Protein AF-A0AA36G3R0-F1 (afdb_monomer_lite)

InterPro domains:
  IPR015894 Guanylate-binding protein, N-terminal [PF02263] (17-259)
  IPR027417 P-loop containing nucleoside triphosphate hydrolase [G3DSA:3.40.50.300] (4-294)
  IPR027417 P-loop containing nucleoside triphosphate hydrolase [SSF52540] (6-199)

Organism: NCBI:txid96644

Sequence (506 aa):
MPELQPLITINNDGSRVTLDEKFLDDLVQQAVGKAIGVLAVCGKFRTGKSFLLNVIMKALQDGQAAYKPEERIGGIPFKSQDRAHTKGINAWSKLFPWKTGDGKEMMVLIMDVQGTFDTESEKAVSAILCTISLMVSSCFILNTMKQMDALDWETLNEFQAYTDSEGERIGQKFALLIRDSVRHVGLNRDYFERKKEEAKDARQLSTQINGLLKAFEQTVCWQVPNPGRTVELSSDWINAKNCEPDFLKSLCEFVDAQLSGLAPKSIKRGKTSAELTGDTLGEYFKEVVKHAREFSKGGIRSSLEAMKDVFFNAAHKTGMEKLKEGLADFPDAVEPGTFELAINVYQKAALEAYTTSKVLGTADEKSKALQAFGKELSEERREWEEANRQKEEVFALDGKCDTSRGLDLAGSGSLLRLSKPGATLDVAKVGGNYGVTESGVGVGVEAKALWTERKGETVDVGVGFNADTGFRAGKSGVGGSFLGFGADVGDEGVSIKTPFFSLRFK

Foldseek 3Di:
DKAWDFQWFADQQRPDIDGPLVLLLLALVLFVVFFEAEEEEDEDPPLCRQLLVLQLVVCLVVVFRDADQQDFSDDYDPDDPPPQDTAHKIKTSYWGWAAELVGGIHTYIYIYGGDAPHDPSRLLVNLLRQVLSQQLHQEYEYREEADDDPSNLVSQLLCLVVCVVQVDARYAEYEYEYEQHDPDAAWDPCVLVVQCVVCVVPVVSVSSSVSVVSNYPYYTYGYAHYQDPQVVPDPPCRGNNSGDPRRSVRSRVSSSVCRNNTDGDWGADDPAIDGDTSVLSSLLSVQSSVLSSCSSPCSSVRSSVVSLVVQLVVLLVQLVVQLVVLCVPDDQADDLVVLVVSLVVSNVVSLVSSVPRRGHDDPVVSVVSSVVSNVVSVVVSVVVSVSNPVPDDDFDWDWDFDPPFWTKTKTKTFPDWDDDVFKIKTAQIWMWIFTDGPFWTKTKIKGFHIKMWGHDPFKIKMFGAIQIFMWIDGPFWTKTDGGFFIWIDGPQAIKTTHRGMIMGGD

Secondary structure (DSSP, 8-state):
---EEEEEEE-TTSS-EEE-HHHHHHHHGGGTTSBEEEEEEE--TTSSHHHHHHHHHHHHHHSS----TT-B--SS----TT-----EEEEESSPEEEE-TT--EEEEEEEEEES-SS-GGGHHHHHHHHHHHHHH-SEEEEEEESS--HHHHHHGGGGHHHHHHH----EEEEEEEEES-SS--EE-TTHHHHHHHHTTT-HHHHHHHHHHHHHEEEEEEEE-----HHHHH-S-TTBGGGS-HHHHHHHHHHHHHHHHT----EEEETTEEEE-BHHHHHHHHHHHHHTGGGGGGTHHHHHHHHHHHHHHHHHHHHHHHHHHHHHHTS-SS--HHHHHHHHHHHHHHHHHHHHHS---S-HHHHHHHHHHHHHHHHHHHHHHHHHHHTS-----EEEEEE-BTEEEEEEEE-SEEEEETTEEEEEEEEEEEEEEETTEEEEEEEEEEEEEEE--SSEEEEEEEE--EEEEEETTEEEEEETTEEEEEETTEEEEE-SSEEEEE-

Structure (mmCIF, N/CA/C/O backbone):
data_AF-A0AA36G3R0-F1
#
_entry.id   AF-A0AA36G3R0-F1
#
loop_
_atom_site.group_PDB
_atom_site.id
_atom_site.type_symbol
_atom_site.label_atom_id
_atom_site.label_alt_id
_atom_site.label_comp_id
_atom_site.label_asym_id
_atom_site.label_entity_id
_atom_site.label_seq_id
_atom_site.pdbx_PDB_ins_code
_atom_site.Cartn_x
_atom_site.Cartn_y
_atom_site.Cartn_z
_atom_site.occupancy
_atom_site.B_iso_or_equiv
_atom_site.auth_seq_id
_atom_site.auth_comp_id
_atom_site.auth_asym_id
_atom_site.auth_atom_id
_atom_site.pdbx_PDB_model_num
ATOM 1 N N . MET A 1 1 ? -17.218 5.422 -17.149 1.00 70.31 1 MET A N 1
ATOM 2 C CA . MET A 1 1 ? -16.453 4.208 -17.525 1.00 70.31 1 MET A CA 1
ATOM 3 C C . MET A 1 1 ? -15.123 4.246 -16.780 1.00 70.31 1 MET A C 1
ATOM 5 O O . MET A 1 1 ? -14.684 5.357 -16.512 1.00 70.31 1 MET A O 1
ATOM 9 N N . PRO A 1 2 ? -14.511 3.107 -16.404 1.00 85.69 2 PRO A N 1
ATOM 10 C CA . PRO A 1 2 ? -13.196 3.105 -15.758 1.00 85.69 2 PRO A CA 1
ATOM 11 C C . PRO A 1 2 ? -12.123 3.708 -16.669 1.00 85.69 2 PRO A C 1
ATOM 13 O O . PRO A 1 2 ? -12.101 3.405 -17.861 1.00 85.69 2 PRO A O 1
ATOM 16 N N . GLU A 1 3 ? -11.255 4.551 -16.119 1.00 88.69 3 GLU A N 1
ATOM 17 C CA . GLU A 1 3 ? -10.187 5.227 -16.858 1.00 88.69 3 GLU A CA 1
ATOM 18 C C . GLU A 1 3 ? -9.034 5.640 -15.925 1.00 88.69 3 GLU A C 1
ATOM 20 O O . GLU A 1 3 ? -9.178 5.633 -14.701 1.00 88.69 3 GLU A O 1
ATOM 25 N N . LEU A 1 4 ? -7.878 5.998 -16.498 1.00 89.44 4 LEU A N 1
ATOM 26 C CA . LEU A 1 4 ? -6.789 6.628 -15.745 1.00 89.44 4 LEU A CA 1
ATOM 27 C C . LEU A 1 4 ? -7.121 8.104 -15.531 1.00 89.44 4 LEU A C 1
ATOM 29 O O . LEU A 1 4 ? -7.229 8.850 -16.507 1.00 89.44 4 LEU A O 1
ATOM 33 N N . GLN A 1 5 ? -7.191 8.525 -14.273 1.00 91.25 5 GLN A N 1
ATOM 34 C CA . GLN A 1 5 ? -7.463 9.909 -13.888 1.00 91.25 5 GLN A CA 1
ATOM 35 C C . GLN A 1 5 ? -6.310 10.472 -13.044 1.00 91.25 5 GLN A C 1
ATOM 37 O O . GLN A 1 5 ? -5.673 9.710 -12.310 1.00 91.25 5 GLN A O 1
ATOM 42 N N . PRO A 1 6 ? -6.003 11.779 -13.143 1.00 93.38 6 PRO A N 1
ATOM 43 C CA . PRO A 1 6 ? -5.022 12.416 -12.271 1.00 93.38 6 PRO A CA 1
ATOM 44 C C . PRO A 1 6 ? -5.458 12.316 -10.810 1.00 93.38 6 PRO A C 1
ATOM 46 O O . PRO A 1 6 ? -6.511 12.823 -10.447 1.00 93.38 6 PRO A O 1
ATOM 49 N N . LEU A 1 7 ? -4.637 11.673 -9.982 1.00 95.75 7 LEU A N 1
ATOM 50 C CA . LEU A 1 7 ? -4.824 11.625 -8.533 1.00 95.75 7 LEU A CA 1
ATOM 51 C C . LEU A 1 7 ? -3.969 12.694 -7.855 1.00 95.75 7 LEU A C 1
ATOM 53 O O . LEU A 1 7 ? -4.433 13.411 -6.977 1.00 95.75 7 LEU A O 1
ATOM 57 N N . ILE A 1 8 ? -2.713 12.820 -8.284 1.00 95.56 8 ILE A N 1
ATOM 58 C CA . ILE A 1 8 ? -1.781 13.833 -7.793 1.00 95.56 8 ILE A CA 1
ATOM 59 C C . ILE A 1 8 ? -1.265 14.630 -8.978 1.00 95.56 8 ILE A C 1
ATOM 61 O O . ILE A 1 8 ? -0.813 14.065 -9.973 1.00 95.56 8 ILE A O 1
ATOM 65 N N . THR A 1 9 ? -1.286 15.948 -8.843 1.00 92.38 9 THR A N 1
ATOM 66 C CA . THR A 1 9 ? -0.698 16.886 -9.799 1.00 92.38 9 THR A CA 1
ATOM 67 C C . THR A 1 9 ? 0.414 17.673 -9.125 1.00 92.38 9 THR A C 1
ATOM 69 O O . THR A 1 9 ? 0.354 17.968 -7.930 1.00 92.38 9 THR A O 1
ATOM 72 N N . ILE A 1 10 ? 1.453 18.000 -9.888 1.00 89.12 10 ILE A N 1
ATOM 73 C CA . ILE A 1 10 ? 2.548 18.844 -9.419 1.00 89.12 10 ILE A CA 1
ATOM 74 C C . ILE A 1 10 ? 2.865 19.896 -10.474 1.00 89.12 10 ILE A C 1
ATOM 76 O O . ILE A 1 10 ? 2.849 19.621 -11.676 1.00 89.12 10 ILE A O 1
ATOM 80 N N . ASN A 1 11 ? 3.124 21.120 -10.031 1.00 87.00 11 ASN A N 1
ATOM 81 C CA . ASN A 1 11 ? 3.578 22.181 -10.920 1.00 87.00 11 ASN A CA 1
ATOM 82 C C . ASN A 1 11 ? 5.056 21.998 -11.319 1.00 87.00 11 ASN A C 1
ATOM 84 O O . ASN A 1 11 ? 5.799 21.208 -10.740 1.00 87.00 11 ASN A O 1
ATOM 88 N N . ASN A 1 12 ? 5.489 22.731 -12.346 1.00 81.50 12 ASN A N 1
ATOM 89 C CA . ASN A 1 12 ? 6.794 22.514 -12.980 1.00 81.50 12 ASN A CA 1
ATOM 90 C C . ASN A 1 12 ? 8.007 22.764 -12.076 1.00 81.50 12 ASN A C 1
ATOM 92 O O . ASN A 1 12 ? 9.052 22.168 -12.315 1.00 81.50 12 ASN A O 1
ATOM 96 N N . ASP A 1 13 ? 7.881 23.631 -11.074 1.00 80.06 13 ASP A N 1
ATOM 97 C CA . ASP A 1 13 ? 8.938 23.956 -10.110 1.00 80.06 13 ASP A CA 1
ATOM 98 C C . ASP A 1 13 ? 8.858 23.102 -8.826 1.00 80.06 13 ASP A C 1
ATOM 100 O O . ASP A 1 13 ? 9.686 23.254 -7.931 1.00 80.06 13 ASP A O 1
ATOM 104 N N . GLY A 1 14 ? 7.857 22.220 -8.708 1.00 81.44 14 GLY A N 1
ATOM 105 C CA . GLY A 1 14 ? 7.627 21.394 -7.522 1.00 81.44 14 GLY A CA 1
ATOM 106 C C . GLY A 1 14 ? 7.148 22.163 -6.288 1.00 81.44 14 GLY A C 1
ATOM 107 O O . GLY A 1 14 ? 7.113 21.602 -5.191 1.00 81.44 14 GLY A O 1
ATOM 108 N N . SER A 1 15 ? 6.784 23.443 -6.423 1.00 83.31 15 SER A N 1
ATOM 109 C CA . SER A 1 15 ? 6.354 24.266 -5.288 1.00 83.31 15 SER A CA 1
ATOM 110 C C . SER A 1 15 ? 4.937 23.952 -4.805 1.00 83.31 15 SER A C 1
ATOM 112 O O . SER A 1 15 ? 4.590 24.275 -3.667 1.00 83.31 15 SER A O 1
ATOM 114 N N . ARG A 1 16 ? 4.124 23.286 -5.627 1.00 87.69 16 ARG A N 1
ATOM 115 C CA . ARG A 1 16 ? 2.756 22.894 -5.299 1.00 87.69 16 ARG A CA 1
ATOM 116 C C . ARG A 1 16 ? 2.475 21.473 -5.771 1.00 87.69 16 ARG A C 1
ATOM 118 O O . ARG A 1 16 ? 2.384 21.215 -6.969 1.00 87.69 16 ARG A O 1
ATOM 125 N N . VAL A 1 17 ? 2.261 20.590 -4.800 1.00 92.62 17 VAL A N 1
ATOM 126 C CA . VAL A 1 17 ? 1.695 19.250 -4.989 1.00 92.62 17 VAL A CA 1
ATOM 127 C C . VAL A 1 17 ? 0.223 19.323 -4.596 1.00 92.62 17 VAL A C 1
ATOM 129 O O . VAL A 1 17 ? -0.116 19.934 -3.586 1.00 92.62 17 VAL A O 1
ATOM 132 N N . THR A 1 18 ? -0.676 18.784 -5.410 1.00 94.38 18 THR A N 1
ATOM 133 C CA . THR A 1 18 ? -2.120 18.806 -5.143 1.00 94.38 18 THR A CA 1
ATOM 134 C C . THR A 1 18 ? -2.693 17.412 -5.340 1.00 94.38 18 THR A C 1
ATOM 136 O O . THR A 1 18 ? -2.449 16.786 -6.370 1.00 94.38 18 THR A O 1
ATOM 139 N N . LEU A 1 19 ? -3.435 16.949 -4.337 1.00 97.00 19 LEU A N 1
ATOM 140 C CA . LEU A 1 19 ? -4.173 15.691 -4.320 1.00 97.00 19 LEU A CA 1
ATOM 141 C C . LEU A 1 19 ? -5.635 15.967 -4.681 1.00 97.00 19 LEU A C 1
ATOM 143 O O . LEU A 1 19 ? -6.233 16.895 -4.139 1.00 97.00 19 LEU A O 1
ATOM 147 N N . ASP A 1 20 ? -6.206 15.174 -5.582 1.00 97.38 20 ASP A N 1
ATOM 148 C CA . ASP A 1 20 ? -7.652 15.150 -5.794 1.00 97.38 20 ASP A CA 1
ATOM 149 C C . ASP A 1 20 ? -8.296 14.301 -4.691 1.00 97.38 20 ASP A C 1
ATOM 151 O O . ASP A 1 20 ? -8.435 13.083 -4.812 1.00 97.38 20 ASP A O 1
ATOM 155 N N . GLU A 1 21 ? -8.624 14.951 -3.572 1.00 96.62 21 GLU A N 1
ATOM 156 C CA . GLU A 1 21 ? -9.211 14.285 -2.404 1.00 96.62 21 GLU A CA 1
ATOM 157 C C . GLU A 1 21 ? -10.564 13.651 -2.721 1.00 96.62 21 GLU A C 1
ATOM 159 O O . GLU A 1 21 ? -10.844 12.557 -2.248 1.00 96.62 21 GLU A O 1
ATOM 164 N N . LYS A 1 22 ? -11.371 14.275 -3.587 1.00 97.00 22 LYS A N 1
ATOM 165 C CA . LYS A 1 22 ? -12.669 13.717 -3.969 1.00 97.00 22 LYS A CA 1
ATOM 166 C C . LYS A 1 22 ? -12.489 12.407 -4.734 1.00 97.00 22 LYS A C 1
ATOM 168 O O . LYS A 1 22 ? -13.148 11.419 -4.424 1.00 97.00 22 LYS A O 1
ATOM 173 N N . PHE A 1 23 ? -11.591 12.391 -5.717 1.00 97.00 23 PHE A N 1
ATOM 174 C CA . PHE A 1 23 ? -11.301 11.172 -6.465 1.00 97.00 23 PHE A CA 1
ATOM 175 C C . PHE A 1 23 ? -10.664 10.090 -5.578 1.00 97.00 23 PHE A C 1
ATOM 177 O O . PHE A 1 23 ? -10.977 8.907 -5.721 1.00 97.00 23 PHE A O 1
ATOM 184 N N . LEU A 1 24 ? -9.803 10.482 -4.634 1.00 96.81 24 LEU A N 1
ATOM 185 C CA . LEU A 1 24 ? -9.246 9.563 -3.644 1.00 96.81 24 LEU A CA 1
ATOM 186 C C . LEU A 1 24 ? -10.338 8.941 -2.765 1.00 96.81 24 LEU A C 1
ATOM 188 O O . LEU A 1 24 ? -10.341 7.725 -2.585 1.00 96.81 24 LEU A O 1
ATOM 192 N N . ASP A 1 25 ? -11.261 9.748 -2.247 1.00 95.00 25 ASP A N 1
ATOM 193 C CA . ASP A 1 25 ? -12.362 9.274 -1.412 1.00 95.00 25 ASP A CA 1
ATOM 194 C C . ASP A 1 25 ? -13.261 8.305 -2.208 1.00 95.00 25 ASP A C 1
ATOM 196 O O . ASP A 1 25 ? -13.574 7.217 -1.723 1.00 95.00 25 ASP A O 1
ATOM 200 N N . ASP A 1 26 ? -13.578 8.616 -3.473 1.00 95.31 26 ASP A N 1
ATOM 201 C CA . ASP A 1 26 ? -14.333 7.730 -4.377 1.00 95.31 26 ASP A CA 1
ATOM 202 C C . ASP A 1 26 ? -13.614 6.383 -4.636 1.00 95.31 26 ASP A C 1
ATOM 204 O O . ASP A 1 26 ? -14.257 5.337 -4.782 1.00 95.31 26 ASP A O 1
ATOM 208 N N . LEU A 1 27 ? -12.276 6.374 -4.699 1.00 95.12 27 LEU A N 1
ATOM 209 C CA . LEU A 1 27 ? -11.474 5.147 -4.800 1.00 95.12 27 LEU A CA 1
ATOM 210 C C . LEU A 1 27 ? -11.521 4.336 -3.505 1.00 95.12 27 LEU A C 1
ATOM 212 O O . LEU A 1 27 ? -11.743 3.124 -3.533 1.00 95.12 27 LEU A O 1
ATOM 216 N N . VAL A 1 28 ? -11.314 5.005 -2.373 1.00 91.50 28 VAL A N 1
ATOM 217 C CA . VAL A 1 28 ? -11.258 4.402 -1.039 1.00 91.50 28 VAL A CA 1
ATOM 218 C C . VAL A 1 28 ? -12.586 3.742 -0.664 1.00 91.50 28 VAL A C 1
ATOM 220 O O . VAL A 1 28 ? -12.585 2.622 -0.145 1.00 91.50 28 VAL A O 1
ATOM 223 N N . GLN A 1 29 ? -13.716 4.352 -1.032 1.00 93.19 29 GLN A N 1
ATOM 224 C CA . GLN A 1 29 ? -15.052 3.794 -0.799 1.00 93.19 29 GLN A CA 1
ATOM 225 C C . GLN A 1 29 ? -15.287 2.434 -1.484 1.00 93.19 29 GLN A C 1
ATOM 227 O O . GLN A 1 29 ? -16.127 1.648 -1.048 1.00 93.19 29 GLN A O 1
ATOM 232 N N . GLN A 1 30 ? -14.518 2.082 -2.520 1.00 93.38 30 GLN A N 1
ATOM 233 C CA . GLN A 1 30 ? -14.608 0.764 -3.170 1.00 93.38 30 GLN A CA 1
ATOM 234 C C . GLN A 1 30 ? -13.997 -0.369 -2.321 1.00 93.38 30 GLN A C 1
ATOM 236 O O . GLN A 1 30 ? -14.159 -1.549 -2.648 1.00 93.38 30 GLN A O 1
ATOM 241 N N . ALA A 1 31 ? -13.275 -0.030 -1.249 1.00 90.19 31 ALA A N 1
ATOM 242 C CA . ALA A 1 31 ? -12.478 -0.948 -0.440 1.00 90.19 31 ALA A CA 1
ATOM 243 C C . ALA A 1 31 ? -12.600 -0.693 1.075 1.00 90.19 31 ALA A C 1
ATOM 245 O O . ALA A 1 31 ? -11.679 -1.016 1.830 1.00 90.19 31 ALA A O 1
ATOM 246 N N . VAL A 1 32 ? -13.736 -0.157 1.531 1.00 86.19 32 VAL A N 1
ATOM 247 C CA . VAL A 1 32 ? -14.025 0.031 2.965 1.00 86.19 32 VAL A CA 1
ATOM 248 C C . VAL A 1 32 ? -13.846 -1.292 3.712 1.00 86.19 32 VAL A C 1
ATOM 250 O O . VAL A 1 32 ? -14.372 -2.330 3.300 1.00 86.19 32 VAL A O 1
ATOM 253 N N . GLY A 1 33 ? -13.040 -1.273 4.776 1.00 83.50 33 GLY A N 1
ATOM 254 C CA . GLY A 1 33 ? -12.701 -2.457 5.574 1.00 83.50 33 GLY A CA 1
ATOM 255 C C . GLY A 1 33 ? -11.881 -3.543 4.856 1.00 83.50 33 GLY A C 1
ATOM 256 O O . GLY A 1 33 ? -11.532 -4.546 5.477 1.00 83.50 33 GLY A O 1
ATOM 257 N N . LYS A 1 34 ? -11.536 -3.373 3.572 1.00 91.81 34 LYS A N 1
ATOM 258 C CA . LYS A 1 34 ? -10.723 -4.326 2.802 1.00 91.81 34 LYS A CA 1
ATOM 259 C C . LYS A 1 34 ? -9.277 -3.864 2.739 1.00 91.81 34 LYS A C 1
ATOM 261 O O . LYS A 1 34 ? -8.999 -2.685 2.537 1.00 91.81 34 LYS A O 1
ATOM 266 N N . ALA A 1 35 ? -8.351 -4.810 2.868 1.00 94.38 35 ALA A N 1
ATOM 267 C CA . ALA A 1 35 ? -6.933 -4.554 2.655 1.00 94.38 35 ALA A CA 1
ATOM 268 C C . ALA A 1 35 ? -6.685 -4.096 1.209 1.00 94.38 35 ALA A C 1
ATOM 270 O O . ALA A 1 35 ? -7.295 -4.633 0.282 1.00 94.38 35 ALA A O 1
ATOM 271 N N . ILE A 1 36 ? -5.777 -3.139 1.007 1.00 96.19 36 ILE A N 1
ATOM 272 C CA . ILE A 1 36 ? -5.440 -2.634 -0.331 1.00 96.19 36 ILE A CA 1
ATOM 273 C C . ILE A 1 36 ? -3.960 -2.819 -0.609 1.00 96.19 36 ILE A C 1
ATOM 275 O O . ILE A 1 36 ? -3.128 -2.454 0.211 1.00 96.19 36 ILE A O 1
ATOM 279 N N . GLY A 1 37 ? -3.620 -3.338 -1.783 1.00 96.88 37 GLY A N 1
ATOM 280 C CA . GLY A 1 37 ? -2.270 -3.288 -2.337 1.00 96.88 37 GLY A CA 1
ATOM 281 C C . GLY A 1 37 ? -2.190 -2.252 -3.437 1.00 96.88 37 GLY A C 1
ATOM 282 O O . GLY A 1 37 ? -3.133 -2.055 -4.201 1.00 96.88 37 GLY A O 1
ATOM 283 N N . VAL A 1 38 ? -1.047 -1.593 -3.523 1.00 98.00 38 VAL A N 1
ATOM 284 C CA . VAL A 1 38 ? -0.844 -0.498 -4.466 1.00 98.00 38 VAL A CA 1
ATOM 285 C C . VAL A 1 38 ? 0.335 -0.844 -5.367 1.00 98.00 38 VAL A C 1
ATOM 287 O O . VAL A 1 38 ? 1.454 -1.043 -4.888 1.00 98.00 38 VAL A O 1
ATOM 290 N N . LEU A 1 39 ? 0.082 -0.933 -6.671 1.00 97.88 39 LEU A N 1
ATOM 291 C CA . LEU A 1 39 ? 1.089 -1.182 -7.696 1.00 97.88 39 LEU A CA 1
ATOM 292 C C . LEU A 1 39 ? 1.341 0.120 -8.457 1.00 97.88 39 LEU A C 1
ATOM 294 O O . LEU A 1 39 ? 0.484 0.589 -9.207 1.00 97.88 39 LEU A O 1
ATOM 298 N N . ALA A 1 40 ? 2.524 0.700 -8.266 1.00 97.44 40 ALA A N 1
ATOM 299 C CA . ALA A 1 40 ? 2.929 1.932 -8.930 1.00 97.44 40 ALA A CA 1
ATOM 300 C C . ALA A 1 40 ? 3.940 1.636 -10.037 1.00 97.44 40 ALA A C 1
ATOM 302 O O . ALA A 1 40 ? 4.979 1.033 -9.782 1.00 97.44 40 ALA A O 1
ATOM 303 N N . VAL A 1 41 ? 3.655 2.084 -11.260 1.00 95.94 41 VAL A N 1
ATOM 304 C CA . VAL A 1 41 ? 4.581 2.002 -12.394 1.00 95.94 41 VAL A CA 1
ATOM 305 C C . VAL A 1 41 ? 5.177 3.378 -12.644 1.00 95.94 41 VAL A C 1
ATOM 307 O O . VAL A 1 41 ? 4.470 4.327 -12.974 1.00 95.94 41 VAL A O 1
ATOM 310 N N . CYS A 1 42 ? 6.494 3.472 -12.515 1.00 92.75 42 CYS A N 1
ATOM 311 C CA . CYS A 1 42 ? 7.262 4.691 -12.705 1.00 92.75 42 CYS A CA 1
ATOM 312 C C . CYS A 1 42 ? 8.324 4.508 -13.791 1.00 92.75 42 CYS A C 1
ATOM 314 O O . CYS A 1 42 ? 8.804 3.401 -14.025 1.00 92.75 42 CYS A O 1
ATOM 316 N N . GLY A 1 43 ? 8.693 5.586 -14.476 1.00 88.69 43 GLY A N 1
ATOM 317 C CA . GLY A 1 43 ? 9.762 5.574 -15.472 1.00 88.69 43 GLY A CA 1
ATOM 318 C C . GLY A 1 43 ? 9.629 6.696 -16.493 1.00 88.69 43 GLY A C 1
ATOM 319 O O . GLY A 1 43 ? 8.590 7.355 -16.580 1.00 88.69 43 GLY A O 1
ATOM 320 N N . LYS A 1 44 ? 10.663 6.861 -17.318 1.00 84.94 44 LYS A N 1
ATOM 321 C CA . LYS A 1 44 ? 10.775 7.944 -18.308 1.00 84.94 44 LYS A CA 1
ATOM 322 C C . LYS A 1 44 ? 9.637 7.968 -19.315 1.00 84.94 44 LYS A C 1
ATOM 324 O O . LYS A 1 44 ? 8.953 6.956 -19.557 1.00 84.94 44 LYS A O 1
ATOM 329 N N . PHE A 1 45 ? 9.420 9.122 -19.931 1.00 77.19 45 PHE A N 1
ATOM 330 C CA . PHE A 1 45 ? 8.492 9.237 -21.044 1.00 77.19 45 PHE A CA 1
ATOM 331 C C . PHE A 1 45 ? 8.884 8.288 -22.196 1.00 77.19 45 PHE A C 1
ATOM 333 O O . PHE A 1 45 ? 10.054 8.005 -22.426 1.00 77.19 45 PHE A O 1
ATOM 340 N N . ARG A 1 46 ? 7.883 7.738 -22.905 1.00 77.69 46 ARG A N 1
ATOM 341 C CA . ARG A 1 46 ? 8.059 6.852 -24.085 1.00 77.69 46 ARG A CA 1
ATOM 342 C C . ARG A 1 46 ? 8.793 5.523 -23.860 1.00 77.69 46 ARG A C 1
ATOM 344 O O . ARG A 1 46 ? 9.179 4.873 -24.819 1.00 77.69 46 ARG A O 1
ATOM 351 N N . THR A 1 47 ? 8.869 5.035 -22.628 1.00 82.12 47 THR A N 1
ATOM 352 C CA . THR A 1 47 ? 9.499 3.736 -22.305 1.00 82.12 47 THR A CA 1
ATOM 353 C C . THR A 1 47 ? 8.532 2.541 -22.310 1.00 82.12 47 THR A C 1
ATOM 355 O O . THR A 1 47 ? 8.836 1.473 -21.782 1.00 82.12 47 THR A O 1
ATOM 358 N N . GLY A 1 48 ? 7.325 2.708 -22.865 1.00 85.44 48 GLY A N 1
ATOM 359 C CA . GLY A 1 48 ? 6.320 1.640 -22.927 1.00 85.44 48 GLY A CA 1
ATOM 360 C C . GLY A 1 48 ? 5.588 1.358 -21.606 1.00 85.44 48 GLY A C 1
ATOM 361 O O . GLY A 1 48 ? 5.154 0.229 -21.390 1.00 85.44 48 GLY A O 1
ATOM 362 N N . LYS A 1 49 ? 5.425 2.356 -20.722 1.00 88.75 49 LYS A N 1
ATOM 363 C CA . LYS A 1 49 ? 4.677 2.208 -19.454 1.00 88.75 49 LYS A CA 1
ATOM 364 C C . LYS A 1 49 ? 3.208 1.837 -19.659 1.00 88.75 49 LYS A C 1
ATOM 366 O O . LYS A 1 49 ? 2.729 0.891 -19.049 1.00 88.75 49 LYS A O 1
ATOM 371 N N . SER A 1 50 ? 2.504 2.522 -20.564 1.00 86.19 50 SER A N 1
ATOM 372 C CA . SER A 1 50 ? 1.098 2.211 -20.869 1.00 86.19 50 SER A CA 1
ATOM 373 C C . SER A 1 50 ? 0.921 0.793 -21.419 1.00 86.19 50 SER A C 1
ATOM 375 O O . SER A 1 50 ? -0.084 0.153 -21.133 1.00 86.19 50 SER A O 1
ATOM 377 N N . PHE A 1 51 ? 1.911 0.279 -22.163 1.00 89.12 51 PHE A N 1
ATOM 378 C CA . PHE A 1 51 ? 1.938 -1.124 -22.589 1.00 89.12 51 PHE A CA 1
ATOM 379 C C . PHE A 1 51 ? 1.960 -2.045 -21.366 1.00 89.12 51 PHE A C 1
ATOM 381 O O . PHE A 1 51 ? 1.096 -2.904 -21.229 1.00 89.12 51 PHE A O 1
ATOM 388 N N . LEU A 1 52 ? 2.918 -1.835 -20.456 1.00 93.25 52 LEU A N 1
ATOM 389 C CA . LEU A 1 52 ? 3.052 -2.624 -19.230 1.00 93.25 52 LEU A CA 1
ATOM 390 C C . LEU A 1 52 ? 1.778 -2.569 -18.371 1.00 93.25 52 LEU A C 1
ATOM 392 O O . LEU A 1 52 ? 1.311 -3.607 -17.913 1.00 93.25 52 LEU A O 1
ATOM 396 N N . LEU A 1 53 ? 1.186 -1.386 -18.195 1.00 93.81 53 LEU A N 1
ATOM 397 C CA . LEU A 1 53 ? -0.057 -1.216 -17.438 1.00 93.81 53 LEU A CA 1
ATOM 398 C C . LEU A 1 53 ? -1.221 -2.020 -18.040 1.00 93.81 53 LEU A C 1
ATOM 400 O O . LEU A 1 53 ? -1.985 -2.623 -17.293 1.00 93.81 53 LEU A O 1
ATOM 404 N N . ASN A 1 54 ? -1.330 -2.092 -19.371 1.00 92.06 54 ASN A N 1
ATOM 405 C CA . ASN A 1 54 ? -2.333 -2.931 -20.038 1.00 92.06 54 ASN A CA 1
ATOM 406 C C . ASN A 1 54 ? -2.110 -4.429 -19.783 1.00 92.06 54 ASN A C 1
ATOM 408 O O . ASN A 1 54 ? -3.071 -5.146 -19.516 1.00 92.06 54 ASN A O 1
ATOM 412 N N . VAL A 1 55 ? -0.856 -4.899 -19.774 1.00 95.00 55 VAL A N 1
ATOM 413 C CA . VAL A 1 55 ? -0.533 -6.284 -19.379 1.00 95.00 55 VAL A CA 1
ATOM 414 C C . VAL A 1 55 ? -0.909 -6.555 -17.921 1.00 95.00 55 VAL A C 1
ATOM 416 O O . VAL A 1 55 ? -1.522 -7.581 -17.640 1.00 95.00 55 VAL A O 1
ATOM 419 N N . ILE A 1 56 ? -0.620 -5.624 -17.007 1.00 96.12 56 ILE A N 1
ATOM 420 C CA . ILE A 1 56 ? -0.990 -5.740 -15.587 1.00 96.12 56 ILE A CA 1
ATOM 421 C C . ILE A 1 56 ? -2.510 -5.807 -15.410 1.00 96.12 56 ILE A C 1
ATOM 423 O O . ILE A 1 56 ? -3.004 -6.670 -14.691 1.00 96.12 56 ILE A O 1
ATOM 427 N N . MET A 1 57 ? -3.268 -4.928 -16.070 1.00 93.25 57 MET A N 1
ATOM 428 C CA . MET A 1 57 ? -4.732 -4.931 -15.968 1.00 93.25 57 MET A CA 1
ATOM 429 C C . MET A 1 57 ? -5.350 -6.212 -16.524 1.00 93.25 57 MET A C 1
ATOM 431 O O . MET A 1 57 ? -6.251 -6.752 -15.891 1.00 93.25 57 MET A O 1
ATOM 435 N N . LYS A 1 58 ? -4.853 -6.717 -17.663 1.00 92.69 58 LYS A N 1
ATOM 436 C CA . LYS A 1 58 ? -5.260 -8.019 -18.214 1.00 92.69 58 LYS A CA 1
ATOM 437 C C . LYS A 1 58 ? -5.053 -9.123 -17.179 1.00 92.69 58 LYS A C 1
ATOM 439 O O . LYS A 1 58 ? -5.971 -9.883 -16.905 1.00 92.69 58 LYS A O 1
ATOM 444 N N . ALA A 1 59 ? -3.880 -9.156 -16.550 1.00 95.06 59 ALA A N 1
ATOM 445 C CA . ALA A 1 59 ? -3.562 -10.153 -15.538 1.00 95.06 59 ALA A CA 1
ATOM 446 C C . ALA A 1 59 ? -4.432 -10.037 -14.277 1.00 95.06 59 ALA A C 1
ATOM 448 O O . ALA A 1 59 ? -4.866 -11.048 -13.738 1.00 95.06 59 ALA A O 1
ATOM 449 N N . LEU A 1 60 ? -4.760 -8.819 -13.841 1.00 94.56 60 LEU A N 1
ATOM 450 C CA . LEU A 1 60 ? -5.687 -8.596 -12.727 1.00 94.56 60 LEU A CA 1
ATOM 451 C C . LEU A 1 60 ? -7.131 -9.006 -13.055 1.00 94.56 60 LEU A C 1
ATOM 453 O O . LEU A 1 60 ? -7.871 -9.387 -12.154 1.00 94.56 60 LEU A O 1
ATOM 457 N N . GLN A 1 61 ? -7.544 -8.917 -14.321 1.00 92.06 61 GLN A N 1
ATOM 458 C CA . GLN A 1 61 ? -8.882 -9.315 -14.773 1.00 92.06 61 GLN A CA 1
ATOM 459 C C . GLN A 1 61 ? -9.002 -10.829 -14.963 1.00 92.06 61 GLN A C 1
ATOM 461 O O . GLN A 1 61 ? -9.997 -11.419 -14.547 1.00 92.06 61 GLN A O 1
ATOM 466 N N . ASP A 1 62 ? -7.982 -11.446 -15.556 1.00 92.88 62 ASP A N 1
ATOM 467 C CA . ASP A 1 62 ? -8.016 -12.848 -15.977 1.00 92.88 62 ASP A CA 1
ATOM 468 C C . ASP A 1 62 ? -7.315 -13.792 -14.987 1.00 92.88 62 ASP A C 1
ATOM 470 O O . ASP A 1 62 ? -7.345 -15.010 -15.157 1.00 92.88 62 ASP A O 1
ATOM 474 N N . GLY A 1 63 ? -6.652 -13.245 -13.965 1.00 90.44 63 GLY A N 1
ATOM 475 C CA . GLY A 1 63 ? -5.845 -13.983 -12.990 1.00 90.44 63 GLY A CA 1
ATOM 476 C C . GLY A 1 63 ? -4.428 -14.329 -13.461 1.00 90.44 63 GLY A C 1
ATOM 477 O O . GLY A 1 63 ? -3.642 -14.834 -12.663 1.00 90.44 63 GLY A O 1
ATOM 478 N N . GLN A 1 64 ? -4.091 -14.065 -14.727 1.00 91.56 64 GLN A N 1
ATOM 479 C CA . GLN A 1 64 ? -2.770 -14.323 -15.309 1.00 91.56 64 GLN A CA 1
ATOM 480 C C . GLN A 1 64 ? -2.491 -13.421 -16.517 1.00 91.56 64 GLN A C 1
ATOM 482 O O . GLN A 1 64 ? -3.395 -13.079 -17.289 1.00 91.56 64 GLN A O 1
ATOM 487 N N . ALA A 1 65 ? -1.227 -13.074 -16.729 1.00 90.12 65 ALA A N 1
ATOM 488 C CA . ALA A 1 65 ? -0.760 -12.381 -17.914 1.00 90.12 65 ALA A CA 1
ATOM 489 C C . ALA A 1 65 ? -0.631 -13.385 -19.069 1.00 90.12 65 ALA A C 1
ATOM 491 O O . ALA A 1 65 ? 0.383 -14.054 -19.242 1.00 90.12 65 ALA A O 1
ATOM 492 N N . ALA A 1 66 ? -1.673 -13.500 -19.888 1.00 90.38 66 ALA A N 1
ATOM 493 C CA . ALA A 1 66 ? -1.636 -14.331 -21.085 1.00 90.38 66 ALA A CA 1
ATOM 494 C C . ALA A 1 66 ? -2.365 -13.653 -22.245 1.00 90.38 66 ALA A C 1
ATOM 496 O O . ALA A 1 66 ? -3.442 -13.076 -22.066 1.00 90.38 66 ALA A O 1
ATOM 497 N N . TYR A 1 67 ? -1.772 -13.762 -23.434 1.00 88.94 67 TYR A N 1
ATOM 498 C CA . TYR A 1 67 ? -2.307 -13.229 -24.680 1.00 88.94 67 TYR A CA 1
ATOM 499 C C . TYR A 1 67 ? -2.308 -14.303 -25.758 1.00 88.94 67 TYR A C 1
ATOM 501 O O . TYR A 1 67 ? -1.288 -14.948 -26.009 1.00 88.94 67 TYR A O 1
ATOM 509 N N . LYS A 1 68 ? -3.440 -14.449 -26.445 1.00 87.12 68 LYS A N 1
ATOM 510 C CA . LYS A 1 68 ? -3.483 -15.143 -27.738 1.00 87.12 68 LYS A CA 1
ATOM 511 C C . LYS A 1 68 ? -2.969 -14.204 -28.837 1.00 87.12 68 LYS A C 1
ATOM 513 O O . LYS A 1 68 ? -3.126 -12.992 -28.691 1.00 87.12 68 LYS A O 1
ATOM 518 N N . PRO A 1 69 ? -2.392 -14.706 -29.943 1.00 82.50 69 PRO A N 1
ATOM 519 C CA . PRO A 1 69 ? -1.816 -13.849 -30.988 1.00 82.50 69 PRO A CA 1
ATOM 520 C C . PRO A 1 69 ? -2.785 -12.783 -31.541 1.00 82.50 69 PRO A C 1
ATOM 522 O O . PRO A 1 69 ? -2.388 -11.664 -31.868 1.00 82.50 69 PRO A O 1
ATOM 525 N N . GLU A 1 70 ? -4.071 -13.101 -31.616 1.00 83.31 70 GLU A N 1
ATOM 526 C CA . GLU A 1 70 ? -5.135 -12.255 -32.159 1.00 83.31 70 GLU A CA 1
ATOM 527 C C . GLU A 1 70 ? -5.699 -11.270 -31.126 1.00 83.31 70 GLU A C 1
ATOM 529 O O . GLU A 1 70 ? -6.472 -10.380 -31.484 1.00 83.31 70 GLU A O 1
ATOM 534 N N . GLU A 1 71 ? -5.336 -11.417 -29.850 1.00 88.06 71 GLU A N 1
ATOM 535 C CA . GLU A 1 71 ? -5.815 -10.538 -28.790 1.00 88.06 71 GLU A CA 1
ATOM 536 C C . GLU A 1 71 ? -5.169 -9.154 -28.883 1.00 88.06 71 GLU A C 1
ATOM 538 O O . GLU A 1 71 ? -3.970 -8.986 -29.130 1.00 88.06 71 GLU A O 1
ATOM 543 N N . ARG A 1 72 ? -5.998 -8.135 -28.647 1.00 86.62 72 ARG A N 1
ATOM 544 C CA . ARG A 1 72 ? -5.555 -6.749 -28.530 1.00 86.62 72 ARG A CA 1
ATOM 545 C C . ARG A 1 72 ? -5.033 -6.485 -27.122 1.00 86.62 72 ARG A C 1
ATOM 547 O O . ARG A 1 72 ? -5.722 -6.731 -26.138 1.00 86.62 72 ARG A O 1
ATOM 554 N N . ILE A 1 73 ? -3.850 -5.899 -27.045 1.00 83.56 73 ILE A N 1
ATOM 555 C CA . ILE A 1 73 ? -3.247 -5.317 -25.852 1.00 83.56 73 ILE A CA 1
ATOM 556 C C . ILE A 1 73 ? -3.876 -3.934 -25.658 1.00 83.56 73 ILE A C 1
ATOM 558 O O . ILE A 1 73 ? -3.550 -2.981 -26.368 1.00 83.56 73 ILE A O 1
ATOM 562 N N . GLY A 1 74 ? -4.817 -3.821 -24.722 1.00 74.38 74 GLY A N 1
ATOM 563 C CA . GLY A 1 74 ? -5.592 -2.598 -24.510 1.00 74.38 74 GLY A CA 1
ATOM 564 C C . GLY A 1 74 ? -6.157 -2.464 -23.097 1.00 74.38 74 GLY A C 1
ATOM 565 O O . GLY A 1 74 ? -5.893 -3.291 -22.232 1.00 74.38 74 GLY A O 1
ATOM 566 N N . GLY A 1 75 ? -6.918 -1.389 -22.877 1.00 72.31 75 GLY A N 1
ATOM 567 C CA . GLY A 1 75 ? -7.500 -1.007 -21.584 1.00 72.31 75 GLY A CA 1
ATOM 568 C C . GLY A 1 75 ? -7.330 0.491 -21.331 1.00 72.31 75 GLY A C 1
ATOM 569 O O . GLY A 1 75 ? -8.288 1.256 -21.381 1.00 72.31 75 GLY A O 1
ATOM 570 N N . ILE A 1 76 ? -6.085 0.926 -21.164 1.00 72.25 76 ILE A N 1
ATOM 571 C CA . ILE A 1 76 ? -5.668 2.326 -21.121 1.00 72.25 76 ILE A CA 1
ATOM 572 C C . ILE A 1 76 ? -5.424 2.812 -22.553 1.00 72.25 76 ILE A C 1
ATOM 574 O O . ILE A 1 76 ? -4.626 2.194 -23.271 1.00 72.25 76 ILE A O 1
ATOM 578 N N . PRO A 1 77 ? -6.040 3.934 -22.971 1.00 69.00 77 PRO A N 1
ATOM 579 C CA . PRO A 1 77 ? -5.717 4.567 -24.239 1.00 69.00 77 PRO A CA 1
ATOM 580 C C . PRO A 1 77 ? -4.228 4.910 -24.314 1.00 69.00 77 PRO A C 1
ATOM 582 O O . PRO A 1 77 ? -3.691 5.627 -23.463 1.00 69.00 77 PRO A O 1
ATOM 585 N N . PHE A 1 78 ? -3.558 4.441 -25.364 1.00 68.12 78 PHE A N 1
ATOM 586 C CA . PHE A 1 78 ? -2.206 4.886 -25.678 1.00 68.12 78 PHE A CA 1
ATOM 587 C C . PHE A 1 78 ? -2.278 6.354 -26.114 1.00 68.12 78 PHE A C 1
ATOM 589 O O . PHE A 1 78 ? -2.759 6.664 -27.203 1.00 68.12 78 PHE A O 1
ATOM 596 N N . LYS A 1 79 ? -1.875 7.281 -25.235 1.00 59.94 79 LYS A N 1
ATOM 597 C CA . LYS A 1 79 ? -1.927 8.721 -25.533 1.00 59.94 79 LYS A CA 1
ATOM 598 C C . LYS A 1 79 ? -1.036 9.047 -26.747 1.00 59.94 79 LYS A C 1
ATOM 600 O O . LYS A 1 79 ? 0.090 8.551 -26.853 1.00 59.94 79 LYS A O 1
ATOM 605 N N . SER A 1 80 ? -1.549 9.889 -27.651 1.00 47.38 80 SER A N 1
ATOM 606 C CA . SER A 1 80 ? -0.855 10.349 -28.863 1.00 47.38 80 SER A CA 1
ATOM 607 C C . SER A 1 80 ? 0.419 11.149 -28.546 1.00 47.38 80 SER A C 1
ATOM 609 O O . SER A 1 80 ? 0.732 11.439 -27.388 1.00 47.38 80 SER A O 1
ATOM 611 N N . GLN A 1 81 ? 1.204 11.467 -29.579 1.00 47.41 81 GLN A N 1
ATOM 612 C CA . GLN A 1 81 ? 2.505 12.139 -29.468 1.00 47.41 81 GLN A CA 1
ATOM 613 C C . GLN A 1 81 ? 2.463 13.519 -28.772 1.00 47.41 81 GLN A C 1
ATOM 615 O O . GLN A 1 81 ? 3.439 13.871 -28.114 1.00 47.41 81 GLN A O 1
ATOM 620 N N . ASP A 1 82 ? 1.300 14.185 -28.738 1.00 40.69 82 ASP A N 1
ATOM 621 C CA . ASP A 1 82 ? 1.198 15.631 -28.470 1.00 40.69 82 ASP A CA 1
ATOM 622 C C . ASP A 1 82 ? 0.601 16.050 -27.106 1.00 40.69 82 ASP A C 1
ATOM 624 O O . ASP A 1 82 ? 0.475 17.241 -26.834 1.00 40.69 82 ASP A O 1
ATOM 628 N N . ARG A 1 83 ? 0.193 15.123 -26.220 1.00 44.12 83 ARG A N 1
ATOM 629 C CA . ARG A 1 83 ? -0.464 15.456 -24.923 1.00 44.12 83 ARG A CA 1
ATOM 630 C C . ARG A 1 83 ? 0.323 15.025 -23.681 1.00 44.12 83 ARG A C 1
ATOM 632 O O . ARG A 1 83 ? -0.249 14.492 -22.729 1.00 44.12 83 ARG A O 1
ATOM 639 N N . ALA A 1 84 ? 1.632 15.239 -23.675 1.00 49.09 84 ALA A N 1
ATOM 640 C CA . ALA A 1 84 ? 2.485 14.940 -22.526 1.00 49.09 84 ALA A CA 1
ATOM 641 C C . ALA A 1 84 ? 2.865 16.223 -21.779 1.00 49.09 84 ALA A C 1
ATOM 643 O O . ALA A 1 84 ? 3.979 16.710 -21.917 1.00 49.09 84 ALA A O 1
ATOM 644 N N . HIS A 1 85 ? 1.930 16.795 -21.014 1.00 52.06 85 HIS A N 1
ATOM 645 C CA . HIS A 1 85 ? 2.214 18.025 -20.256 1.00 52.06 85 HIS A CA 1
ATOM 646 C C . HIS A 1 85 ? 1.776 18.015 -18.788 1.00 52.06 85 HIS A C 1
ATOM 648 O O . HIS A 1 85 ? 2.127 18.934 -18.056 1.00 52.06 85 HIS A O 1
ATOM 654 N N . THR A 1 86 ? 1.067 16.991 -18.310 1.00 59.09 86 THR A N 1
ATOM 655 C CA . THR A 1 86 ? 0.721 16.882 -16.884 1.00 59.09 86 THR A CA 1
ATOM 656 C C . THR A 1 86 ? 1.686 15.947 -16.169 1.00 59.09 86 THR A C 1
ATOM 658 O O . THR A 1 86 ? 1.637 14.734 -16.373 1.00 59.09 86 THR A O 1
ATOM 661 N N . LYS A 1 87 ? 2.555 16.524 -15.333 1.00 82.38 87 LYS A N 1
ATOM 662 C CA . LYS A 1 87 ? 3.387 15.792 -14.372 1.00 82.38 87 LYS A CA 1
ATOM 663 C C . LYS A 1 87 ? 2.551 15.434 -13.154 1.00 82.38 87 LYS A C 1
ATOM 665 O O . LYS A 1 87 ? 1.756 16.252 -12.683 1.00 82.38 87 LYS A O 1
ATOM 670 N N . GLY A 1 88 ? 2.729 14.226 -12.641 1.00 90.94 88 GLY A N 1
ATOM 671 C CA . GLY A 1 88 ? 1.913 13.764 -11.533 1.00 90.94 88 GLY A CA 1
ATOM 672 C C . GLY A 1 88 ? 1.779 12.257 -11.468 1.00 90.94 88 GLY A C 1
ATOM 673 O O . GLY A 1 88 ? 2.518 11.508 -12.106 1.00 90.94 88 GLY A O 1
ATOM 674 N N . ILE A 1 89 ? 0.800 11.823 -10.687 1.00 94.62 89 ILE A N 1
ATOM 675 C CA . ILE A 1 89 ? 0.460 10.419 -10.528 1.00 94.62 89 ILE A CA 1
ATOM 676 C C . ILE A 1 89 ? -1.000 10.240 -10.911 1.00 94.62 89 ILE A C 1
ATOM 678 O O . ILE A 1 89 ? -1.887 10.848 -10.314 1.00 94.62 89 ILE A O 1
ATOM 682 N N . ASN A 1 90 ? -1.243 9.403 -11.913 1.00 94.25 90 ASN A N 1
ATOM 683 C CA . ASN A 1 90 ? -2.587 8.994 -12.285 1.00 94.25 90 ASN A CA 1
ATOM 684 C C . ASN A 1 90 ? -2.932 7.686 -11.574 1.00 94.25 90 ASN A C 1
ATOM 686 O O . ASN A 1 90 ? -2.067 6.829 -11.402 1.00 94.25 90 ASN A O 1
ATOM 690 N N . ALA A 1 91 ? -4.197 7.510 -11.222 1.00 95.75 91 ALA A N 1
ATOM 691 C CA . ALA A 1 91 ? -4.727 6.271 -10.675 1.00 95.75 91 ALA A CA 1
ATOM 692 C C . ALA A 1 91 ? -5.840 5.729 -11.575 1.00 95.75 91 ALA A C 1
ATOM 694 O O . ALA A 1 91 ? -6.567 6.491 -12.217 1.00 95.75 91 ALA A O 1
ATOM 695 N N . TRP A 1 92 ? -5.964 4.404 -11.649 1.00 95.12 92 TRP A N 1
ATOM 696 C CA . TRP A 1 92 ? -7.095 3.780 -12.334 1.00 95.12 92 TRP A CA 1
ATOM 697 C C . TRP A 1 92 ? -8.349 3.914 -11.471 1.00 95.12 92 TRP A C 1
ATOM 699 O O . TRP A 1 92 ? -8.328 3.518 -10.310 1.00 95.12 92 TRP A O 1
ATOM 709 N N . SER A 1 93 ? -9.445 4.437 -12.027 1.00 94.31 93 SER A N 1
ATOM 710 C CA . SER A 1 93 ? -10.647 4.804 -11.257 1.00 94.31 93 SER A CA 1
ATOM 711 C C . SER A 1 93 ? -11.449 3.631 -10.671 1.00 94.31 93 SER A C 1
ATOM 713 O O . SER A 1 93 ? -12.445 3.845 -9.978 1.00 94.31 93 SER A O 1
ATOM 715 N N . LYS A 1 94 ? -11.028 2.385 -10.916 1.00 94.50 94 LYS A N 1
ATOM 716 C CA . LYS A 1 94 ? -11.663 1.174 -10.385 1.00 94.50 94 LYS A CA 1
ATOM 717 C C . LYS A 1 94 ? -10.642 0.265 -9.703 1.00 94.50 94 LYS A C 1
ATOM 719 O O . LYS A 1 94 ? -9.648 -0.104 -10.316 1.00 94.50 94 LYS A O 1
ATOM 724 N N . LEU A 1 95 ? -10.917 -0.175 -8.481 1.00 96.12 95 LEU A N 1
ATOM 725 C CA . LEU A 1 95 ? -10.072 -1.162 -7.809 1.00 96.12 95 LEU A CA 1
ATOM 726 C C . LEU A 1 95 ? -10.327 -2.583 -8.336 1.00 96.12 95 LEU A C 1
ATOM 728 O O . LEU A 1 95 ? -11.454 -2.941 -8.689 1.00 96.12 95 LEU A O 1
ATOM 732 N N . PHE A 1 96 ? -9.283 -3.412 -8.355 1.00 96.38 96 PHE A N 1
ATOM 733 C CA . PHE A 1 96 ? -9.381 -4.815 -8.765 1.00 96.38 96 PHE A CA 1
ATOM 734 C C . PHE A 1 96 ? -9.434 -5.725 -7.535 1.00 96.38 96 PHE A C 1
ATOM 736 O O . PHE A 1 96 ? -8.540 -5.626 -6.697 1.00 96.38 96 PHE A O 1
ATOM 743 N N . PRO A 1 97 ? -10.432 -6.612 -7.391 1.00 95.81 97 PRO A N 1
ATOM 744 C CA . PRO A 1 97 ? -10.369 -7.648 -6.369 1.00 95.81 97 PRO A CA 1
ATOM 745 C C . PRO A 1 97 ? -9.206 -8.593 -6.681 1.00 95.81 97 PRO A C 1
ATOM 747 O O . PRO A 1 97 ? -8.997 -8.973 -7.832 1.00 95.81 97 PRO A O 1
ATOM 750 N N . TRP A 1 98 ? -8.448 -8.970 -5.661 1.00 95.62 98 TRP A N 1
ATOM 751 C CA . TRP A 1 98 ? -7.304 -9.858 -5.804 1.00 95.62 98 TRP A CA 1
ATOM 752 C C . TRP A 1 98 ? -7.160 -10.765 -4.590 1.00 95.62 98 TRP A C 1
ATOM 754 O O . TRP A 1 98 ? -7.628 -10.453 -3.492 1.00 95.62 98 TRP A O 1
ATOM 764 N N . LYS A 1 99 ? -6.479 -11.889 -4.797 1.00 92.81 99 LYS A N 1
ATOM 765 C CA . LYS A 1 99 ? -6.146 -12.841 -3.748 1.00 92.81 99 LYS A CA 1
ATOM 766 C C . LYS A 1 99 ? -4.635 -13.007 -3.708 1.00 92.81 99 LYS A C 1
ATOM 768 O O . LYS A 1 99 ? -4.019 -13.337 -4.719 1.00 92.81 99 LYS A O 1
ATOM 773 N N . THR A 1 100 ? -4.038 -12.747 -2.555 1.00 88.19 100 THR A N 1
ATOM 774 C CA . THR A 1 100 ? -2.602 -12.943 -2.335 1.00 88.19 100 THR A CA 1
ATOM 775 C C . THR A 1 100 ? -2.224 -14.425 -2.435 1.00 88.19 100 THR A C 1
ATOM 777 O O . THR A 1 100 ? -3.085 -15.307 -2.364 1.00 88.19 100 THR A O 1
ATOM 780 N N . GLY A 1 101 ? -0.925 -14.723 -2.558 1.00 80.12 101 GLY A N 1
ATOM 781 C CA . GLY A 1 101 ? -0.432 -16.105 -2.629 1.00 80.12 101 GLY A CA 1
ATOM 782 C C . GLY A 1 101 ? -0.789 -16.978 -1.413 1.00 80.12 101 GLY A C 1
ATOM 783 O O . GLY A 1 101 ? -0.953 -18.185 -1.560 1.00 80.12 101 GLY A O 1
ATOM 784 N N . ASP A 1 102 ? -0.967 -16.379 -0.232 1.00 83.69 102 ASP A N 1
ATOM 785 C CA . ASP A 1 102 ? -1.438 -17.031 1.002 1.00 83.69 102 ASP A CA 1
ATOM 786 C C . ASP A 1 102 ? -2.973 -17.089 1.121 1.00 83.69 102 ASP A C 1
ATOM 788 O O . ASP A 1 102 ? -3.513 -17.611 2.094 1.00 83.69 102 ASP A O 1
ATOM 792 N N . GLY A 1 103 ? -3.697 -16.600 0.115 1.00 86.75 103 GLY A N 1
ATOM 793 C CA . GLY A 1 103 ? -5.141 -16.745 0.008 1.00 86.75 103 GLY A CA 1
ATOM 794 C C . GLY A 1 103 ? -5.966 -15.622 0.642 1.00 86.75 103 GLY A C 1
ATOM 795 O O . GLY A 1 103 ? -7.189 -15.751 0.715 1.00 86.75 103 GLY A O 1
ATOM 796 N N . LYS A 1 104 ? -5.344 -14.527 1.079 1.00 89.88 104 LYS A N 1
ATOM 797 C CA . LYS A 1 104 ? -6.037 -13.374 1.657 1.00 89.88 104 LYS A CA 1
ATOM 798 C C . LYS A 1 104 ? -6.658 -12.507 0.563 1.00 89.88 104 LYS A C 1
ATOM 800 O O . LYS A 1 104 ? -6.017 -12.178 -0.433 1.00 89.88 104 LYS A O 1
ATOM 805 N N . GLU A 1 105 ? -7.913 -12.122 0.764 1.00 93.88 105 GLU A N 1
ATOM 806 C CA . GLU A 1 105 ? -8.611 -11.208 -0.139 1.00 93.88 105 GLU A CA 1
ATOM 807 C C . GLU A 1 105 ? -8.177 -9.759 0.095 1.00 93.88 105 GLU A C 1
ATOM 809 O O . GLU A 1 105 ? -8.019 -9.301 1.230 1.00 93.88 105 GLU A O 1
ATOM 814 N N . MET A 1 106 ? -7.994 -9.029 -0.999 1.00 95.50 106 MET A N 1
ATOM 815 C CA . MET A 1 106 ? -7.601 -7.626 -1.001 1.00 95.50 106 MET A CA 1
ATOM 816 C C . MET A 1 106 ? -8.112 -6.926 -2.262 1.00 95.50 106 MET A C 1
ATOM 818 O O . MET A 1 106 ? -8.591 -7.558 -3.203 1.00 95.50 106 MET A O 1
ATOM 822 N N . MET A 1 107 ? -7.982 -5.606 -2.293 1.00 97.19 107 MET A N 1
ATOM 823 C CA . MET A 1 107 ? -8.210 -4.790 -3.480 1.00 97.19 107 MET A CA 1
ATOM 824 C C . MET A 1 107 ? -6.870 -4.267 -4.009 1.00 97.19 107 MET A C 1
ATOM 826 O O . MET A 1 107 ? -5.943 -4.036 -3.236 1.00 97.19 107 MET A O 1
ATOM 830 N N . VAL A 1 108 ? -6.746 -4.073 -5.318 1.00 97.62 108 VAL A N 1
ATOM 831 C CA . VAL A 1 108 ? -5.522 -3.585 -5.963 1.00 97.62 108 VAL A CA 1
ATOM 832 C C . VAL A 1 108 ? -5.786 -2.254 -6.650 1.00 97.62 108 VAL A C 1
ATOM 834 O O . VAL A 1 108 ? -6.678 -2.145 -7.496 1.00 97.62 108 VAL A O 1
ATOM 837 N N . LEU A 1 109 ? -4.978 -1.258 -6.291 1.00 97.69 109 LEU A N 1
ATOM 838 C CA . LEU A 1 109 ? -4.897 0.043 -6.944 1.00 97.69 109 LEU A CA 1
ATOM 839 C C . LEU A 1 109 ? -3.702 0.065 -7.901 1.00 97.69 109 LEU A C 1
ATOM 841 O O . LEU A 1 109 ? -2.589 -0.307 -7.523 1.00 97.69 109 LEU A O 1
ATOM 845 N N . ILE A 1 110 ? -3.925 0.549 -9.122 1.00 97.12 110 ILE A N 1
ATOM 846 C CA . ILE A 1 110 ? -2.875 0.756 -10.124 1.00 97.12 110 ILE A CA 1
ATOM 847 C C . ILE A 1 110 ? -2.589 2.250 -10.246 1.00 97.12 110 ILE A C 1
ATOM 849 O O . ILE A 1 110 ? -3.513 3.043 -10.437 1.00 97.12 110 ILE A O 1
ATOM 853 N N . MET A 1 111 ? -1.308 2.611 -10.195 1.00 96.38 111 MET A N 1
ATOM 854 C CA . MET A 1 111 ? -0.828 3.981 -10.362 1.00 96.38 111 MET A CA 1
ATOM 855 C C . MET A 1 111 ? 0.153 4.088 -11.536 1.00 96.38 111 MET A C 1
ATOM 857 O O . MET A 1 111 ? 1.068 3.276 -11.673 1.00 96.38 111 MET A O 1
ATOM 861 N N . ASP A 1 112 ? -0.024 5.118 -12.362 1.00 93.75 112 ASP A N 1
ATOM 862 C CA . ASP A 1 112 ? 0.874 5.507 -13.454 1.00 93.75 112 ASP A CA 1
ATOM 863 C C . ASP A 1 112 ? 1.562 6.825 -13.095 1.00 93.75 112 ASP A C 1
ATOM 865 O O . ASP A 1 112 ? 0.924 7.880 -13.034 1.00 93.75 112 ASP A O 1
ATOM 869 N N . VAL A 1 113 ? 2.866 6.764 -12.844 1.00 91.62 113 VAL A N 1
ATOM 870 C CA . VAL A 1 113 ? 3.675 7.920 -12.453 1.00 91.62 113 VAL A CA 1
ATOM 871 C C . VAL A 1 113 ? 4.248 8.569 -13.715 1.00 91.62 113 VAL A C 1
ATOM 873 O O . VAL A 1 113 ? 5.024 7.955 -14.455 1.00 91.62 113 VAL A O 1
ATOM 876 N N . GLN A 1 114 ? 3.847 9.814 -13.981 1.00 81.81 114 GLN A N 1
ATOM 877 C CA . GLN A 1 114 ? 4.183 10.567 -15.192 1.00 81.81 114 GLN A CA 1
ATOM 878 C C . GLN A 1 114 ? 5.067 11.781 -14.894 1.00 81.81 114 GLN A C 1
ATOM 880 O O . GLN A 1 114 ? 4.917 12.440 -13.867 1.00 81.81 114 GLN A O 1
ATOM 885 N N . GLY A 1 115 ? 5.932 12.130 -15.853 1.00 68.00 115 GLY A N 1
ATOM 886 C CA . GLY A 1 115 ? 6.781 13.322 -15.769 1.00 68.00 115 GLY A CA 1
ATOM 887 C C . GLY A 1 115 ? 7.957 13.162 -14.812 1.00 68.00 115 GLY A C 1
ATOM 888 O O . GLY A 1 115 ? 8.278 14.090 -14.073 1.00 68.00 115 GLY A O 1
ATOM 889 N N . THR A 1 116 ? 8.544 11.966 -14.781 1.00 64.38 116 THR A N 1
ATOM 890 C CA . THR A 1 116 ? 9.699 11.638 -13.950 1.00 64.38 116 THR A CA 1
ATOM 891 C C . THR A 1 116 ? 10.894 11.266 -14.829 1.00 64.38 116 THR A C 1
ATOM 893 O O . THR A 1 116 ? 10.744 10.560 -15.827 1.00 64.38 116 THR A O 1
ATOM 896 N N . PHE A 1 117 ? 12.089 11.709 -14.424 1.00 61.97 117 PHE A N 1
ATOM 897 C CA . PHE A 1 117 ? 13.390 11.350 -15.010 1.00 61.97 117 PHE A CA 1
ATOM 898 C C . PHE A 1 117 ? 13.651 11.837 -16.455 1.00 61.97 117 PHE A C 1
ATOM 900 O O . PHE A 1 117 ? 14.516 11.278 -17.132 1.00 61.97 117 PHE A O 1
ATOM 907 N N . ASP A 1 118 ? 12.939 12.862 -16.940 1.00 66.56 118 ASP A N 1
ATOM 908 C CA . ASP A 1 118 ? 13.086 13.342 -18.325 1.00 66.56 118 ASP A CA 1
ATOM 909 C C . ASP A 1 118 ? 14.225 14.381 -18.491 1.00 66.56 118 ASP A C 1
ATOM 911 O O . ASP A 1 118 ? 14.962 14.317 -19.476 1.00 66.56 118 ASP A O 1
ATOM 915 N N . THR A 1 119 ? 14.438 15.300 -17.534 1.00 62.78 119 THR A N 1
ATOM 916 C CA . THR A 1 119 ? 15.539 16.294 -17.568 1.00 62.78 119 THR A CA 1
ATOM 917 C C . THR A 1 119 ? 16.120 16.601 -16.179 1.00 62.78 119 THR A C 1
ATOM 919 O O . THR A 1 119 ? 15.444 16.454 -15.159 1.00 62.78 119 THR A O 1
ATOM 922 N N . GLU A 1 120 ? 17.364 17.102 -16.116 1.00 59.62 120 GLU A N 1
ATOM 923 C CA . GLU A 1 120 ? 17.988 17.540 -14.850 1.00 59.62 120 GLU A CA 1
ATOM 924 C C . GLU A 1 120 ? 17.231 18.689 -14.169 1.00 59.62 120 GLU A C 1
ATOM 926 O O . GLU A 1 120 ? 17.109 18.721 -12.945 1.00 59.62 120 GLU A O 1
ATOM 931 N N . SER A 1 121 ? 16.658 19.606 -14.955 1.00 58.34 121 SER A N 1
ATOM 932 C CA . SER A 1 121 ? 15.842 20.717 -14.448 1.00 58.34 121 SER A CA 1
ATOM 933 C C . SER A 1 121 ? 14.571 20.260 -13.721 1.00 58.34 121 SER A C 1
ATOM 935 O O . SER A 1 121 ? 13.980 21.032 -12.971 1.00 58.34 121 SER A O 1
ATOM 937 N N . GLU A 1 122 ? 14.159 19.005 -13.907 1.00 75.06 122 GLU A N 1
ATOM 938 C CA . GLU A 1 122 ? 12.945 18.413 -13.338 1.00 75.06 122 GLU A CA 1
ATOM 939 C C . GLU A 1 122 ? 13.246 17.368 -12.258 1.00 75.06 122 GLU A C 1
ATOM 941 O O . GLU A 1 122 ? 12.352 16.670 -11.771 1.00 75.06 122 GLU A O 1
ATOM 946 N N . LYS A 1 123 ? 14.511 17.261 -11.852 1.00 79.75 123 LYS A N 1
ATOM 947 C CA . LYS A 1 123 ? 14.990 16.284 -10.875 1.00 79.75 123 LYS A CA 1
ATOM 948 C C . LYS A 1 123 ? 14.273 16.398 -9.528 1.00 79.75 123 LYS A C 1
ATOM 950 O O . LYS A 1 123 ? 13.869 15.382 -8.972 1.00 79.75 123 LYS A O 1
ATOM 955 N N . ALA A 1 124 ? 14.063 17.616 -9.025 1.00 82.44 124 ALA A N 1
ATOM 956 C CA . ALA A 1 124 ? 13.357 17.834 -7.758 1.00 82.44 124 ALA A CA 1
ATOM 957 C C . ALA A 1 124 ? 11.895 17.355 -7.829 1.00 82.44 124 ALA A C 1
ATOM 959 O O . ALA A 1 124 ? 11.427 16.641 -6.946 1.00 82.44 124 ALA A O 1
ATOM 960 N N . VAL A 1 125 ? 11.197 17.674 -8.924 1.00 87.06 125 VAL A N 1
ATOM 961 C CA . VAL A 1 125 ? 9.828 17.200 -9.189 1.00 87.06 125 VAL A CA 1
ATOM 962 C C . VAL A 1 125 ? 9.792 15.674 -9.293 1.00 87.06 125 VAL A C 1
ATOM 964 O O . VAL A 1 125 ? 8.939 15.030 -8.683 1.00 87.06 125 VAL A O 1
ATOM 967 N N . SER A 1 126 ? 10.756 15.088 -10.007 1.00 87.62 126 SER A N 1
ATOM 968 C CA . SER A 1 126 ? 10.882 13.637 -10.164 1.00 87.62 126 SER A CA 1
ATOM 969 C C . SER A 1 126 ? 11.095 12.936 -8.824 1.00 87.62 126 SER A C 1
ATOM 971 O O . SER A 1 126 ? 10.446 11.925 -8.561 1.00 87.62 126 SER A O 1
ATOM 973 N N . ALA A 1 127 ? 11.951 13.490 -7.961 1.00 87.56 127 ALA A N 1
ATOM 974 C CA . ALA A 1 127 ? 12.237 12.950 -6.634 1.00 87.56 127 ALA A CA 1
ATOM 975 C C . ALA A 1 127 ? 11.003 12.990 -5.727 1.00 87.56 127 ALA A C 1
ATOM 977 O O . ALA A 1 127 ? 10.717 12.002 -5.049 1.00 87.56 127 ALA A O 1
ATOM 978 N N . ILE A 1 128 ? 10.217 14.073 -5.777 1.00 90.62 128 ILE A N 1
ATOM 979 C CA . ILE A 1 128 ? 8.951 14.180 -5.041 1.00 90.62 128 ILE A CA 1
ATOM 980 C C . ILE A 1 128 ? 7.969 13.102 -5.515 1.00 90.62 128 ILE A C 1
ATOM 982 O O . ILE A 1 128 ? 7.501 12.302 -4.707 1.00 90.62 128 ILE A O 1
ATOM 986 N N . LEU A 1 129 ? 7.686 13.026 -6.821 1.00 92.00 129 LEU A N 1
ATOM 987 C CA . LEU A 1 129 ? 6.728 12.057 -7.372 1.00 92.00 129 LEU A CA 1
ATOM 988 C C . LEU A 1 129 ? 7.155 10.606 -7.118 1.00 92.00 129 LEU A C 1
ATOM 990 O O . LEU A 1 129 ? 6.313 9.763 -6.792 1.00 92.00 129 LEU A O 1
ATOM 994 N N . CYS A 1 130 ? 8.453 10.316 -7.233 1.00 90.75 130 CYS A N 1
ATOM 995 C CA . CYS A 1 130 ? 8.995 8.999 -6.919 1.00 90.75 130 CYS A CA 1
ATOM 996 C C . CYS A 1 130 ? 8.835 8.682 -5.440 1.00 90.75 130 CYS A C 1
ATOM 998 O O . CYS A 1 130 ? 8.310 7.621 -5.126 1.00 90.75 130 CYS A O 1
ATOM 1000 N N . THR A 1 131 ? 9.208 9.597 -4.546 1.00 91.69 131 THR A N 1
ATOM 1001 C CA . THR A 1 131 ? 9.097 9.377 -3.099 1.00 91.69 131 THR A CA 1
ATOM 1002 C C . THR A 1 131 ? 7.649 9.155 -2.675 1.00 91.69 131 THR A C 1
ATOM 1004 O O . THR A 1 131 ? 7.390 8.174 -1.984 1.00 91.69 131 THR A O 1
ATOM 1007 N N . ILE A 1 132 ? 6.690 9.960 -3.161 1.00 94.19 132 ILE A N 1
ATOM 1008 C CA . ILE A 1 132 ? 5.255 9.726 -2.906 1.00 94.19 132 ILE A CA 1
ATOM 1009 C C . ILE A 1 132 ? 4.875 8.310 -3.340 1.00 94.19 132 ILE A C 1
ATOM 1011 O O . ILE A 1 132 ? 4.361 7.527 -2.545 1.00 94.19 132 ILE A O 1
ATOM 1015 N N . SER A 1 133 ? 5.155 7.969 -4.599 1.00 94.56 133 SER A N 1
ATOM 1016 C CA . SER A 1 133 ? 4.772 6.686 -5.196 1.00 94.56 133 SER A CA 1
ATOM 1017 C C . SER A 1 133 ? 5.392 5.500 -4.460 1.00 94.56 133 SER A C 1
ATOM 1019 O O . SER A 1 133 ? 4.769 4.453 -4.318 1.00 94.56 133 SER A O 1
ATOM 1021 N N . LEU A 1 134 ? 6.614 5.658 -3.969 1.00 93.00 134 LEU A N 1
ATOM 1022 C CA . LEU A 1 134 ? 7.354 4.649 -3.227 1.00 93.00 134 LEU A CA 1
ATOM 1023 C C . LEU A 1 134 ? 6.781 4.467 -1.816 1.00 93.00 134 LEU A C 1
ATOM 1025 O O . LEU A 1 134 ? 6.551 3.338 -1.389 1.00 93.00 134 LEU A O 1
ATOM 1029 N N . MET A 1 135 ? 6.467 5.571 -1.133 1.00 92.62 135 MET A N 1
ATOM 1030 C CA . MET A 1 135 ? 5.833 5.549 0.184 1.00 92.62 135 MET A CA 1
ATOM 1031 C C . MET A 1 135 ? 4.455 4.897 0.139 1.00 92.62 135 MET A C 1
ATOM 1033 O O . MET A 1 135 ? 4.174 4.049 0.979 1.00 92.62 135 MET A O 1
ATOM 1037 N N . VAL A 1 136 ? 3.613 5.226 -0.845 1.00 95.19 136 VAL A N 1
ATOM 1038 C CA . VAL A 1 136 ? 2.228 4.722 -0.909 1.00 95.19 136 VAL A CA 1
ATOM 1039 C C . VAL A 1 136 ? 2.098 3.340 -1.553 1.00 95.19 136 VAL A C 1
ATOM 1041 O O . VAL A 1 136 ? 1.110 2.652 -1.306 1.00 95.19 136 VAL A O 1
ATOM 1044 N N . SER A 1 137 ? 3.083 2.891 -2.340 1.00 96.62 137 SER A N 1
ATOM 1045 C CA . SER A 1 137 ? 3.009 1.595 -3.026 1.00 96.62 137 SER A CA 1
ATOM 1046 C C . SER A 1 137 ? 3.413 0.402 -2.157 1.00 96.62 137 SER A C 1
ATOM 1048 O O . SER A 1 137 ? 4.270 0.487 -1.272 1.00 96.62 137 SER A O 1
ATOM 1050 N N . SER A 1 138 ? 2.778 -0.740 -2.423 1.00 96.81 138 SER A N 1
ATOM 1051 C CA . SER A 1 138 ? 3.231 -2.063 -1.973 1.00 96.81 138 SER A CA 1
ATOM 1052 C C . SER A 1 138 ? 4.299 -2.608 -2.921 1.00 96.81 138 SER A C 1
ATOM 1054 O O . SER A 1 138 ? 5.270 -3.230 -2.496 1.00 96.81 138 SER A O 1
ATOM 1056 N N . CYS A 1 139 ? 4.122 -2.365 -4.222 1.00 97.81 139 CYS A N 1
ATOM 1057 C CA . CYS A 1 139 ? 5.076 -2.713 -5.263 1.00 97.81 139 CYS A CA 1
ATOM 1058 C C . CYS A 1 139 ? 5.354 -1.485 -6.131 1.00 97.81 139 CYS A C 1
ATOM 1060 O O . CYS A 1 139 ? 4.480 -1.011 -6.859 1.00 97.81 139 CYS A O 1
ATOM 1062 N N . PHE A 1 140 ? 6.586 -0.990 -6.048 1.00 97.31 140 PHE A N 1
ATOM 1063 C CA . PHE A 1 140 ? 7.093 0.072 -6.899 1.00 97.31 140 PHE A CA 1
ATOM 1064 C C . PHE A 1 140 ? 7.848 -0.546 -8.074 1.00 97.31 140 PHE A C 1
ATOM 1066 O O . PHE A 1 140 ? 8.897 -1.166 -7.885 1.00 97.31 140 PHE A O 1
ATOM 1073 N N . ILE A 1 141 ? 7.327 -0.376 -9.285 1.00 97.75 141 ILE A N 1
ATOM 1074 C CA . ILE A 1 141 ? 7.950 -0.844 -10.519 1.00 97.75 141 ILE A CA 1
ATOM 1075 C C . ILE A 1 141 ? 8.667 0.324 -11.192 1.00 97.75 141 ILE A C 1
ATOM 1077 O O . ILE A 1 141 ? 8.017 1.258 -11.660 1.00 97.75 141 ILE A O 1
ATOM 1081 N N . LEU A 1 142 ? 9.994 0.248 -11.307 1.00 95.88 142 LEU A N 1
ATOM 1082 C CA . LEU A 1 142 ? 10.763 1.158 -12.153 1.00 95.88 142 LEU A CA 1
ATOM 1083 C C . LEU A 1 142 ? 10.948 0.539 -13.543 1.00 95.88 142 LEU A C 1
ATOM 1085 O O . LEU A 1 142 ? 11.700 -0.418 -13.706 1.00 95.88 142 LEU A O 1
ATOM 1089 N N . ASN A 1 143 ? 10.283 1.099 -14.551 1.00 94.81 143 ASN A N 1
ATOM 1090 C CA . ASN A 1 143 ? 10.415 0.726 -15.956 1.00 94.81 143 ASN A CA 1
ATOM 1091 C C . ASN A 1 143 ? 11.478 1.600 -16.637 1.00 94.81 143 ASN A C 1
ATOM 1093 O O . ASN A 1 143 ? 11.259 2.792 -16.866 1.00 94.81 143 ASN A O 1
ATOM 1097 N N . THR A 1 144 ? 12.606 0.993 -17.002 1.00 93.25 144 THR A N 1
ATOM 1098 C CA . THR A 1 144 ? 13.724 1.663 -17.680 1.00 93.25 144 THR A CA 1
ATOM 1099 C C . THR A 1 144 ? 14.099 0.963 -18.986 1.00 93.25 144 THR A C 1
ATOM 1101 O O . THR A 1 144 ? 13.883 -0.236 -19.143 1.00 93.25 144 THR A O 1
ATOM 1104 N N . MET A 1 145 ? 14.667 1.703 -19.938 1.00 90.94 145 MET A N 1
ATOM 1105 C CA . MET A 1 145 ? 15.153 1.162 -21.211 1.00 90.94 145 MET A CA 1
ATOM 1106 C C . MET A 1 145 ? 16.653 0.899 -21.114 1.00 90.94 145 MET A C 1
ATOM 1108 O O . MET A 1 145 ? 17.411 1.797 -20.760 1.00 90.94 145 MET A O 1
ATOM 1112 N N . LYS A 1 146 ? 17.095 -0.297 -21.509 1.00 92.19 146 LYS A N 1
ATOM 1113 C CA . LYS A 1 146 ? 18.493 -0.761 -21.569 1.00 92.19 146 LYS A CA 1
ATOM 1114 C C . LYS A 1 146 ? 19.195 -0.886 -20.211 1.00 92.19 146 LYS A C 1
ATOM 1116 O O . LYS A 1 146 ? 19.752 -1.944 -19.930 1.00 92.19 146 LYS A O 1
ATOM 1121 N N . GLN A 1 147 ? 19.197 0.159 -19.384 1.00 91.00 147 GLN A N 1
ATOM 1122 C CA . GLN A 1 147 ? 19.805 0.188 -18.049 1.00 91.00 147 GLN A CA 1
ATOM 1123 C C . GLN A 1 147 ? 19.326 1.399 -17.233 1.00 91.00 147 GLN A C 1
ATOM 1125 O O . GLN A 1 147 ? 18.831 2.365 -17.801 1.00 91.00 147 GLN A O 1
ATOM 1130 N N . MET A 1 148 ? 19.551 1.375 -15.915 1.00 91.44 148 MET A N 1
ATOM 1131 C CA . MET A 1 148 ? 19.431 2.577 -15.081 1.00 91.44 148 MET A CA 1
ATOM 1132 C C . MET A 1 148 ? 20.610 3.522 -15.324 1.00 91.44 148 MET A C 1
ATOM 1134 O O . MET A 1 148 ? 21.761 3.072 -15.297 1.00 91.44 148 MET A O 1
ATOM 1138 N N . ASP A 1 149 ? 20.337 4.809 -15.515 1.00 89.69 149 ASP A N 1
ATOM 1139 C CA . ASP A 1 149 ? 21.369 5.846 -15.608 1.00 89.69 149 ASP A CA 1
ATOM 1140 C C . ASP A 1 149 ? 21.561 6.626 -14.297 1.00 89.69 149 ASP A C 1
ATOM 1142 O O . ASP A 1 149 ? 20.941 6.331 -13.276 1.00 89.69 149 ASP A O 1
ATOM 1146 N N . ALA A 1 150 ? 22.488 7.589 -14.295 1.00 87.56 150 ALA A N 1
ATOM 1147 C CA . ALA A 1 150 ? 22.832 8.352 -13.096 1.00 87.56 150 ALA A CA 1
ATOM 1148 C C . ALA A 1 150 ? 21.629 9.116 -12.515 1.00 87.56 150 ALA A C 1
ATOM 1150 O O . ALA A 1 150 ? 21.473 9.154 -11.295 1.00 87.56 150 ALA A O 1
ATOM 1151 N N . LEU A 1 151 ? 20.759 9.664 -13.371 1.00 86.31 151 LEU A N 1
ATOM 1152 C CA . LEU A 1 151 ? 19.565 10.391 -12.942 1.00 86.31 151 LEU A CA 1
ATOM 1153 C C . LEU A 1 151 ? 18.550 9.451 -12.281 1.00 86.31 151 LEU A C 1
ATOM 1155 O O . LEU A 1 151 ? 17.931 9.831 -11.282 1.00 86.31 151 LEU A O 1
ATOM 1159 N N . ASP A 1 152 ? 18.416 8.222 -12.794 1.00 89.44 152 ASP A N 1
ATOM 1160 C CA . ASP A 1 152 ? 17.574 7.189 -12.186 1.00 89.44 152 ASP A CA 1
ATOM 1161 C C . ASP A 1 152 ? 18.020 6.894 -10.743 1.00 89.44 152 ASP A C 1
ATOM 1163 O O . ASP A 1 152 ? 17.210 6.935 -9.813 1.00 89.44 152 ASP A O 1
ATOM 1167 N N . TRP A 1 153 ? 19.321 6.658 -10.538 1.00 90.69 153 TRP A N 1
ATOM 1168 C CA . TRP A 1 153 ? 19.891 6.390 -9.212 1.00 90.69 153 TRP A CA 1
ATOM 1169 C C . TRP A 1 153 ? 19.769 7.575 -8.259 1.00 90.69 153 TRP A C 1
ATOM 1171 O O . TRP A 1 153 ? 19.462 7.400 -7.082 1.00 90.69 153 TRP A O 1
ATOM 1181 N N . GLU A 1 154 ? 20.003 8.786 -8.754 1.00 86.69 154 GLU A N 1
ATOM 1182 C CA . GLU A 1 154 ? 19.994 9.982 -7.922 1.00 86.69 154 GLU A CA 1
ATOM 1183 C C . GLU A 1 154 ? 18.583 10.373 -7.476 1.00 86.69 154 GLU A C 1
ATOM 1185 O O . GLU A 1 154 ? 18.392 10.792 -6.338 1.00 86.69 154 GLU A O 1
ATOM 1190 N N . THR A 1 155 ? 17.587 10.205 -8.345 1.00 84.62 155 THR A N 1
ATOM 1191 C CA . THR A 1 155 ? 16.176 10.472 -8.023 1.00 84.62 155 THR A CA 1
ATOM 1192 C C . THR A 1 155 ? 15.635 9.473 -7.000 1.00 84.62 155 THR A C 1
ATOM 1194 O O . THR A 1 155 ? 14.833 9.840 -6.145 1.00 84.62 155 THR A O 1
ATOM 1197 N N . LEU A 1 156 ? 16.094 8.218 -7.048 1.00 87.56 156 LEU A N 1
ATOM 1198 C CA . LEU A 1 156 ? 15.747 7.212 -6.047 1.00 87.56 156 LEU A CA 1
ATOM 1199 C C . LEU A 1 156 ? 16.473 7.413 -4.712 1.00 87.56 156 LEU A C 1
ATOM 1201 O O . LEU A 1 156 ? 16.152 6.724 -3.762 1.00 87.56 156 LEU A O 1
ATOM 1205 N N . ASN A 1 157 ? 17.436 8.323 -4.580 1.00 85.62 157 ASN A N 1
ATOM 1206 C CA . ASN A 1 157 ? 18.218 8.403 -3.344 1.00 85.62 157 ASN A CA 1
ATOM 1207 C C . ASN A 1 157 ? 17.514 9.148 -2.190 1.00 85.62 157 ASN A C 1
ATOM 1209 O O . ASN A 1 157 ? 18.024 9.171 -1.072 1.00 85.62 157 ASN A O 1
ATOM 1213 N N . GLU A 1 158 ? 16.351 9.757 -2.435 1.00 78.75 158 GLU A N 1
ATOM 1214 C CA . GLU A 1 158 ? 15.695 10.689 -1.501 1.00 78.75 158 GLU A CA 1
ATOM 1215 C C . GLU A 1 158 ? 15.313 10.053 -0.151 1.00 78.75 158 GLU A C 1
ATOM 1217 O O . GLU A 1 158 ? 15.345 10.700 0.893 1.00 78.75 158 GLU A O 1
ATOM 1222 N N . PHE A 1 159 ? 15.012 8.755 -0.134 1.00 78.00 159 PHE A N 1
ATOM 1223 C CA . PHE A 1 159 ? 14.630 8.039 1.086 1.00 78.00 159 PHE A CA 1
ATOM 1224 C C . PHE A 1 159 ? 15.816 7.546 1.926 1.00 78.00 159 PHE A C 1
ATOM 1226 O O . PHE A 1 159 ? 15.625 7.007 3.024 1.00 78.00 159 PHE A O 1
ATOM 1233 N N . GLN A 1 160 ? 17.040 7.678 1.408 1.00 81.38 160 GLN A N 1
ATOM 1234 C CA . GLN A 1 160 ? 18.227 7.136 2.055 1.00 81.38 160 GLN A CA 1
ATOM 1235 C C . GLN A 1 160 ? 18.401 7.729 3.457 1.00 81.38 160 GLN A C 1
ATOM 1237 O O . GLN A 1 160 ? 18.596 6.982 4.412 1.00 81.38 160 GLN A O 1
ATOM 1242 N N . ALA A 1 161 ? 18.272 9.055 3.583 1.00 78.81 161 ALA A N 1
ATOM 1243 C CA . ALA A 1 161 ? 18.469 9.760 4.847 1.00 78.81 161 ALA A CA 1
ATOM 1244 C C . ALA A 1 161 ? 17.547 9.231 5.957 1.00 78.81 161 ALA A C 1
ATOM 1246 O O . ALA A 1 161 ? 18.006 9.009 7.073 1.00 78.81 161 ALA A O 1
ATOM 1247 N N . TYR A 1 162 ? 16.277 8.965 5.630 1.00 81.62 162 TYR A N 1
ATOM 1248 C CA . TYR A 1 162 ? 15.320 8.378 6.570 1.00 81.62 162 TYR A CA 1
ATOM 1249 C C . TYR A 1 162 ? 15.717 6.954 6.975 1.00 81.62 162 TYR A C 1
ATOM 1251 O O . TYR A 1 162 ? 15.716 6.605 8.153 1.00 81.62 162 TYR A O 1
ATOM 1259 N N . THR A 1 163 ? 16.078 6.128 5.992 1.00 82.38 163 THR A N 1
ATOM 1260 C CA . THR A 1 163 ? 16.430 4.722 6.232 1.00 82.38 163 THR A CA 1
ATOM 1261 C C . THR A 1 163 ? 17.680 4.612 7.109 1.00 82.38 163 THR A C 1
ATOM 1263 O O . THR A 1 163 ? 17.744 3.764 7.996 1.00 82.38 163 THR A O 1
ATOM 1266 N N . ASP A 1 164 ? 18.668 5.482 6.885 1.00 81.88 164 ASP A N 1
ATOM 1267 C CA . ASP A 1 164 ? 19.899 5.515 7.672 1.00 81.88 164 ASP A CA 1
ATOM 1268 C C . ASP A 1 164 ? 19.674 6.084 9.092 1.00 81.88 164 ASP A C 1
ATOM 1270 O O . ASP A 1 164 ? 20.380 5.666 10.010 1.00 81.88 164 ASP A O 1
ATOM 1274 N N . SER A 1 165 ? 18.701 6.987 9.306 1.00 79.81 165 SER A N 1
ATOM 1275 C CA . SER A 1 165 ? 18.422 7.569 10.631 1.00 79.81 165 SER A CA 1
ATOM 1276 C C . SER A 1 165 ? 17.510 6.714 11.511 1.00 79.81 165 SER A C 1
ATOM 1278 O O . SER A 1 165 ? 17.779 6.569 12.700 1.00 79.81 165 SER A O 1
ATOM 1280 N N . GLU A 1 166 ? 16.432 6.160 10.951 1.00 77.75 166 GLU A N 1
ATOM 1281 C CA . GLU A 1 166 ? 15.430 5.399 11.714 1.00 77.75 166 GLU A CA 1
ATOM 1282 C C . GLU A 1 166 ? 15.712 3.885 11.698 1.00 77.75 166 GLU A C 1
ATOM 1284 O O . GLU A 1 166 ? 15.211 3.145 12.540 1.00 77.75 166 GLU A O 1
ATOM 1289 N N . GLY A 1 167 ? 16.529 3.398 10.754 1.00 74.62 167 GLY A N 1
ATOM 1290 C CA . GLY A 1 167 ? 16.826 1.969 10.598 1.00 74.62 167 GLY A CA 1
ATOM 1291 C C . GLY A 1 167 ? 15.652 1.142 10.058 1.00 74.62 167 GLY A C 1
ATOM 1292 O O . GLY A 1 167 ? 15.696 -0.091 10.083 1.00 74.62 167 GLY A O 1
ATOM 1293 N N . GLU A 1 168 ? 14.603 1.805 9.571 1.00 78.75 168 GLU A N 1
ATOM 1294 C CA . GLU A 1 168 ? 13.357 1.189 9.122 1.00 78.75 168 GLU A CA 1
ATOM 1295 C C . GLU A 1 168 ? 13.242 1.174 7.596 1.00 78.75 168 GLU A C 1
ATOM 1297 O O . GLU A 1 168 ? 13.618 2.122 6.904 1.00 78.75 168 GLU A O 1
ATOM 1302 N N . ARG A 1 169 ? 12.689 0.077 7.064 1.00 86.56 169 ARG A N 1
ATOM 1303 C CA . ARG A 1 169 ? 12.383 -0.054 5.636 1.00 86.56 169 ARG A CA 1
ATOM 1304 C C . ARG A 1 169 ? 11.065 0.653 5.338 1.00 86.56 169 ARG A C 1
ATOM 1306 O O . ARG A 1 169 ? 10.063 0.384 5.996 1.00 86.56 169 ARG A O 1
ATOM 1313 N N . ILE A 1 170 ? 11.063 1.510 4.325 1.00 85.31 170 ILE A N 1
ATOM 1314 C CA . ILE A 1 170 ? 9.890 2.298 3.915 1.00 85.31 170 ILE A CA 1
ATOM 1315 C C . ILE A 1 170 ? 9.099 1.567 2.824 1.00 85.31 170 ILE A C 1
ATOM 1317 O O . ILE A 1 170 ? 7.871 1.638 2.764 1.00 85.31 170 ILE A O 1
ATOM 1321 N N . GLY A 1 171 ? 9.812 0.873 1.937 1.00 90.00 171 GLY A N 1
ATOM 1322 C CA . GLY A 1 171 ? 9.240 0.161 0.807 1.00 90.00 171 GLY A CA 1
ATOM 1323 C C . GLY A 1 171 ? 9.084 -1.329 1.090 1.00 90.00 171 GLY A C 1
ATOM 1324 O O . GLY A 1 171 ? 9.949 -1.968 1.688 1.00 90.00 171 GLY A O 1
ATOM 1325 N N . GLN A 1 172 ? 7.998 -1.916 0.597 1.00 94.38 172 GLN A N 1
ATOM 1326 C CA . GLN A 1 172 ? 7.826 -3.367 0.641 1.00 94.38 172 GLN A CA 1
ATOM 1327 C C . GLN A 1 172 ? 8.593 -4.012 -0.516 1.00 94.38 172 GLN A C 1
ATOM 1329 O O . GLN A 1 172 ? 9.570 -4.723 -0.294 1.00 94.38 172 GLN A O 1
ATOM 1334 N N . LYS A 1 173 ? 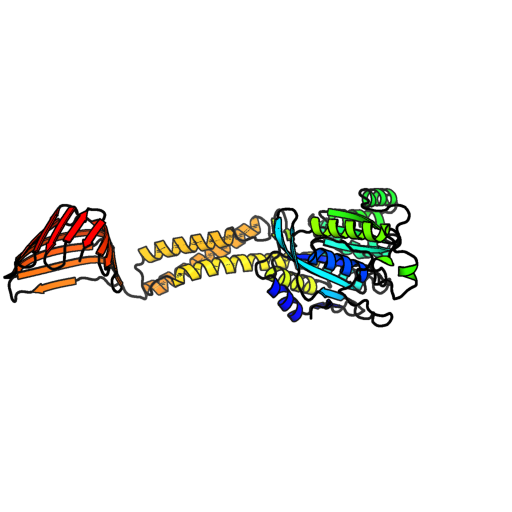8.225 -3.702 -1.764 1.00 96.62 173 LYS A N 1
ATOM 1335 C CA . LYS A 1 173 ? 8.848 -4.304 -2.947 1.00 96.62 173 LYS A CA 1
ATOM 1336 C C . LYS A 1 173 ? 9.270 -3.262 -3.977 1.00 96.62 173 LYS A C 1
ATOM 1338 O O . LYS A 1 173 ? 8.440 -2.491 -4.454 1.00 96.62 173 LYS A O 1
ATOM 1343 N N . PHE A 1 174 ? 10.541 -3.297 -4.366 1.00 96.75 174 PHE A N 1
ATOM 1344 C CA . PHE A 1 174 ? 11.083 -2.588 -5.523 1.00 96.75 174 PHE A CA 1
ATOM 1345 C C . PHE A 1 174 ? 11.317 -3.575 -6.665 1.00 96.75 174 PHE A C 1
ATOM 1347 O O . PHE A 1 174 ? 12.082 -4.530 -6.521 1.00 96.75 174 PHE A O 1
ATOM 1354 N N . ALA A 1 175 ? 10.687 -3.341 -7.809 1.00 97.75 175 ALA A N 1
ATOM 1355 C CA . ALA A 1 175 ? 10.846 -4.153 -9.003 1.00 97.75 175 ALA A CA 1
ATOM 1356 C C . ALA A 1 175 ? 11.424 -3.312 -10.141 1.00 97.75 175 ALA A C 1
ATOM 1358 O O . ALA A 1 175 ? 10.758 -2.456 -10.717 1.00 97.75 175 ALA A O 1
ATOM 1359 N N . LEU A 1 176 ? 12.677 -3.571 -10.487 1.00 97.69 176 LEU A N 1
ATOM 1360 C CA . LEU A 1 176 ? 13.317 -2.976 -11.647 1.00 97.69 176 LEU A CA 1
ATOM 1361 C C . LEU A 1 176 ? 12.970 -3.790 -12.895 1.00 97.69 176 LEU A C 1
ATOM 1363 O O . LEU A 1 176 ? 13.332 -4.961 -12.982 1.00 97.69 176 LEU A O 1
ATOM 1367 N N . LEU A 1 177 ? 12.310 -3.168 -13.867 1.00 97.81 177 LEU A N 1
ATOM 1368 C CA . LEU A 1 177 ? 12.080 -3.730 -15.194 1.00 97.81 177 LEU A CA 1
ATOM 1369 C C . LEU A 1 177 ? 12.987 -3.030 -16.208 1.00 97.81 177 LEU A C 1
ATOM 1371 O O . LEU A 1 177 ? 12.789 -1.856 -16.524 1.00 97.81 177 LEU A O 1
ATOM 1375 N N . ILE A 1 178 ? 13.953 -3.768 -16.748 1.00 96.50 178 ILE A N 1
ATOM 1376 C CA . ILE A 1 178 ? 14.847 -3.303 -17.809 1.00 96.50 178 ILE A CA 1
ATOM 1377 C C . ILE A 1 178 ? 14.333 -3.817 -19.154 1.00 96.50 178 ILE A C 1
ATOM 1379 O O . ILE A 1 178 ? 14.333 -5.018 -19.423 1.00 96.50 178 ILE A O 1
ATOM 1383 N N . ARG A 1 179 ? 13.903 -2.893 -20.004 1.00 94.75 179 ARG A N 1
ATOM 1384 C CA . ARG A 1 179 ? 13.438 -3.135 -21.373 1.00 94.75 179 ARG A CA 1
ATOM 1385 C C . ARG A 1 179 ? 14.612 -3.181 -22.348 1.00 94.75 179 ARG A C 1
ATOM 1387 O O . ARG A 1 179 ? 15.667 -2.624 -22.054 1.00 94.75 179 ARG A O 1
ATOM 1394 N N . ASP A 1 180 ? 14.420 -3.792 -23.513 1.00 93.75 180 ASP A N 1
ATOM 1395 C CA . ASP A 1 180 ? 15.425 -3.889 -24.584 1.00 93.75 180 ASP A CA 1
ATOM 1396 C C . ASP A 1 180 ? 16.763 -4.476 -24.113 1.00 93.75 180 ASP A C 1
ATOM 1398 O O . ASP A 1 180 ? 17.851 -4.053 -24.513 1.00 93.75 180 ASP A O 1
ATOM 1402 N N . SER A 1 181 ? 16.687 -5.456 -23.217 1.00 92.06 181 SER A N 1
ATOM 1403 C CA . SER A 1 181 ? 17.864 -6.148 -22.720 1.00 92.06 181 SER A CA 1
ATOM 1404 C C . SER A 1 181 ? 18.409 -7.108 -23.772 1.00 92.06 181 SER A C 1
ATOM 1406 O O . SER A 1 181 ? 17.686 -7.941 -24.310 1.00 92.06 181 SER A O 1
ATOM 1408 N N . VAL A 1 182 ? 19.714 -7.014 -24.029 1.00 87.06 182 VAL A N 1
ATOM 1409 C CA . VAL A 1 182 ? 20.411 -7.851 -25.023 1.00 87.06 182 VAL A CA 1
ATOM 1410 C C . VAL A 1 182 ? 21.182 -9.000 -24.365 1.00 87.06 182 VAL A C 1
ATOM 1412 O O . VAL A 1 182 ? 21.456 -10.011 -24.997 1.00 87.06 182 VAL A O 1
ATOM 1415 N N . ARG A 1 183 ? 21.571 -8.852 -23.091 1.00 80.62 183 ARG A N 1
ATOM 1416 C CA . ARG A 1 183 ? 22.492 -9.786 -22.411 1.00 80.62 183 ARG A CA 1
ATOM 1417 C C . ARG A 1 183 ? 21.794 -10.831 -21.546 1.00 80.62 183 ARG A C 1
ATOM 1419 O O . ARG A 1 183 ? 22.364 -11.884 -21.298 1.00 80.62 183 ARG A O 1
ATOM 1426 N N . HIS A 1 184 ? 20.609 -10.509 -21.038 1.00 87.12 184 HIS A N 1
ATOM 1427 C CA . HIS A 1 184 ? 19.871 -11.333 -20.082 1.00 87.12 184 HIS A CA 1
ATOM 1428 C C . HIS A 1 184 ? 18.375 -11.148 -20.304 1.00 87.12 184 HIS A C 1
ATOM 1430 O O . HIS A 1 184 ? 17.929 -10.018 -20.512 1.00 87.12 184 HIS A O 1
ATOM 1436 N N . VAL A 1 185 ? 17.615 -12.235 -20.225 1.00 92.38 185 VAL A N 1
ATOM 1437 C CA . VAL A 1 185 ? 16.153 -12.246 -20.331 1.00 92.38 185 VAL A CA 1
ATOM 1438 C C . VAL A 1 185 ? 15.593 -13.013 -19.136 1.00 92.38 185 VAL A C 1
ATOM 1440 O O . VAL A 1 185 ? 16.124 -14.058 -18.767 1.00 92.38 185 VAL A O 1
ATOM 1443 N N . GLY A 1 186 ? 14.540 -12.485 -18.516 1.00 95.50 186 GLY A N 1
ATOM 1444 C CA . GLY A 1 186 ? 13.948 -13.024 -17.296 1.00 95.50 186 GLY A CA 1
ATOM 1445 C C . GLY A 1 186 ? 14.460 -12.362 -16.012 1.00 95.50 186 GLY A C 1
ATOM 1446 O O . GLY A 1 186 ? 15.069 -11.286 -16.021 1.00 95.50 186 GLY A O 1
ATOM 1447 N N . LEU A 1 187 ? 14.214 -13.031 -14.884 1.00 96.44 187 LEU A N 1
ATOM 1448 C CA . LEU A 1 187 ? 14.676 -12.623 -13.556 1.00 96.44 187 LEU A CA 1
ATOM 1449 C C . LEU A 1 187 ? 16.211 -12.588 -13.492 1.00 96.44 187 LEU A C 1
ATOM 1451 O O . LEU A 1 187 ? 16.868 -13.596 -13.751 1.00 96.44 187 LEU A O 1
ATOM 1455 N N . ASN A 1 188 ? 16.790 -11.457 -13.092 1.00 95.56 188 ASN A N 1
ATOM 1456 C CA . ASN A 1 188 ? 18.217 -11.309 -12.806 1.00 95.56 188 ASN A CA 1
ATOM 1457 C C . ASN A 1 188 ? 18.431 -11.129 -11.297 1.00 95.56 188 ASN A C 1
ATOM 1459 O O . ASN A 1 188 ? 18.346 -10.015 -10.775 1.00 95.56 188 ASN A O 1
ATOM 1463 N N . ARG A 1 189 ? 18.701 -12.234 -10.592 1.00 93.56 189 ARG A N 1
ATOM 1464 C CA . ARG A 1 189 ? 18.874 -12.243 -9.127 1.00 93.56 189 ARG A CA 1
ATOM 1465 C C . ARG A 1 189 ? 20.122 -11.484 -8.671 1.00 93.56 189 ARG A C 1
ATOM 1467 O O . ARG A 1 189 ? 20.085 -10.837 -7.632 1.00 93.56 189 ARG A O 1
ATOM 1474 N N . ASP A 1 190 ? 21.171 -11.485 -9.488 1.00 93.50 190 ASP A N 1
ATOM 1475 C CA . ASP A 1 190 ? 22.480 -10.942 -9.113 1.00 93.50 190 ASP A CA 1
ATOM 1476 C C . ASP A 1 190 ? 22.679 -9.493 -9.578 1.00 93.50 190 ASP A C 1
ATOM 1478 O O . ASP A 1 190 ? 23.764 -8.934 -9.428 1.00 93.50 190 ASP A O 1
ATOM 1482 N N . TYR A 1 191 ? 21.655 -8.858 -10.167 1.00 94.94 191 TYR A N 1
ATOM 1483 C CA . TYR A 1 191 ? 21.783 -7.523 -10.759 1.00 94.94 191 TYR A CA 1
ATOM 1484 C C . TYR A 1 191 ? 22.307 -6.482 -9.762 1.00 94.94 191 TYR A C 1
ATOM 1486 O O . TYR A 1 191 ? 23.263 -5.771 -10.072 1.00 94.94 191 TYR A O 1
ATOM 1494 N N . PHE A 1 192 ? 21.696 -6.390 -8.577 1.00 94.62 192 PHE A N 1
ATOM 1495 C CA . PHE A 1 192 ? 22.066 -5.375 -7.591 1.00 94.62 192 PHE A CA 1
ATOM 1496 C C . PHE A 1 192 ? 23.400 -5.676 -6.907 1.00 94.62 192 PHE A C 1
ATOM 1498 O O . PHE A 1 192 ? 24.175 -4.748 -6.696 1.00 94.62 192 PHE A O 1
ATOM 1505 N N . GLU A 1 193 ? 23.707 -6.946 -6.625 1.00 92.75 193 GLU A N 1
ATOM 1506 C CA . GLU A 1 193 ? 25.007 -7.325 -6.055 1.00 92.75 193 GLU A CA 1
ATOM 1507 C C . GLU A 1 193 ? 26.144 -7.072 -7.048 1.00 92.75 193 GLU A C 1
ATOM 1509 O O . GLU A 1 193 ? 27.157 -6.471 -6.695 1.00 92.75 193 GLU A O 1
ATOM 1514 N N . ARG A 1 194 ? 25.944 -7.401 -8.331 1.00 93.69 194 ARG A N 1
ATOM 1515 C CA . ARG A 1 194 ? 26.897 -7.042 -9.385 1.00 93.69 194 ARG A CA 1
ATOM 1516 C C . ARG A 1 194 ? 27.057 -5.526 -9.502 1.00 93.69 194 ARG A C 1
ATOM 1518 O O . ARG A 1 194 ? 28.179 -5.045 -9.589 1.00 93.69 194 ARG A O 1
ATOM 1525 N N . LYS A 1 195 ? 25.963 -4.755 -9.471 1.00 93.69 195 LYS A N 1
ATOM 1526 C CA . LYS A 1 195 ? 26.036 -3.284 -9.521 1.00 93.69 195 LYS A CA 1
ATOM 1527 C C . LYS A 1 195 ? 26.755 -2.690 -8.312 1.00 93.69 195 LYS A C 1
ATOM 1529 O O . LYS A 1 195 ? 27.481 -1.715 -8.466 1.00 93.69 195 LYS A O 1
ATOM 1534 N N . LYS A 1 196 ? 26.586 -3.281 -7.132 1.00 92.88 196 LYS A N 1
ATOM 1535 C CA . LYS A 1 196 ? 27.302 -2.899 -5.912 1.00 92.88 196 LYS A CA 1
ATOM 1536 C C . LYS A 1 196 ? 28.803 -3.175 -6.027 1.00 92.88 196 LYS A C 1
ATOM 1538 O O . LYS A 1 196 ? 29.595 -2.331 -5.623 1.00 92.88 196 LYS A O 1
ATOM 1543 N N . GLU A 1 197 ? 29.181 -4.311 -6.612 1.00 93.31 197 GLU A N 1
ATOM 1544 C CA . GLU A 1 197 ? 30.574 -4.660 -6.913 1.00 93.31 197 GLU A CA 1
ATOM 1545 C C . GLU A 1 197 ? 31.194 -3.685 -7.926 1.00 93.31 197 GLU A C 1
ATOM 1547 O O . GLU A 1 197 ? 32.248 -3.111 -7.665 1.00 93.31 197 GLU A O 1
ATOM 1552 N N . GLU A 1 198 ? 30.499 -3.425 -9.039 1.00 92.38 198 GLU A N 1
ATOM 1553 C CA . GLU A 1 198 ? 30.905 -2.452 -10.067 1.00 92.38 198 GLU A CA 1
ATOM 1554 C C . GLU A 1 198 ? 31.059 -1.029 -9.496 1.00 92.38 198 GLU A C 1
ATOM 1556 O O . GLU A 1 198 ? 31.869 -0.245 -9.984 1.00 92.38 198 GLU A O 1
ATOM 1561 N N . ALA A 1 199 ? 30.288 -0.685 -8.461 1.00 93.12 199 ALA A N 1
ATOM 1562 C CA . ALA A 1 199 ? 30.291 0.632 -7.834 1.00 93.12 199 ALA A CA 1
ATOM 1563 C C . ALA A 1 199 ? 31.284 0.775 -6.667 1.00 93.12 199 ALA A C 1
ATOM 1565 O O . ALA A 1 199 ? 31.283 1.826 -6.026 1.00 93.12 199 ALA A O 1
ATOM 1566 N N . LYS A 1 200 ? 32.130 -0.226 -6.372 1.00 90.06 200 LYS A N 1
ATOM 1567 C CA . LYS A 1 200 ? 33.061 -0.196 -5.223 1.00 90.06 200 LYS A CA 1
ATOM 1568 C C . LYS A 1 200 ? 33.929 1.059 -5.169 1.00 90.06 200 LYS A C 1
ATOM 1570 O O . LYS A 1 200 ? 34.044 1.667 -4.106 1.00 90.06 200 LYS A O 1
ATOM 1575 N N . ASP A 1 201 ? 34.456 1.475 -6.315 1.00 91.06 201 ASP A N 1
ATOM 1576 C CA . ASP A 1 201 ? 35.323 2.654 -6.423 1.00 91.06 201 ASP A CA 1
ATOM 1577 C C . ASP A 1 201 ? 34.530 3.964 -6.613 1.00 91.06 201 ASP A C 1
ATOM 1579 O O . ASP A 1 201 ? 35.072 5.063 -6.497 1.00 91.06 201 ASP A O 1
ATOM 1583 N N . ALA A 1 202 ? 33.216 3.874 -6.851 1.00 92.00 202 ALA A N 1
ATOM 1584 C CA . ALA A 1 202 ? 32.316 5.004 -7.058 1.00 92.00 202 ALA A CA 1
ATOM 1585 C C . ALA A 1 202 ? 31.474 5.270 -5.799 1.00 92.00 202 ALA A C 1
ATOM 1587 O O . ALA A 1 202 ? 30.315 4.859 -5.701 1.00 92.00 202 ALA A O 1
ATOM 1588 N N . ARG A 1 203 ? 32.046 6.007 -4.833 1.00 88.50 203 ARG A N 1
ATOM 1589 C CA . ARG A 1 203 ? 31.441 6.258 -3.506 1.00 88.50 203 ARG A CA 1
ATOM 1590 C C . ARG A 1 203 ? 29.965 6.677 -3.564 1.00 88.50 203 ARG A C 1
ATOM 1592 O O . ARG A 1 203 ? 29.162 6.154 -2.793 1.00 88.50 203 ARG A O 1
ATOM 1599 N N . GLN A 1 204 ? 29.603 7.600 -4.458 1.00 89.38 204 GLN A N 1
ATOM 1600 C CA . GLN A 1 204 ? 28.224 8.084 -4.586 1.00 89.38 204 GLN A CA 1
ATOM 1601 C C . GLN A 1 204 ? 27.273 6.979 -5.060 1.00 89.38 204 GLN A C 1
ATOM 1603 O O . GLN A 1 204 ? 26.266 6.726 -4.406 1.00 89.38 204 GLN A O 1
ATOM 1608 N N . LEU A 1 205 ? 27.618 6.276 -6.140 1.00 89.31 205 LEU A N 1
ATOM 1609 C CA . LEU A 1 205 ? 26.790 5.202 -6.689 1.00 89.31 205 LEU A CA 1
ATOM 1610 C C . LEU A 1 205 ? 26.663 4.026 -5.711 1.00 89.31 205 LEU A C 1
ATOM 1612 O O . LEU A 1 205 ? 25.573 3.495 -5.518 1.00 89.31 205 LEU A O 1
ATOM 1616 N N . SER A 1 206 ? 27.753 3.664 -5.031 1.00 91.25 206 SER A N 1
ATOM 1617 C CA . SER A 1 206 ? 27.728 2.655 -3.966 1.00 91.25 206 SER A CA 1
ATOM 1618 C C . SER A 1 206 ? 26.768 3.052 -2.844 1.00 91.25 206 SER A C 1
ATOM 1620 O O . SER A 1 206 ? 25.978 2.235 -2.369 1.00 91.25 206 SER A O 1
ATOM 1622 N N . THR A 1 207 ? 26.776 4.327 -2.454 1.00 89.56 207 THR A N 1
ATOM 1623 C CA . THR A 1 207 ? 25.861 4.861 -1.439 1.00 89.56 207 THR A CA 1
ATOM 1624 C C . THR A 1 207 ? 24.402 4.767 -1.898 1.00 89.56 207 THR A C 1
ATOM 1626 O O . THR A 1 207 ? 23.569 4.265 -1.148 1.00 89.56 207 THR A O 1
ATOM 1629 N N . GLN A 1 208 ? 24.114 5.136 -3.150 1.00 91.31 208 GLN A N 1
ATOM 1630 C CA . GLN A 1 208 ? 22.771 5.066 -3.741 1.00 91.31 208 GLN A CA 1
ATOM 1631 C C . GLN A 1 208 ? 22.231 3.633 -3.821 1.00 91.31 208 GLN A C 1
ATOM 1633 O O . GLN A 1 208 ? 21.101 3.364 -3.411 1.00 91.31 208 GLN A O 1
ATOM 1638 N N . ILE A 1 209 ? 23.047 2.686 -4.296 1.00 92.06 209 ILE A N 1
ATOM 1639 C CA . ILE A 1 209 ? 22.662 1.271 -4.388 1.00 92.06 209 ILE A CA 1
ATOM 1640 C C . ILE A 1 209 ? 22.380 0.708 -2.992 1.00 92.06 209 ILE A C 1
ATOM 1642 O O . ILE A 1 209 ? 21.351 0.070 -2.778 1.00 92.06 209 ILE A O 1
ATOM 1646 N N . ASN A 1 210 ? 23.265 0.962 -2.025 1.00 90.38 210 ASN A N 1
ATOM 1647 C CA . ASN A 1 210 ? 23.072 0.484 -0.657 1.00 90.38 210 ASN A CA 1
ATOM 1648 C C . ASN A 1 210 ? 21.847 1.127 0.007 1.00 90.38 210 ASN A C 1
ATOM 1650 O O . ASN A 1 210 ? 21.109 0.429 0.699 1.00 90.38 210 ASN A O 1
ATOM 1654 N N . GLY A 1 211 ? 21.608 2.420 -0.226 1.00 89.75 211 GLY A N 1
ATOM 1655 C CA . GLY A 1 211 ? 20.407 3.117 0.226 1.00 89.75 211 GLY A CA 1
ATOM 1656 C C . GLY A 1 211 ? 19.143 2.428 -0.281 1.00 89.75 211 GLY A C 1
ATOM 1657 O O . GLY A 1 211 ? 18.298 2.028 0.520 1.00 89.75 211 GLY A O 1
ATOM 1658 N N . LEU A 1 212 ? 19.060 2.194 -1.595 1.00 91.75 212 LEU A N 1
ATOM 1659 C CA . LEU A 1 212 ? 17.947 1.480 -2.229 1.00 91.75 212 LEU A CA 1
ATOM 1660 C C . LEU A 1 212 ? 17.722 0.094 -1.616 1.00 91.75 212 LEU A C 1
ATOM 1662 O O . LEU A 1 212 ? 16.607 -0.236 -1.222 1.00 91.75 212 LEU A O 1
ATOM 1666 N N . LEU A 1 213 ? 18.774 -0.714 -1.489 1.00 91.94 213 LEU A N 1
ATOM 1667 C CA . LEU A 1 213 ? 18.663 -2.071 -0.944 1.00 91.94 213 LEU A CA 1
ATOM 1668 C C . LEU A 1 213 ? 18.255 -2.098 0.536 1.00 91.94 213 LEU A C 1
ATOM 1670 O O . LEU A 1 213 ? 17.602 -3.044 0.983 1.00 91.94 213 LEU A O 1
ATOM 1674 N N . LYS A 1 214 ? 18.629 -1.079 1.313 1.00 91.38 214 LYS A N 1
ATOM 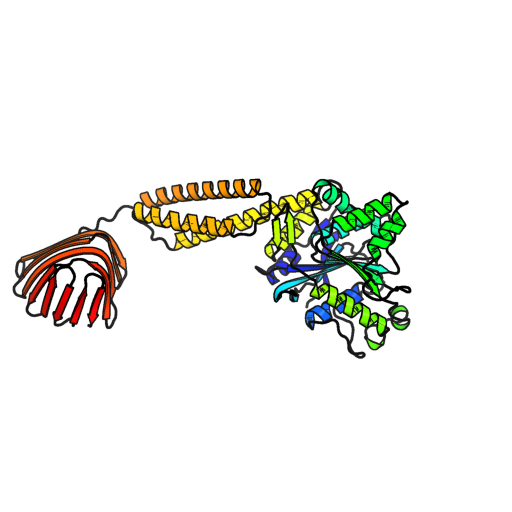1675 C CA . LYS A 1 214 ? 18.206 -0.948 2.711 1.00 91.38 214 LYS A CA 1
ATOM 1676 C C . LYS A 1 214 ? 16.756 -0.490 2.839 1.00 91.38 214 LYS A C 1
ATOM 1678 O O . LYS A 1 214 ? 16.087 -0.919 3.768 1.00 91.38 214 LYS A O 1
ATOM 1683 N N . ALA A 1 215 ? 16.259 0.339 1.927 1.00 90.19 215 ALA A N 1
ATOM 1684 C CA . ALA A 1 215 ? 14.931 0.934 2.058 1.00 90.19 215 ALA A CA 1
ATOM 1685 C C . ALA A 1 215 ? 13.772 -0.018 1.743 1.00 90.19 215 ALA A C 1
ATOM 1687 O O . ALA A 1 215 ? 12.641 0.267 2.135 1.00 90.19 215 ALA A O 1
ATOM 1688 N N . PHE A 1 216 ? 14.039 -1.136 1.058 1.00 92.81 216 PHE A N 1
ATOM 1689 C CA . PHE A 1 216 ? 13.015 -2.080 0.604 1.00 92.81 216 PHE A CA 1
ATOM 1690 C C . PHE A 1 216 ? 13.169 -3.468 1.202 1.00 92.81 216 PHE A C 1
ATOM 1692 O O . PHE A 1 216 ? 14.282 -3.963 1.314 1.00 92.81 216 PHE A O 1
ATOM 1699 N N . GLU A 1 217 ? 12.072 -4.134 1.555 1.00 93.12 217 GLU A N 1
ATOM 1700 C CA . GLU A 1 217 ? 12.111 -5.525 2.043 1.00 93.12 217 GLU A CA 1
ATOM 1701 C C . GLU A 1 217 ? 12.541 -6.504 0.953 1.00 93.12 217 GLU A C 1
ATOM 1703 O O . GLU A 1 217 ? 13.276 -7.454 1.217 1.00 93.12 217 GLU A O 1
ATOM 1708 N N . GLN A 1 218 ? 12.103 -6.241 -0.276 1.00 95.06 218 GLN A N 1
ATOM 1709 C CA . GLN A 1 218 ? 12.444 -7.025 -1.445 1.00 95.06 218 GLN A CA 1
ATOM 1710 C C . GLN A 1 218 ? 12.857 -6.107 -2.593 1.00 95.06 218 GLN A C 1
ATOM 1712 O O . GLN A 1 218 ? 12.126 -5.190 -2.966 1.00 95.06 218 GLN A O 1
ATOM 1717 N N . THR A 1 219 ? 13.997 -6.405 -3.211 1.00 95.88 219 THR A N 1
ATOM 1718 C CA . THR A 1 219 ? 14.410 -5.810 -4.482 1.00 95.88 219 THR A CA 1
ATOM 1719 C C . THR A 1 219 ? 14.555 -6.907 -5.531 1.00 95.88 219 THR A C 1
ATOM 1721 O O . THR A 1 219 ? 15.140 -7.960 -5.282 1.00 95.88 219 THR A O 1
ATOM 1724 N N . VAL A 1 220 ? 13.973 -6.699 -6.710 1.00 97.06 220 VAL A N 1
ATOM 1725 C CA . VAL A 1 220 ? 14.066 -7.635 -7.838 1.00 97.06 220 VAL A CA 1
ATOM 1726 C C . VAL A 1 220 ? 14.414 -6.886 -9.113 1.00 97.06 220 VAL A C 1
ATOM 1728 O O . VAL A 1 220 ? 14.023 -5.734 -9.287 1.00 97.06 220 VAL A O 1
ATOM 1731 N N . CYS A 1 221 ? 15.149 -7.539 -10.008 1.00 97.56 221 CYS A N 1
ATOM 1732 C CA . CYS A 1 221 ? 15.433 -7.030 -11.343 1.00 97.56 221 CYS A CA 1
ATOM 1733 C C . CYS A 1 221 ? 14.964 -8.049 -12.375 1.00 97.56 221 CYS A C 1
ATOM 1735 O O . CYS A 1 221 ? 15.296 -9.230 -12.284 1.00 97.56 221 CYS A O 1
ATOM 1737 N N . TRP A 1 222 ? 14.196 -7.592 -13.353 1.00 97.56 222 TRP A N 1
ATOM 1738 C CA . TRP A 1 222 ? 13.742 -8.382 -14.483 1.00 97.56 222 TRP A CA 1
ATOM 1739 C C . TRP A 1 222 ? 14.151 -7.694 -15.768 1.00 97.56 222 TRP A C 1
ATOM 1741 O O . TRP A 1 222 ? 14.073 -6.471 -15.889 1.00 97.56 222 TRP A O 1
ATOM 1751 N N . GLN A 1 223 ? 14.593 -8.482 -16.734 1.00 97.00 223 GLN A N 1
ATOM 1752 C CA . GLN A 1 223 ? 15.062 -7.966 -18.005 1.00 97.00 223 GLN A CA 1
ATOM 1753 C C . GLN A 1 223 ? 14.244 -8.597 -19.120 1.00 97.00 223 GLN A C 1
ATOM 1755 O O . GLN A 1 223 ? 14.088 -9.813 -19.158 1.00 97.00 223 GLN A O 1
ATOM 1760 N N . VAL A 1 224 ? 13.703 -7.777 -20.011 1.00 96.19 224 VAL A N 1
ATOM 1761 C CA . VAL A 1 224 ? 12.906 -8.240 -21.152 1.00 96.19 224 VAL A CA 1
ATOM 1762 C C . VAL A 1 224 ? 13.595 -7.822 -22.450 1.00 96.19 224 VAL A C 1
ATOM 1764 O O . VAL A 1 224 ? 14.210 -6.748 -22.482 1.00 96.19 224 VAL A O 1
ATOM 1767 N N . PRO A 1 225 ? 13.539 -8.651 -23.507 1.00 95.50 225 PRO A N 1
ATOM 1768 C CA . PRO A 1 225 ? 14.174 -8.337 -24.779 1.00 95.50 225 PRO A CA 1
ATOM 1769 C C . PRO A 1 225 ? 13.428 -7.208 -25.502 1.00 95.50 225 PRO A C 1
ATOM 1771 O O . PRO A 1 225 ? 12.457 -6.644 -24.995 1.00 95.50 225 PRO A O 1
ATOM 1774 N N . ASN A 1 226 ? 13.912 -6.844 -26.684 1.00 93.12 226 ASN A N 1
ATOM 1775 C CA . ASN A 1 226 ? 13.250 -5.856 -27.526 1.00 93.12 226 ASN A CA 1
ATOM 1776 C C . ASN A 1 226 ? 11.868 -6.369 -27.999 1.00 93.12 226 ASN A C 1
ATOM 1778 O O . ASN A 1 226 ? 11.750 -7.553 -28.323 1.00 93.12 226 ASN A O 1
ATOM 1782 N N . PRO A 1 227 ? 10.826 -5.515 -28.050 1.00 91.50 227 PRO A N 1
ATOM 1783 C CA . PRO A 1 227 ? 9.471 -5.922 -28.428 1.00 91.50 227 PRO A CA 1
ATOM 1784 C C . PRO A 1 227 ? 9.279 -6.240 -29.916 1.00 91.50 227 PRO A C 1
ATOM 1786 O O . PRO A 1 227 ? 8.203 -6.707 -30.292 1.00 91.50 227 PRO A O 1
ATOM 1789 N N . GLY A 1 228 ? 10.286 -5.997 -30.752 1.00 89.69 228 GLY A N 1
ATOM 1790 C CA . GLY A 1 228 ? 10.251 -6.225 -32.188 1.00 89.69 228 GLY A CA 1
ATOM 1791 C C . GLY A 1 228 ? 10.080 -4.947 -32.988 1.00 89.69 228 GLY A C 1
ATOM 1792 O O . GLY A 1 228 ? 9.417 -3.992 -32.579 1.00 89.69 228 GLY A O 1
ATOM 1793 N N . ARG A 1 229 ? 10.614 -4.975 -34.209 1.00 84.88 229 ARG A N 1
ATOM 1794 C CA . ARG A 1 229 ? 10.611 -3.837 -35.137 1.00 84.88 229 ARG A CA 1
ATOM 1795 C C . ARG A 1 229 ? 9.201 -3.332 -35.468 1.00 84.88 229 ARG A C 1
ATOM 1797 O O . ARG A 1 229 ? 9.008 -2.138 -35.680 1.00 84.88 229 ARG A O 1
ATOM 1804 N N . THR A 1 230 ? 8.206 -4.218 -35.497 1.00 83.12 230 THR A N 1
ATOM 1805 C CA . THR A 1 230 ? 6.801 -3.844 -35.735 1.00 83.12 230 THR A CA 1
ATOM 1806 C C . THR A 1 230 ? 6.264 -2.943 -34.626 1.00 83.12 230 THR A C 1
ATOM 1808 O O . THR A 1 230 ? 5.547 -1.989 -34.917 1.00 83.12 230 THR A O 1
ATOM 1811 N N . VAL A 1 231 ? 6.639 -3.203 -33.370 1.00 81.81 231 VAL A N 1
ATOM 1812 C CA . VAL A 1 231 ? 6.235 -2.383 -32.219 1.00 81.81 231 VAL A CA 1
ATOM 1813 C C . VAL A 1 231 ? 6.918 -1.017 -32.236 1.00 81.81 231 VAL A C 1
ATOM 1815 O O . VAL A 1 231 ? 6.307 -0.022 -31.860 1.00 81.81 231 VAL A O 1
ATOM 1818 N N . GLU A 1 232 ? 8.160 -0.954 -32.711 1.00 77.69 232 GLU A N 1
ATOM 1819 C CA . GLU A 1 232 ? 8.925 0.294 -32.794 1.00 77.69 232 GLU A CA 1
ATOM 1820 C C . GLU A 1 232 ? 8.461 1.222 -33.923 1.00 77.69 232 GLU A C 1
ATOM 1822 O O . GLU A 1 232 ? 8.492 2.442 -33.768 1.00 77.69 232 GLU A O 1
ATOM 1827 N N . LEU A 1 233 ? 8.069 0.655 -35.069 1.00 73.81 233 LEU A N 1
ATOM 1828 C CA . LEU A 1 233 ? 7.858 1.417 -36.306 1.00 73.81 233 LEU A CA 1
ATOM 1829 C C . LEU A 1 233 ? 6.391 1.638 -36.679 1.00 73.81 233 LEU A C 1
ATOM 1831 O O . LEU A 1 233 ? 6.107 2.510 -37.497 1.00 73.81 233 LEU A O 1
ATOM 1835 N N . SER A 1 234 ? 5.465 0.846 -36.139 1.00 68.31 234 SER A N 1
ATOM 1836 C CA . SER A 1 234 ? 4.043 0.920 -36.489 1.00 68.31 234 SER A CA 1
ATOM 1837 C C . SER A 1 234 ? 3.226 1.581 -35.383 1.00 68.31 234 SER A C 1
ATOM 1839 O O . SER A 1 234 ? 3.632 1.597 -34.231 1.00 68.31 234 SER A O 1
ATOM 1841 N N . SER A 1 235 ? 2.040 2.093 -35.712 1.00 66.00 235 SER A N 1
ATOM 1842 C CA . SER A 1 235 ? 0.979 2.422 -34.748 1.00 66.00 235 SER A CA 1
ATOM 1843 C C . SER A 1 235 ? 0.030 1.243 -34.475 1.00 66.00 235 SER A C 1
ATOM 1845 O O . SER A 1 235 ? -0.757 1.298 -33.533 1.00 66.00 235 SER A O 1
ATOM 1847 N N . ASP A 1 236 ? 0.123 0.163 -35.261 1.00 64.75 236 ASP A N 1
ATOM 1848 C CA . ASP A 1 236 ? -0.771 -1.008 -35.221 1.00 64.75 236 ASP A CA 1
ATOM 1849 C C . ASP A 1 236 ? -0.275 -2.129 -34.291 1.00 64.75 236 ASP A C 1
ATOM 1851 O O . ASP A 1 236 ? -0.798 -3.247 -34.292 1.00 64.75 236 ASP A O 1
ATOM 1855 N N . TRP A 1 237 ? 0.726 -1.851 -33.457 1.00 68.06 237 TRP A N 1
ATOM 1856 C CA . TRP A 1 237 ? 1.321 -2.800 -32.504 1.00 68.06 237 TRP A CA 1
ATOM 1857 C C . TRP A 1 237 ? 0.362 -3.308 -31.421 1.00 68.06 237 TRP A C 1
ATOM 1859 O O . TRP A 1 237 ? 0.710 -4.195 -30.653 1.00 68.06 237 TRP A O 1
ATOM 1869 N N . ILE A 1 238 ? -0.856 -2.773 -31.378 1.00 76.81 238 ILE A N 1
ATOM 1870 C CA . ILE A 1 238 ? -1.907 -3.082 -30.407 1.00 76.81 238 ILE A CA 1
ATOM 1871 C C . ILE A 1 238 ? -2.257 -4.582 -30.377 1.00 76.81 238 ILE A C 1
ATOM 1873 O O . ILE A 1 238 ? -2.793 -5.039 -29.381 1.00 76.81 238 ILE A O 1
ATOM 1877 N N . ASN A 1 239 ? -1.978 -5.373 -31.418 1.00 84.06 239 ASN A N 1
ATOM 1878 C CA . ASN A 1 239 ? -2.224 -6.824 -31.393 1.00 84.06 239 ASN A CA 1
ATOM 1879 C C . ASN A 1 239 ? -1.001 -7.609 -30.900 1.00 84.06 239 ASN A C 1
ATOM 1881 O O . ASN A 1 239 ? 0.109 -7.361 -31.364 1.00 84.06 239 ASN A O 1
ATOM 1885 N N . ALA A 1 240 ? -1.220 -8.628 -30.066 1.00 86.38 240 ALA A N 1
ATOM 1886 C CA . ALA A 1 240 ? -0.158 -9.459 -29.495 1.00 86.38 240 ALA A CA 1
ATOM 1887 C C . ALA A 1 240 ? 0.754 -10.118 -30.548 1.00 86.38 240 ALA A C 1
ATOM 1889 O O . ALA A 1 240 ? 1.965 -10.162 -30.356 1.00 86.38 240 ALA A O 1
ATOM 1890 N N . LYS A 1 241 ? 0.212 -10.548 -31.698 1.00 87.25 241 LYS A N 1
ATOM 1891 C CA . LYS A 1 241 ? 0.986 -11.105 -32.829 1.00 87.25 241 LYS A CA 1
ATOM 1892 C C . LYS A 1 241 ? 2.050 -10.166 -33.405 1.00 87.25 241 LYS A C 1
ATOM 1894 O O . LYS A 1 241 ? 2.918 -10.617 -34.141 1.00 87.25 241 LYS A O 1
ATOM 1899 N N . ASN A 1 242 ? 1.937 -8.863 -33.144 1.00 87.88 242 ASN A N 1
ATOM 1900 C CA . ASN A 1 242 ? 2.880 -7.863 -33.637 1.00 87.88 242 ASN A CA 1
ATOM 1901 C C . ASN A 1 242 ? 4.071 -7.674 -32.684 1.00 87.88 242 ASN A C 1
ATOM 1903 O O . ASN A 1 242 ? 4.999 -6.947 -33.032 1.00 87.88 242 ASN A O 1
ATOM 1907 N N . CYS A 1 243 ? 4.045 -8.298 -31.504 1.00 89.88 243 CYS A N 1
ATOM 1908 C CA . CYS A 1 243 ? 5.153 -8.329 -30.560 1.00 89.88 243 CYS A CA 1
ATOM 1909 C C . CYS A 1 243 ? 6.007 -9.584 -30.772 1.00 89.88 243 CYS A C 1
ATOM 1911 O O . CYS A 1 243 ? 5.479 -10.652 -31.077 1.00 89.88 243 CYS A O 1
ATOM 1913 N N . GLU A 1 244 ? 7.314 -9.477 -30.531 1.00 91.44 244 GLU A N 1
ATOM 1914 C CA . GLU A 1 244 ? 8.181 -10.658 -30.473 1.00 91.44 244 GLU A CA 1
ATOM 1915 C C . GLU A 1 244 ? 7.691 -11.632 -29.382 1.00 91.44 244 GLU A C 1
ATOM 1917 O O . GLU A 1 244 ? 7.447 -11.199 -28.245 1.00 91.44 244 GLU A O 1
ATOM 1922 N N . PRO A 1 245 ? 7.559 -12.942 -29.677 1.00 90.94 245 PRO A N 1
ATOM 1923 C CA . PRO A 1 245 ? 7.017 -13.913 -28.726 1.00 90.94 245 PRO A CA 1
ATOM 1924 C C . PRO A 1 245 ? 7.785 -13.966 -27.400 1.00 90.94 245 PRO A C 1
ATOM 1926 O O . PRO A 1 245 ? 7.171 -13.975 -26.333 1.00 90.94 245 PRO A O 1
ATOM 1929 N N . ASP A 1 246 ? 9.119 -13.937 -27.454 1.00 92.19 246 ASP A N 1
ATOM 1930 C CA . ASP A 1 246 ? 9.974 -13.986 -26.261 1.00 92.19 246 ASP A CA 1
ATOM 1931 C C . ASP A 1 246 ? 9.848 -12.723 -25.403 1.00 92.19 246 ASP A C 1
ATOM 1933 O O . ASP A 1 246 ? 9.896 -12.794 -24.171 1.00 92.19 246 ASP A O 1
ATOM 1937 N N . PHE A 1 247 ? 9.632 -11.565 -26.034 1.00 93.69 247 PHE A N 1
ATOM 1938 C CA . PHE A 1 247 ? 9.347 -10.327 -25.317 1.00 93.69 247 PHE A CA 1
ATOM 1939 C C . PHE A 1 247 ? 8.029 -10.429 -24.561 1.00 93.69 247 PHE A C 1
ATOM 1941 O O . PHE A 1 247 ? 7.993 -10.170 -23.355 1.00 93.69 247 PHE A O 1
ATOM 1948 N N . LEU A 1 248 ? 6.956 -10.816 -25.257 1.00 92.94 248 LEU A N 1
ATOM 1949 C CA . LEU A 1 248 ? 5.632 -10.863 -24.650 1.00 92.94 248 LEU A CA 1
ATOM 1950 C C . LEU A 1 248 ? 5.588 -11.905 -23.533 1.00 92.94 248 LEU A C 1
ATOM 1952 O O . LEU A 1 248 ? 5.098 -11.602 -22.447 1.00 92.94 248 LEU A O 1
ATOM 1956 N N . LYS A 1 249 ? 6.176 -13.085 -23.760 1.00 93.69 249 LYS A N 1
ATOM 1957 C CA . LYS A 1 249 ? 6.316 -14.133 -22.746 1.00 93.69 249 LYS A CA 1
ATOM 1958 C C . LYS A 1 249 ? 7.062 -13.628 -21.510 1.00 93.69 249 LYS A C 1
ATOM 1960 O O . LYS A 1 249 ? 6.528 -13.716 -20.410 1.00 93.69 249 LYS A O 1
ATOM 1965 N N . SER A 1 250 ? 8.258 -13.057 -21.676 1.00 95.50 250 SER A N 1
ATOM 1966 C CA . SER A 1 250 ? 9.071 -12.607 -20.538 1.00 95.50 250 SER A CA 1
ATOM 1967 C C . SER A 1 250 ? 8.415 -11.463 -19.757 1.00 95.50 250 SER A C 1
ATOM 1969 O O . SER A 1 250 ? 8.532 -11.391 -18.532 1.00 95.50 250 SER A O 1
ATOM 1971 N N . LEU A 1 251 ? 7.696 -10.574 -20.450 1.00 96.31 251 LEU A N 1
ATOM 1972 C CA . LEU A 1 251 ? 6.932 -9.505 -19.814 1.00 96.31 251 LEU A CA 1
ATOM 1973 C C . LEU A 1 251 ? 5.713 -10.037 -19.049 1.00 96.31 251 LEU A C 1
ATOM 1975 O O . LEU A 1 251 ? 5.418 -9.537 -17.965 1.00 96.31 251 LEU A O 1
ATOM 1979 N N . CYS A 1 252 ? 5.021 -11.043 -19.586 1.00 96.25 252 CYS A N 1
ATOM 1980 C CA . CYS A 1 252 ? 3.921 -11.706 -18.889 1.00 96.25 252 CYS A CA 1
ATOM 1981 C C . CYS A 1 252 ? 4.417 -12.403 -17.614 1.00 96.25 252 CYS A C 1
ATOM 1983 O O . CYS A 1 252 ? 3.884 -12.147 -16.539 1.00 96.25 252 CYS A O 1
ATOM 1985 N N . GLU A 1 253 ? 5.513 -13.164 -17.702 1.00 97.19 253 GLU A N 1
ATOM 1986 C CA . GLU A 1 253 ? 6.155 -13.795 -16.538 1.00 97.19 253 GLU A CA 1
ATOM 1987 C C . GLU A 1 253 ? 6.558 -12.765 -15.469 1.00 97.19 253 GLU A C 1
ATOM 1989 O O . GLU A 1 253 ? 6.375 -12.997 -14.272 1.00 97.19 253 GLU A O 1
ATOM 1994 N N . PHE A 1 254 ? 7.073 -11.601 -15.885 1.00 97.88 254 PHE A N 1
ATOM 1995 C CA . PHE A 1 254 ? 7.372 -10.501 -14.970 1.00 97.88 254 PHE A CA 1
ATOM 1996 C C . PHE A 1 254 ? 6.123 -10.011 -14.229 1.00 97.88 254 PHE A C 1
ATOM 1998 O O . PHE A 1 254 ? 6.176 -9.836 -13.008 1.00 97.88 254 PHE A O 1
ATOM 2005 N N . VAL A 1 255 ? 5.028 -9.766 -14.958 1.00 97.75 255 VAL A N 1
ATOM 2006 C CA . VAL A 1 255 ? 3.764 -9.268 -14.396 1.00 97.75 255 VAL A CA 1
ATOM 2007 C C . VAL A 1 255 ? 3.171 -10.283 -13.426 1.00 97.75 255 VAL A C 1
ATOM 2009 O O . VAL A 1 255 ? 2.853 -9.908 -12.296 1.00 97.75 255 VAL A O 1
ATOM 2012 N N . ASP A 1 256 ? 3.116 -11.558 -13.803 1.00 96.12 256 ASP A N 1
ATOM 2013 C CA . ASP A 1 256 ? 2.620 -12.627 -12.933 1.00 96.12 256 ASP A CA 1
ATOM 2014 C C . ASP A 1 256 ? 3.452 -12.740 -11.654 1.00 96.12 256 ASP A C 1
ATOM 2016 O O . ASP A 1 256 ? 2.905 -12.815 -10.552 1.00 96.12 256 ASP A O 1
ATOM 2020 N N . ALA A 1 257 ? 4.781 -12.642 -11.757 1.00 95.81 257 ALA A N 1
ATOM 2021 C CA . ALA A 1 257 ? 5.660 -12.621 -10.591 1.00 95.81 257 ALA A CA 1
ATOM 2022 C C . ALA A 1 257 ? 5.447 -11.382 -9.697 1.00 95.81 257 ALA A C 1
ATOM 2024 O O . ALA A 1 257 ? 5.648 -11.446 -8.476 1.00 95.81 257 ALA A O 1
ATOM 2025 N N . GLN A 1 258 ? 5.050 -10.237 -10.267 1.00 95.81 258 GLN A N 1
ATOM 2026 C CA . GLN A 1 258 ? 4.731 -9.049 -9.474 1.00 95.81 258 GLN A CA 1
ATOM 2027 C C . GLN A 1 258 ? 3.408 -9.205 -8.732 1.00 95.81 258 GLN A C 1
ATOM 2029 O O . GLN A 1 258 ? 3.377 -8.902 -7.541 1.00 95.81 258 GLN A O 1
ATOM 2034 N N . LEU A 1 259 ? 2.371 -9.716 -9.399 1.00 95.06 259 LEU A N 1
ATOM 2035 C CA . LEU A 1 259 ? 1.033 -9.899 -8.833 1.00 95.06 259 LEU A CA 1
ATOM 2036 C C . LEU A 1 259 ? 0.958 -11.053 -7.827 1.00 95.06 259 LEU A C 1
ATOM 2038 O O . LEU A 1 259 ? 0.332 -10.913 -6.779 1.00 95.06 259 LEU A O 1
ATOM 2042 N N . SER A 1 260 ? 1.641 -12.168 -8.096 1.00 92.81 260 SER A N 1
ATOM 2043 C CA . SER A 1 260 ? 1.724 -13.303 -7.168 1.00 92.81 260 SER A CA 1
ATOM 2044 C C . SER A 1 260 ? 2.413 -12.916 -5.854 1.00 92.81 260 SER A C 1
ATOM 2046 O O . SER A 1 260 ? 1.981 -13.321 -4.777 1.00 92.81 260 SER A O 1
ATOM 2048 N N . GLY A 1 261 ? 3.457 -12.085 -5.936 1.00 92.19 261 GLY A N 1
ATOM 2049 C CA . GLY A 1 261 ? 4.154 -11.541 -4.771 1.00 92.19 261 GLY A CA 1
ATOM 2050 C C . GLY A 1 261 ? 3.598 -10.207 -4.267 1.00 92.19 261 GLY A C 1
ATOM 2051 O O . GLY A 1 261 ? 4.308 -9.523 -3.530 1.00 92.19 261 GLY A O 1
ATOM 2052 N N . LEU A 1 262 ? 2.411 -9.779 -4.710 1.00 95.06 262 LEU A N 1
ATOM 2053 C CA . LEU A 1 262 ? 1.798 -8.535 -4.253 1.00 95.06 262 LEU A CA 1
ATOM 2054 C C . LEU A 1 262 ? 1.138 -8.761 -2.892 1.00 95.06 262 LEU A C 1
ATOM 2056 O O . LEU A 1 262 ? 0.356 -9.692 -2.716 1.00 95.06 262 LEU A O 1
ATOM 2060 N N . ALA A 1 263 ? 1.440 -7.881 -1.943 1.00 94.25 263 ALA A N 1
ATOM 2061 C CA . ALA A 1 263 ? 0.872 -7.895 -0.602 1.00 94.25 263 ALA A CA 1
ATOM 2062 C C . ALA A 1 263 ? 0.060 -6.613 -0.343 1.00 94.25 263 ALA A C 1
ATOM 2064 O O . ALA A 1 263 ? 0.282 -5.595 -1.020 1.00 94.25 263 ALA A O 1
ATOM 2065 N N . PRO A 1 264 ? -0.839 -6.614 0.660 1.00 95.25 264 PRO A N 1
ATOM 2066 C CA . PRO A 1 264 ? -1.423 -5.389 1.183 1.00 95.25 264 PRO A CA 1
ATOM 2067 C C . PRO A 1 264 ? -0.355 -4.347 1.496 1.00 95.25 264 PRO A C 1
ATOM 2069 O O . PRO A 1 264 ? 0.742 -4.678 1.956 1.00 95.25 264 PRO A O 1
ATOM 2072 N N . LYS A 1 265 ? -0.669 -3.079 1.244 1.00 95.06 265 LYS A N 1
ATOM 2073 C CA . LYS A 1 265 ? 0.180 -1.971 1.647 1.00 95.06 265 LYS A CA 1
ATOM 2074 C C . LYS A 1 265 ? 0.271 -1.983 3.161 1.00 95.06 265 LYS A C 1
ATOM 2076 O O . LYS A 1 265 ? -0.749 -2.014 3.839 1.00 95.06 265 LYS A O 1
ATOM 2081 N N . SER A 1 266 ? 1.484 -1.949 3.689 1.00 92.50 266 SER A N 1
ATOM 2082 C CA . SER A 1 266 ? 1.718 -1.843 5.122 1.00 92.50 266 SER A CA 1
ATOM 2083 C C . SER A 1 266 ? 2.679 -0.715 5.444 1.00 92.50 266 SER A C 1
ATOM 2085 O O . SER A 1 266 ? 3.618 -0.459 4.687 1.00 92.50 266 SER A O 1
ATOM 2087 N N . ILE A 1 267 ? 2.472 -0.097 6.600 1.00 89.00 267 ILE A N 1
ATOM 2088 C CA . ILE A 1 267 ? 3.405 0.843 7.211 1.00 89.00 267 ILE A CA 1
ATOM 2089 C C . ILE A 1 267 ? 4.111 0.121 8.354 1.00 89.00 267 ILE A C 1
ATOM 2091 O O . ILE A 1 267 ? 3.471 -0.581 9.141 1.00 89.00 267 ILE A O 1
ATOM 2095 N N . LYS A 1 268 ? 5.434 0.263 8.431 1.00 83.94 268 LYS A N 1
ATOM 2096 C CA . LYS A 1 268 ? 6.249 -0.284 9.517 1.00 83.94 268 LYS A CA 1
ATOM 2097 C C . LYS A 1 268 ? 6.716 0.838 10.427 1.00 83.94 268 LYS A C 1
ATOM 2099 O O . LYS A 1 268 ? 7.018 1.923 9.946 1.00 83.94 268 LYS A O 1
ATOM 2104 N N . ARG A 1 269 ? 6.718 0.550 11.729 1.00 79.12 269 ARG A N 1
ATOM 2105 C CA . ARG A 1 269 ? 7.303 1.403 12.760 1.00 79.12 269 ARG A CA 1
ATOM 2106 C C . ARG A 1 269 ? 7.766 0.577 13.951 1.00 79.12 269 ARG A C 1
ATOM 2108 O O . ARG A 1 269 ? 6.984 -0.151 14.572 1.00 79.12 269 ARG A O 1
ATOM 2115 N N . GLY A 1 270 ? 9.047 0.653 14.265 1.00 74.88 270 GLY A N 1
ATOM 2116 C CA . GLY A 1 270 ? 9.750 -0.226 15.185 1.00 74.88 270 GLY A CA 1
ATOM 2117 C C . GLY A 1 270 ? 9.538 -1.697 14.824 1.00 74.88 270 GLY A C 1
ATOM 2118 O O . GLY A 1 270 ? 9.753 -2.135 13.698 1.00 74.88 270 GLY A O 1
ATOM 2119 N N . LYS A 1 271 ? 9.059 -2.481 15.794 1.00 74.81 271 LYS A N 1
ATOM 2120 C CA . LYS A 1 271 ? 8.703 -3.899 15.595 1.00 74.81 271 LYS A CA 1
ATOM 2121 C C . LYS A 1 271 ? 7.272 -4.108 15.090 1.00 74.81 271 LYS A C 1
ATOM 2123 O O . LYS A 1 271 ? 6.807 -5.242 15.035 1.00 74.81 271 LYS A O 1
ATOM 2128 N N . THR A 1 272 ? 6.548 -3.033 14.789 1.00 78.12 272 THR A N 1
ATOM 2129 C CA . THR A 1 272 ? 5.122 -3.086 14.456 1.00 78.12 272 THR A CA 1
ATOM 2130 C C . THR A 1 272 ? 4.902 -2.823 12.978 1.00 78.12 272 THR A C 1
ATOM 2132 O O . THR A 1 272 ? 5.642 -2.071 12.347 1.00 78.12 272 THR A O 1
ATOM 2135 N N . SER A 1 273 ? 3.885 -3.472 12.421 1.00 84.81 273 SER A N 1
ATOM 2136 C CA . SER A 1 273 ? 3.453 -3.271 11.047 1.00 84.81 273 SER A CA 1
ATOM 2137 C C . SER A 1 273 ? 1.934 -3.213 11.017 1.00 84.81 273 SER A C 1
ATOM 2139 O O . SER A 1 273 ? 1.271 -4.045 11.641 1.00 84.81 273 SER A O 1
ATOM 2141 N N . ALA A 1 274 ? 1.396 -2.218 10.322 1.00 87.44 274 ALA A N 1
ATOM 2142 C CA . ALA A 1 274 ? -0.032 -2.030 10.145 1.00 87.44 274 ALA A CA 1
ATOM 2143 C C . ALA A 1 274 ? -0.360 -2.072 8.654 1.00 87.44 274 ALA A C 1
ATOM 2145 O O . ALA A 1 274 ? 0.216 -1.327 7.863 1.00 87.44 274 ALA A O 1
ATOM 2146 N N . GLU A 1 275 ? -1.264 -2.970 8.272 1.00 91.69 275 GLU A N 1
ATOM 2147 C CA . GLU A 1 275 ? -1.789 -3.041 6.910 1.00 91.69 275 GLU A CA 1
ATOM 2148 C C . GLU A 1 275 ? -2.842 -1.958 6.710 1.00 91.69 275 GLU A C 1
ATOM 2150 O O . GLU A 1 275 ? -3.673 -1.730 7.591 1.00 91.69 275 GLU A O 1
ATOM 2155 N N . LEU A 1 276 ? -2.820 -1.327 5.542 1.00 91.69 276 LEU A N 1
ATOM 2156 C CA . LEU A 1 276 ? -3.772 -0.299 5.177 1.00 91.69 276 LEU A CA 1
ATOM 2157 C C . LEU A 1 276 ? -5.033 -0.928 4.578 1.00 91.69 276 LEU A C 1
ATOM 2159 O O . LEU A 1 276 ? -4.987 -1.785 3.688 1.00 91.69 276 LEU A O 1
ATOM 2163 N N . THR A 1 277 ? -6.165 -0.456 5.076 1.00 91.12 277 THR A N 1
ATOM 2164 C CA . THR A 1 277 ? -7.480 -0.568 4.441 1.00 91.12 277 THR A CA 1
ATOM 2165 C C . THR A 1 277 ? -7.761 0.673 3.595 1.00 91.12 277 THR A C 1
ATOM 2167 O O . THR A 1 277 ? -6.979 1.624 3.655 1.00 91.12 277 THR A O 1
ATOM 2170 N N . GLY A 1 278 ? -8.872 0.693 2.848 1.00 88.56 278 GLY A N 1
ATOM 2171 C CA . GLY A 1 278 ? -9.330 1.886 2.124 1.00 88.56 278 GLY A CA 1
ATOM 2172 C C . GLY A 1 278 ? -9.223 3.164 2.941 1.00 88.56 278 GLY A C 1
ATOM 2173 O O . GLY A 1 278 ? -8.489 4.070 2.553 1.00 88.56 278 GLY A O 1
ATOM 2174 N N . ASP A 1 279 ? -9.887 3.206 4.091 1.00 87.00 279 ASP A N 1
ATOM 2175 C CA . ASP A 1 279 ? -10.003 4.429 4.888 1.00 87.00 279 ASP A CA 1
ATOM 2176 C C . ASP A 1 279 ? -8.622 4.933 5.335 1.00 87.00 279 ASP A C 1
ATOM 2178 O O . ASP A 1 279 ? -8.251 6.085 5.113 1.00 87.00 279 ASP A O 1
ATOM 2182 N N . THR A 1 280 ? -7.790 4.031 5.863 1.00 90.56 280 THR A N 1
ATOM 2183 C CA . THR A 1 280 ? -6.424 4.373 6.295 1.00 90.56 280 THR A CA 1
ATOM 2184 C C . THR A 1 280 ? -5.477 4.693 5.136 1.00 90.56 280 THR A C 1
ATOM 2186 O O . THR A 1 280 ? -4.515 5.432 5.327 1.00 90.56 280 THR A O 1
ATOM 2189 N N . LEU A 1 281 ? -5.720 4.150 3.935 1.00 93.12 281 LEU A N 1
ATOM 2190 C CA . LEU A 1 281 ? -4.944 4.480 2.741 1.00 93.12 281 LEU A CA 1
ATOM 2191 C C . LEU A 1 281 ? -5.236 5.917 2.304 1.00 93.12 281 LEU A C 1
ATOM 2193 O O . LEU A 1 281 ? -4.298 6.640 1.981 1.00 93.12 281 LEU A O 1
ATOM 2197 N N . GLY A 1 282 ? -6.504 6.339 2.336 1.00 93.88 282 GLY A N 1
ATOM 2198 C CA . GLY A 1 282 ? -6.906 7.710 2.019 1.00 93.88 282 GLY A CA 1
ATOM 2199 C C . GLY A 1 282 ? -6.202 8.737 2.907 1.00 93.88 282 GLY A C 1
ATOM 2200 O O . GLY A 1 282 ? -5.540 9.647 2.407 1.00 93.88 282 GLY A O 1
ATOM 2201 N N . GLU A 1 283 ? -6.252 8.528 4.223 1.00 93.06 283 GLU A N 1
ATOM 2202 C CA . GLU A 1 283 ? -5.540 9.376 5.189 1.00 93.06 283 GLU A CA 1
ATOM 2203 C C . GLU A 1 283 ? -4.021 9.353 4.970 1.00 93.06 283 GLU A C 1
ATOM 2205 O O . GLU A 1 283 ? -3.361 10.393 5.018 1.00 93.06 283 GLU A O 1
ATOM 2210 N N . TYR A 1 284 ? -3.459 8.194 4.611 1.00 93.94 284 TYR A N 1
ATOM 2211 C CA . TYR A 1 284 ? -2.035 8.103 4.308 1.00 93.94 284 TYR A CA 1
ATOM 2212 C C . TYR A 1 284 ? -1.627 8.918 3.077 1.00 93.94 284 TYR A C 1
ATOM 2214 O O . TYR A 1 284 ? -0.610 9.610 3.114 1.00 93.94 284 TYR A O 1
ATOM 2222 N N . PHE A 1 285 ? -2.418 8.896 2.001 1.00 95.56 285 PHE A N 1
ATOM 2223 C CA . PHE A 1 285 ? -2.172 9.743 0.831 1.00 95.56 285 PHE A CA 1
ATOM 2224 C C . PHE A 1 285 ? -2.195 11.232 1.192 1.00 95.56 285 PHE A C 1
ATOM 2226 O O . PHE A 1 285 ? -1.305 11.969 0.758 1.00 95.56 285 PHE A O 1
ATOM 2233 N N . LYS A 1 286 ? -3.174 11.665 1.998 1.00 95.62 286 LYS A N 1
ATOM 2234 C CA . LYS A 1 286 ? -3.300 13.060 2.447 1.00 95.62 286 LYS A CA 1
ATOM 2235 C C . LYS A 1 286 ? -2.053 13.503 3.219 1.00 95.62 286 LYS A C 1
ATOM 2237 O O . LYS A 1 286 ? -1.453 14.522 2.870 1.00 95.62 286 LYS A O 1
ATOM 2242 N N . GLU A 1 287 ? -1.594 12.706 4.184 1.00 94.44 287 GLU A N 1
ATOM 2243 C CA . GLU A 1 287 ? -0.401 13.029 4.981 1.00 94.44 287 GLU A CA 1
ATOM 2244 C C . GLU A 1 287 ? 0.898 12.987 4.158 1.00 94.44 287 GLU A C 1
ATOM 2246 O O . GLU A 1 287 ? 1.728 13.893 4.265 1.00 94.44 287 GLU A O 1
ATOM 2251 N N . VAL A 1 288 ? 1.065 12.008 3.262 1.00 93.88 288 VAL A N 1
ATOM 2252 C CA . VAL A 1 288 ? 2.240 11.942 2.372 1.00 93.88 288 VAL A CA 1
ATOM 2253 C C . VAL A 1 288 ? 2.310 13.162 1.448 1.00 93.88 288 VAL A C 1
ATOM 2255 O O . VAL A 1 288 ? 3.383 13.743 1.277 1.00 93.88 288 VAL A O 1
ATOM 2258 N N . VAL A 1 289 ? 1.186 13.585 0.859 1.00 94.56 289 VAL A N 1
ATOM 2259 C CA . VAL A 1 289 ? 1.149 14.755 -0.036 1.00 94.56 289 VAL A CA 1
ATOM 2260 C C . VAL A 1 289 ? 1.402 16.054 0.729 1.00 94.56 289 VAL A C 1
ATOM 2262 O O . VAL A 1 289 ? 2.158 16.905 0.256 1.00 94.56 289 VAL A O 1
ATOM 2265 N N . LYS A 1 290 ? 0.830 16.192 1.927 1.00 94.56 290 LYS A N 1
ATOM 2266 C CA . LYS A 1 290 ? 1.026 17.346 2.815 1.00 94.56 290 LYS A CA 1
ATOM 2267 C C . LYS A 1 290 ? 2.502 17.593 3.142 1.00 94.56 290 LYS A C 1
ATOM 2269 O O . LYS A 1 290 ? 2.939 18.741 3.141 1.00 94.56 290 LYS A O 1
ATOM 2274 N N . HIS A 1 291 ? 3.284 16.533 3.350 1.00 92.06 291 HIS A N 1
ATOM 2275 C CA . HIS A 1 291 ? 4.715 16.622 3.674 1.00 92.06 291 HIS A CA 1
ATOM 2276 C C . HIS A 1 291 ? 5.655 16.467 2.466 1.00 92.06 291 HIS A C 1
ATOM 2278 O O . HIS A 1 291 ? 6.879 16.498 2.625 1.00 92.06 291 HIS A O 1
ATOM 2284 N N . ALA A 1 292 ? 5.115 16.355 1.249 1.00 89.94 292 ALA A N 1
ATOM 2285 C CA . ALA A 1 292 ? 5.883 16.000 0.057 1.00 89.94 292 ALA A CA 1
ATOM 2286 C C . ALA A 1 292 ? 7.031 16.960 -0.283 1.00 89.94 292 ALA A C 1
ATOM 2288 O O . ALA A 1 292 ? 8.052 16.556 -0.835 1.00 89.94 292 ALA A O 1
ATOM 2289 N N . ARG A 1 293 ? 6.895 18.241 0.071 1.00 86.62 293 ARG A N 1
ATOM 2290 C CA . ARG A 1 293 ? 7.916 19.265 -0.205 1.00 86.62 293 ARG A CA 1
ATOM 2291 C C . ARG A 1 293 ? 9.137 19.179 0.705 1.00 86.62 293 ARG A C 1
ATOM 2293 O O . ARG A 1 293 ? 10.160 19.789 0.410 1.00 86.62 293 ARG A O 1
ATOM 2300 N N . GLU A 1 294 ? 9.028 18.455 1.811 1.00 86.69 294 GLU A N 1
ATOM 2301 C CA . GLU A 1 294 ? 10.048 18.406 2.853 1.00 86.69 294 GLU A CA 1
ATOM 2302 C C . GLU A 1 294 ? 10.718 17.037 2.935 1.00 86.69 294 GLU A C 1
ATOM 2304 O O . GLU A 1 294 ? 11.414 16.779 3.908 1.00 86.69 294 GLU A O 1
ATOM 2309 N N . PHE A 1 295 ? 10.551 16.144 1.952 1.00 84.00 295 PHE A N 1
ATOM 2310 C CA . PHE A 1 295 ? 11.086 14.778 2.031 1.00 84.00 295 PHE A CA 1
ATOM 2311 C C . PHE A 1 295 ? 12.590 14.712 2.345 1.00 84.00 295 PHE A C 1
ATOM 2313 O O . PHE A 1 295 ? 12.953 14.065 3.330 1.00 84.00 295 PHE A O 1
ATOM 2320 N N . SER A 1 296 ? 13.438 15.477 1.649 1.00 76.31 296 SER A N 1
ATOM 2321 C CA . SER A 1 296 ? 14.875 15.639 1.971 1.00 76.31 296 SER A CA 1
ATOM 2322 C C . SER A 1 296 ? 15.165 16.239 3.351 1.00 76.31 296 SER A C 1
ATOM 2324 O O . SER A 1 296 ? 16.294 16.167 3.831 1.00 76.31 296 SER A O 1
ATOM 2326 N N . LYS A 1 297 ? 14.171 16.852 3.997 1.00 82.38 297 LYS A N 1
ATOM 2327 C CA . LYS A 1 297 ? 14.265 17.537 5.295 1.00 82.38 297 LYS A CA 1
ATOM 2328 C C . LYS A 1 297 ? 13.395 16.878 6.370 1.00 82.38 297 LYS A C 1
ATOM 2330 O O . LYS A 1 297 ? 12.987 17.537 7.320 1.00 82.38 297 LYS A O 1
ATOM 2335 N N . GLY A 1 298 ? 13.112 15.583 6.232 1.00 82.56 298 GLY A N 1
ATOM 2336 C CA . GLY A 1 298 ? 12.374 14.810 7.235 1.00 82.56 298 GLY A CA 1
ATOM 2337 C C . GLY A 1 298 ? 10.872 14.666 6.978 1.00 82.56 298 GLY A C 1
ATOM 2338 O O . GLY A 1 298 ? 10.189 14.042 7.782 1.00 82.56 298 GLY A O 1
ATOM 2339 N N . GLY A 1 299 ? 10.346 15.140 5.847 1.00 84.75 299 GLY A N 1
ATOM 2340 C CA . GLY A 1 299 ? 8.932 15.001 5.477 1.00 84.75 299 GLY A CA 1
ATOM 2341 C C . GLY A 1 299 ? 8.453 13.545 5.411 1.00 84.75 299 GLY A C 1
ATOM 2342 O O . GLY A 1 299 ? 7.299 13.260 5.723 1.00 84.75 299 GLY A O 1
ATOM 2343 N N . ILE A 1 300 ? 9.350 12.602 5.092 1.00 86.69 300 ILE A N 1
ATOM 2344 C CA . ILE A 1 300 ? 9.062 11.159 5.153 1.00 86.69 300 ILE A CA 1
ATOM 2345 C C . ILE A 1 300 ? 8.708 10.761 6.591 1.00 86.69 300 ILE A C 1
ATOM 2347 O O . ILE A 1 300 ? 7.675 10.136 6.829 1.00 86.69 300 ILE A O 1
ATOM 2351 N N . ARG A 1 301 ? 9.538 11.178 7.557 1.00 87.56 301 ARG A N 1
ATOM 2352 C CA . ARG A 1 301 ? 9.313 10.932 8.983 1.00 87.56 301 ARG A CA 1
ATOM 2353 C C . ARG A 1 301 ? 8.022 11.581 9.449 1.00 87.56 301 ARG A C 1
ATOM 2355 O O . ARG A 1 301 ? 7.231 10.900 10.085 1.00 87.56 301 ARG A O 1
ATOM 2362 N N . SER A 1 302 ? 7.779 12.840 9.092 1.00 89.25 302 SER A N 1
ATOM 2363 C CA . SER A 1 302 ? 6.545 13.543 9.464 1.00 89.25 302 SER A CA 1
ATOM 2364 C C . SER A 1 302 ? 5.291 12.828 8.951 1.00 89.25 302 SER A C 1
ATOM 2366 O O . SER A 1 302 ? 4.354 12.632 9.717 1.00 89.25 302 SER A O 1
ATOM 2368 N N . SER A 1 303 ? 5.306 12.344 7.702 1.00 88.00 303 SER A N 1
ATOM 2369 C CA . SER A 1 303 ? 4.182 11.584 7.127 1.00 88.00 303 SER A CA 1
ATOM 2370 C C . SER A 1 303 ? 3.906 10.290 7.900 1.00 88.00 303 SER A C 1
ATOM 2372 O O . SER A 1 303 ? 2.760 9.938 8.166 1.00 88.00 303 SER A O 1
ATOM 2374 N N . LEU A 1 304 ? 4.963 9.556 8.261 1.00 86.50 304 LEU A N 1
ATOM 2375 C CA . LEU A 1 304 ? 4.848 8.298 9.004 1.00 86.50 304 LEU A CA 1
ATOM 2376 C C . LEU A 1 304 ? 4.483 8.526 10.478 1.00 86.50 304 LEU A C 1
ATOM 2378 O O . LEU A 1 304 ? 3.794 7.702 11.080 1.00 86.50 304 LEU A O 1
ATOM 2382 N N . GLU A 1 305 ? 4.912 9.650 11.053 1.00 85.62 305 GLU A N 1
ATOM 2383 C CA . GLU A 1 305 ? 4.540 10.071 12.400 1.00 85.62 305 GLU A CA 1
ATOM 2384 C C . GLU A 1 305 ? 3.050 10.392 12.478 1.00 85.62 305 GLU A C 1
ATOM 2386 O O . GLU A 1 305 ? 2.376 9.868 13.356 1.00 85.62 305 GLU A O 1
ATOM 2391 N N . ALA A 1 306 ? 2.520 11.153 11.519 1.00 87.62 306 ALA A N 1
ATOM 2392 C CA . ALA A 1 306 ? 1.099 11.479 11.456 1.00 87.62 306 ALA A CA 1
ATOM 2393 C C . ALA A 1 306 ? 0.217 10.223 11.348 1.00 87.62 306 ALA A C 1
ATOM 2395 O O . ALA A 1 306 ? -0.837 10.135 11.977 1.00 87.62 306 ALA A O 1
ATOM 2396 N N . MET A 1 307 ? 0.679 9.192 10.628 1.00 88.75 307 MET A N 1
ATOM 2397 C CA . MET A 1 307 ? -0.058 7.929 10.528 1.00 88.75 307 MET A CA 1
ATOM 2398 C C . MET A 1 307 ? -0.194 7.191 11.853 1.00 88.75 307 MET A C 1
ATOM 2400 O O . MET A 1 307 ? -1.175 6.475 12.044 1.00 88.75 307 MET A O 1
ATOM 2404 N N . LYS A 1 308 ? 0.746 7.366 12.784 1.00 86.38 308 LYS A N 1
ATOM 2405 C CA . LYS A 1 308 ? 0.611 6.821 14.139 1.00 86.38 308 LYS A CA 1
ATOM 2406 C C . LYS A 1 308 ? -0.696 7.290 14.775 1.00 86.38 308 LYS A C 1
ATOM 2408 O O . LYS A 1 308 ? -1.460 6.470 15.279 1.00 86.38 308 LYS A O 1
ATOM 2413 N N . ASP A 1 309 ? -0.956 8.589 14.692 1.00 85.75 309 ASP A N 1
ATOM 2414 C CA . ASP A 1 309 ? -2.124 9.211 15.304 1.00 85.75 309 ASP A CA 1
ATOM 2415 C C . ASP A 1 309 ? -3.410 8.778 14.590 1.00 85.75 309 ASP A C 1
ATOM 2417 O O . ASP A 1 309 ? -4.395 8.468 15.253 1.00 85.75 309 ASP A O 1
ATOM 2421 N N . VAL A 1 310 ? -3.387 8.624 13.259 1.00 87.06 310 VAL A N 1
ATOM 2422 C CA . VAL A 1 310 ? -4.513 8.053 12.491 1.00 87.06 310 VAL A CA 1
ATOM 2423 C C . VAL A 1 310 ? -4.882 6.655 13.002 1.00 87.06 310 VAL A C 1
ATOM 2425 O O . VAL A 1 310 ? -6.055 6.377 13.257 1.00 87.06 310 VAL A O 1
ATOM 2428 N N . PHE A 1 311 ? -3.894 5.777 13.204 1.00 87.38 311 PHE A N 1
ATOM 2429 C CA . PHE A 1 311 ? -4.137 4.424 13.713 1.00 87.38 311 PHE A CA 1
ATOM 2430 C C . PHE A 1 311 ? -4.615 4.409 15.169 1.00 87.38 311 PHE A C 1
ATOM 2432 O O . PHE A 1 311 ? -5.503 3.623 15.505 1.00 87.38 311 PHE A O 1
ATOM 2439 N N . PHE A 1 312 ? -4.065 5.268 16.032 1.00 88.06 312 PHE A N 1
ATOM 2440 C CA . PHE A 1 312 ? -4.546 5.386 17.409 1.00 88.06 312 PHE A CA 1
ATOM 2441 C C . PHE A 1 312 ? -5.975 5.924 17.475 1.00 88.06 312 PHE A C 1
ATOM 2443 O O . PHE A 1 312 ? -6.789 5.367 18.207 1.00 88.06 312 PHE A O 1
ATOM 2450 N N . ASN A 1 313 ? -6.313 6.929 16.667 1.00 87.69 313 ASN A N 1
ATOM 2451 C CA . ASN A 1 313 ? -7.664 7.482 16.599 1.00 87.69 313 ASN A CA 1
ATOM 2452 C C . ASN A 1 313 ? -8.675 6.455 16.068 1.00 87.69 313 ASN A C 1
ATOM 2454 O O . ASN A 1 313 ? -9.794 6.378 16.567 1.00 87.69 313 ASN A O 1
ATOM 2458 N N . ALA A 1 314 ? -8.288 5.623 15.096 1.00 85.88 314 ALA A N 1
ATOM 2459 C CA . ALA A 1 314 ? -9.137 4.536 14.608 1.00 85.88 314 ALA A CA 1
ATOM 2460 C C . ALA A 1 314 ? -9.397 3.468 15.690 1.00 85.88 314 ALA A C 1
ATOM 2462 O O . ALA A 1 314 ? -10.535 3.021 15.862 1.00 85.88 314 ALA A O 1
ATOM 2463 N N . ALA A 1 315 ? -8.363 3.087 16.451 1.00 87.19 315 ALA A N 1
ATOM 2464 C CA . ALA A 1 315 ? -8.500 2.161 17.577 1.00 87.19 315 ALA A CA 1
ATOM 2465 C C . ALA A 1 315 ? -9.368 2.749 18.700 1.00 87.19 315 ALA A C 1
ATOM 2467 O O . ALA A 1 315 ? -10.242 2.062 19.229 1.00 87.19 315 ALA A O 1
ATOM 2468 N N . HIS A 1 316 ? -9.167 4.031 19.022 1.00 90.19 316 HIS A N 1
ATOM 2469 C CA . HIS A 1 316 ? -9.976 4.787 19.980 1.00 90.19 316 HIS A CA 1
ATOM 2470 C C . HIS A 1 316 ? -11.452 4.784 19.585 1.00 90.19 316 HIS A C 1
ATOM 2472 O O . HIS A 1 316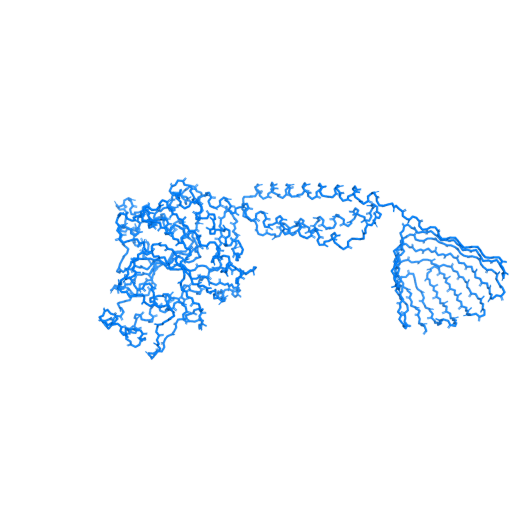 ? -12.292 4.328 20.359 1.00 90.19 316 HIS A O 1
ATOM 2478 N N . LYS A 1 317 ? -11.753 5.176 18.340 1.00 88.94 317 LYS A N 1
ATOM 2479 C CA . LYS A 1 317 ? -13.113 5.176 17.795 1.00 88.94 317 LYS A CA 1
ATOM 2480 C C . LYS A 1 317 ? -13.772 3.799 17.908 1.00 88.94 317 LYS A C 1
ATOM 2482 O O . LYS A 1 317 ? -14.899 3.712 18.382 1.00 88.94 317 LYS A O 1
ATOM 2487 N N . THR A 1 318 ? -13.055 2.737 17.540 1.00 86.81 318 THR A N 1
ATOM 2488 C CA . THR A 1 318 ? -13.550 1.351 17.625 1.00 86.81 318 THR A CA 1
ATOM 2489 C C . THR A 1 318 ? -13.883 0.957 19.068 1.00 86.81 318 THR A C 1
ATOM 2491 O O . THR A 1 318 ? -14.934 0.376 19.335 1.00 86.81 318 THR A O 1
ATOM 2494 N N . GLY A 1 319 ? -13.005 1.294 20.019 1.00 87.62 319 GLY A N 1
ATOM 2495 C CA . GLY A 1 319 ? -13.249 1.058 21.441 1.00 87.62 319 GLY A CA 1
ATOM 2496 C C . GLY A 1 319 ? -14.479 1.814 21.957 1.00 87.62 319 GLY A C 1
ATOM 2497 O O . GLY A 1 319 ? -15.325 1.221 22.626 1.00 87.62 319 GLY A O 1
ATOM 2498 N N . MET A 1 320 ? -14.616 3.094 21.597 1.00 89.62 320 MET A N 1
ATOM 2499 C CA . MET A 1 320 ? -15.748 3.931 22.009 1.00 89.62 320 MET A CA 1
ATOM 2500 C C . MET A 1 320 ? -17.079 3.501 21.397 1.00 89.62 320 MET A C 1
ATOM 2502 O O . MET A 1 320 ? -18.103 3.521 22.076 1.00 89.62 320 MET A O 1
ATOM 2506 N N . GLU A 1 321 ? -17.093 3.083 20.132 1.00 88.19 321 GLU A N 1
ATOM 2507 C CA . GLU A 1 321 ? -18.286 2.501 19.511 1.00 88.19 321 GLU A CA 1
ATOM 2508 C C . GLU A 1 321 ? -18.738 1.257 20.276 1.00 88.19 321 GLU A C 1
ATOM 2510 O O . GLU A 1 321 ? -19.925 1.123 20.570 1.00 88.19 321 GLU A O 1
ATOM 2515 N N . LYS A 1 322 ? -17.797 0.406 20.710 1.00 84.50 322 LYS A N 1
ATOM 2516 C CA . LYS A 1 322 ? -18.141 -0.796 21.473 1.00 84.50 322 LYS A CA 1
ATOM 2517 C C . LYS A 1 322 ? -18.732 -0.500 22.846 1.00 84.50 322 LYS A C 1
ATOM 2519 O O . LYS A 1 322 ? -19.649 -1.199 23.277 1.00 84.50 322 LYS A O 1
ATOM 2524 N N . LEU A 1 323 ? -18.237 0.541 23.512 1.00 84.25 323 LEU A N 1
ATOM 2525 C CA . LEU A 1 323 ? -18.832 1.021 24.754 1.00 84.25 323 LEU A CA 1
ATOM 2526 C C . LEU A 1 323 ? -20.256 1.548 24.515 1.00 84.25 323 LEU A C 1
ATOM 2528 O O . LEU A 1 323 ? -21.180 1.159 25.226 1.00 84.25 323 LEU A O 1
ATOM 2532 N N . LYS A 1 324 ? -20.446 2.383 23.486 1.00 84.50 324 LYS A N 1
ATOM 2533 C CA . LYS A 1 324 ? -21.751 2.973 23.145 1.00 84.50 324 LYS A CA 1
ATOM 2534 C C . LYS A 1 324 ? -22.794 1.931 22.752 1.00 84.50 324 LYS A C 1
ATOM 2536 O O . LYS A 1 324 ? -23.935 2.061 23.175 1.00 84.50 324 LYS A O 1
ATOM 2541 N N . GLU A 1 325 ? -22.417 0.903 21.992 1.00 80.62 325 GLU A N 1
ATOM 2542 C CA . GLU A 1 325 ? -23.298 -0.231 21.674 1.00 80.62 325 GLU A CA 1
ATOM 2543 C C . GLU A 1 325 ? -23.806 -0.913 22.948 1.00 80.62 325 GLU A C 1
ATOM 2545 O O . GLU A 1 325 ? -25.007 -1.101 23.108 1.00 80.62 325 GLU A O 1
ATOM 2550 N N . GLY A 1 326 ? -22.902 -1.232 23.880 1.00 73.00 326 GLY A N 1
ATOM 2551 C CA . GLY A 1 326 ? -23.276 -1.874 25.139 1.00 73.00 326 GLY A CA 1
ATOM 2552 C C . GLY A 1 326 ? -24.184 -1.009 26.015 1.00 73.00 326 GLY A C 1
ATOM 2553 O O . GLY A 1 326 ? -25.107 -1.508 26.659 1.00 73.00 326 GLY A O 1
ATOM 2554 N N . LEU A 1 327 ? -23.951 0.303 26.016 1.00 68.88 327 LEU A N 1
ATOM 2555 C CA . LEU A 1 327 ? -24.761 1.261 26.766 1.00 68.88 327 LEU A CA 1
ATOM 2556 C C . LEU A 1 327 ? -26.117 1.555 26.114 1.00 68.88 327 LEU A C 1
ATOM 2558 O O . LEU A 1 327 ? -27.068 1.863 26.826 1.00 68.88 327 LEU A O 1
ATOM 2562 N N . ALA A 1 328 ? -26.243 1.437 24.791 1.00 70.00 328 ALA A N 1
ATOM 2563 C CA . ALA A 1 328 ? -27.523 1.601 24.102 1.00 70.00 328 ALA A CA 1
ATOM 2564 C C . ALA A 1 328 ? -28.552 0.528 24.507 1.00 70.00 328 ALA A C 1
ATOM 2566 O O . ALA A 1 328 ? -29.756 0.778 24.452 1.00 70.00 328 ALA A O 1
ATOM 2567 N N . ASP A 1 329 ? -28.084 -0.637 24.960 1.00 63.09 329 ASP A N 1
ATOM 2568 C CA . ASP A 1 329 ? -28.928 -1.725 25.459 1.00 63.09 329 ASP A CA 1
ATOM 2569 C C . ASP A 1 329 ? -29.413 -1.506 26.910 1.00 63.09 329 ASP A C 1
ATOM 2571 O O . ASP A 1 329 ? -30.186 -2.315 27.439 1.00 63.09 329 ASP A O 1
ATOM 2575 N N . PHE A 1 330 ? -28.977 -0.430 27.580 1.00 60.69 330 PHE A N 1
ATOM 2576 C CA . PHE A 1 330 ? -29.294 -0.168 28.985 1.00 60.69 330 PHE A CA 1
ATOM 2577 C C . PHE A 1 330 ? -30.649 0.550 29.171 1.00 60.69 330 PHE A C 1
ATOM 2579 O O . PHE A 1 330 ? -30.937 1.514 28.461 1.00 60.69 330 PHE A O 1
ATOM 2586 N N . PRO A 1 331 ? -31.501 0.127 30.132 1.00 56.12 331 PRO A N 1
ATOM 2587 C CA . PRO A 1 331 ? -32.699 0.875 30.511 1.00 56.12 331 PRO A CA 1
ATOM 2588 C C . PRO A 1 331 ? -32.351 2.246 31.094 1.00 56.12 331 PRO A C 1
ATOM 2590 O O . PRO A 1 331 ? -31.262 2.441 31.629 1.00 56.12 331 PRO A O 1
ATOM 2593 N N . ASP A 1 332 ? -33.318 3.167 31.076 1.00 52.84 332 ASP A N 1
ATOM 2594 C CA . ASP A 1 332 ? -33.099 4.533 31.544 1.00 52.84 332 ASP A CA 1
ATOM 2595 C C . ASP A 1 332 ? -32.599 4.615 32.991 1.00 52.84 332 ASP A C 1
ATOM 2597 O O . ASP A 1 332 ? -31.694 5.404 33.235 1.00 52.84 332 ASP A O 1
ATOM 2601 N N . ALA A 1 333 ? -33.133 3.818 33.920 1.00 56.97 333 ALA A N 1
ATOM 2602 C CA . ALA A 1 333 ? -32.758 3.817 35.336 1.00 56.97 333 ALA A CA 1
ATOM 2603 C C . ALA A 1 333 ? -32.402 2.399 35.797 1.00 56.97 333 ALA A C 1
ATOM 2605 O O . ALA A 1 333 ? -33.201 1.473 35.626 1.00 56.97 333 ALA A O 1
ATOM 2606 N N . VAL A 1 334 ? -31.214 2.225 36.378 1.00 60.44 334 VAL A N 1
ATOM 2607 C CA . VAL A 1 334 ? -30.714 0.928 36.849 1.00 60.44 334 VAL A CA 1
ATOM 2608 C C . VAL A 1 334 ? -30.158 1.056 38.264 1.00 60.44 334 VAL A C 1
ATOM 2610 O O . VAL A 1 334 ? -29.539 2.053 38.616 1.00 60.44 334 VAL A O 1
ATOM 2613 N N . GLU A 1 335 ? -30.371 0.038 39.095 1.00 60.81 335 GLU A N 1
ATOM 2614 C CA . GLU A 1 335 ? -29.827 -0.008 40.455 1.00 60.81 335 GLU A CA 1
ATOM 2615 C C . GLU A 1 335 ? -28.282 0.129 40.433 1.00 60.81 335 GLU A C 1
ATOM 2617 O O . GLU A 1 335 ? -27.640 -0.442 39.543 1.00 60.81 335 GLU A O 1
ATOM 2622 N N . PRO A 1 336 ? -27.661 0.895 41.357 1.00 61.19 336 PRO A N 1
ATOM 2623 C CA . PRO A 1 336 ? -26.236 1.229 41.288 1.00 61.19 336 PRO A CA 1
ATOM 2624 C C . PRO A 1 336 ? -25.283 0.031 41.178 1.00 61.19 336 PRO A C 1
ATOM 2626 O O . PRO A 1 336 ? -24.338 0.093 40.393 1.00 61.19 336 PRO A O 1
ATOM 2629 N N . GLY A 1 337 ? -25.527 -1.067 41.900 1.00 57.94 337 GLY A N 1
ATOM 2630 C CA . GLY A 1 337 ? -24.703 -2.277 41.818 1.00 57.94 337 GLY A CA 1
ATOM 2631 C C . GLY A 1 337 ? -24.814 -2.990 40.466 1.00 57.94 337 GLY A C 1
ATOM 2632 O O . GLY A 1 337 ? -23.822 -3.467 39.911 1.00 57.94 337 GLY A O 1
ATOM 2633 N N . THR A 1 338 ? -26.012 -3.017 39.886 1.00 60.03 338 THR A N 1
ATOM 2634 C CA . THR A 1 338 ? -26.271 -3.574 38.550 1.00 60.03 338 THR A CA 1
ATOM 2635 C C . THR A 1 338 ? -25.640 -2.715 37.453 1.00 60.03 338 THR A C 1
ATOM 2637 O O . THR A 1 338 ? -25.038 -3.244 36.514 1.00 60.03 338 THR A O 1
ATOM 2640 N N . PHE A 1 339 ? -25.725 -1.391 37.594 1.00 68.56 339 PHE A N 1
ATOM 2641 C CA . PHE A 1 339 ? -25.037 -0.444 36.724 1.00 68.56 339 PHE A CA 1
ATOM 2642 C C . PHE A 1 339 ? -23.515 -0.650 36.789 1.00 68.56 339 PHE A C 1
ATOM 2644 O O . PHE A 1 339 ? -22.866 -0.765 35.750 1.00 68.56 339 PHE A O 1
ATOM 2651 N N . GLU A 1 340 ? -22.952 -0.786 37.995 1.00 69.06 340 GLU A N 1
ATOM 2652 C CA . GLU A 1 340 ? -21.520 -1.015 38.205 1.00 69.06 340 GLU A CA 1
ATOM 2653 C C . GLU A 1 340 ? -21.026 -2.322 37.561 1.00 69.06 340 GLU A C 1
ATOM 2655 O O . GLU A 1 340 ? -19.977 -2.350 36.914 1.00 69.06 340 GLU A O 1
ATOM 2660 N N . LEU A 1 341 ? -21.774 -3.419 37.680 1.00 65.88 341 LEU A N 1
ATOM 2661 C CA . LEU A 1 341 ? -21.405 -4.681 37.031 1.00 65.88 341 LEU A CA 1
ATOM 2662 C C . LEU A 1 341 ? -21.408 -4.562 35.503 1.00 65.88 341 LEU A C 1
ATOM 2664 O O . LEU A 1 341 ? -20.479 -5.034 34.846 1.00 65.88 341 LEU A O 1
ATOM 2668 N N . ALA A 1 342 ? -22.424 -3.919 34.932 1.00 69.00 342 ALA A N 1
ATOM 2669 C CA . ALA A 1 342 ? -22.551 -3.802 33.487 1.00 69.00 342 ALA A CA 1
ATOM 2670 C C . ALA A 1 342 ? -21.521 -2.854 32.867 1.00 69.00 342 ALA A C 1
ATOM 2672 O O . ALA A 1 342 ? -20.883 -3.214 31.875 1.00 69.00 342 ALA A O 1
ATOM 2673 N N . ILE A 1 343 ? -21.304 -1.675 33.463 1.00 75.38 343 ILE A N 1
ATOM 2674 C CA . ILE A 1 343 ? -20.311 -0.720 32.958 1.00 75.38 343 ILE A CA 1
ATOM 2675 C C . ILE A 1 343 ? -18.912 -1.345 32.959 1.00 75.38 343 ILE A C 1
ATOM 2677 O O . ILE A 1 343 ? -18.171 -1.175 31.995 1.00 75.38 343 ILE A O 1
ATOM 2681 N N . ASN A 1 344 ? -18.580 -2.167 33.963 1.00 76.31 344 ASN A N 1
ATOM 2682 C CA . ASN A 1 344 ? -17.316 -2.905 34.006 1.00 76.31 344 ASN A CA 1
ATOM 2683 C C . ASN A 1 344 ? -17.177 -3.903 32.842 1.00 76.31 344 ASN A C 1
ATOM 2685 O O . ASN A 1 344 ? -16.097 -4.028 32.258 1.00 76.31 344 ASN A O 1
ATOM 2689 N N . VAL A 1 345 ? -18.254 -4.611 32.479 1.00 77.75 345 VAL A N 1
ATOM 2690 C CA . VAL A 1 345 ? -18.255 -5.534 31.330 1.00 77.75 345 VAL A CA 1
ATOM 2691 C C . VAL A 1 345 ? -18.023 -4.770 30.027 1.00 77.75 345 VAL A C 1
ATOM 2693 O O . VAL A 1 345 ? -17.169 -5.170 29.233 1.00 77.75 345 VAL A O 1
ATOM 2696 N N . TYR A 1 346 ? -18.719 -3.652 29.818 1.00 81.19 346 TYR A N 1
ATOM 2697 C CA . TYR A 1 346 ? -18.590 -2.872 28.587 1.00 81.19 346 TYR A CA 1
ATOM 2698 C C . TYR A 1 346 ? -17.266 -2.116 28.485 1.00 81.19 346 TYR A C 1
ATOM 2700 O O . TYR A 1 346 ? -16.664 -2.110 27.416 1.00 81.19 346 TYR A O 1
ATOM 2708 N N . GLN A 1 347 ? -16.743 -1.567 29.583 1.00 83.50 347 GLN A N 1
ATOM 2709 C CA . GLN A 1 347 ? -15.395 -0.992 29.616 1.00 83.50 347 GLN A CA 1
ATOM 2710 C C . GLN A 1 347 ? -14.335 -2.041 29.281 1.00 83.50 347 GLN A C 1
ATOM 2712 O O . GLN A 1 347 ? -13.407 -1.765 28.522 1.00 83.50 347 GLN A O 1
ATOM 2717 N N . LYS A 1 348 ? -14.480 -3.268 29.800 1.00 81.25 348 LYS A N 1
ATOM 2718 C CA . LYS A 1 348 ? -13.579 -4.368 29.449 1.00 81.25 348 LYS A CA 1
ATOM 2719 C C . LYS A 1 348 ? -13.685 -4.722 27.965 1.00 81.25 348 LYS A C 1
ATOM 2721 O O . LYS A 1 348 ? -12.650 -4.891 27.328 1.00 81.25 348 LYS A O 1
ATOM 2726 N N . ALA A 1 349 ? -14.895 -4.775 27.409 1.00 80.81 349 ALA A N 1
ATOM 2727 C CA . ALA A 1 349 ? -15.106 -5.013 25.982 1.00 80.81 349 ALA A CA 1
ATOM 2728 C C . ALA A 1 349 ? -14.520 -3.887 25.107 1.00 80.81 349 ALA A C 1
ATOM 2730 O O . ALA A 1 349 ? -13.912 -4.166 24.077 1.00 80.81 349 ALA A O 1
ATOM 2731 N N . ALA A 1 350 ? -14.636 -2.626 25.532 1.00 87.38 350 ALA A N 1
ATOM 2732 C CA . ALA A 1 350 ? -14.045 -1.471 24.860 1.00 87.38 350 ALA A CA 1
ATOM 2733 C C . ALA A 1 350 ? -12.509 -1.503 24.900 1.00 87.38 350 ALA A C 1
ATOM 2735 O O . ALA A 1 350 ? -11.855 -1.291 23.879 1.00 87.38 350 ALA A O 1
ATOM 2736 N N . LEU A 1 351 ? -11.917 -1.834 26.054 1.00 87.88 351 LEU A N 1
ATOM 2737 C CA . LEU A 1 351 ? -10.472 -2.041 26.197 1.00 87.88 351 LEU A CA 1
ATOM 2738 C C . LEU A 1 351 ? -9.982 -3.212 25.343 1.00 87.88 351 LEU A C 1
ATOM 2740 O O . LEU A 1 351 ? -8.923 -3.126 24.722 1.00 87.88 351 LEU A O 1
ATOM 2744 N N . GLU A 1 352 ? -10.742 -4.301 25.277 1.00 84.56 352 GLU A N 1
ATOM 2745 C CA . GLU A 1 352 ? -10.427 -5.442 24.420 1.00 84.56 352 GLU A CA 1
ATOM 2746 C C . GLU A 1 352 ? -10.493 -5.051 22.937 1.00 84.56 352 GLU A C 1
ATOM 2748 O O . GLU A 1 352 ? -9.554 -5.317 22.189 1.00 84.56 352 GLU A O 1
ATOM 2753 N N . ALA A 1 353 ? -11.525 -4.318 22.514 1.00 84.12 353 ALA A N 1
ATOM 2754 C CA . ALA A 1 353 ? -11.644 -3.801 21.149 1.00 84.12 353 ALA A CA 1
ATOM 2755 C C . ALA A 1 353 ? -10.489 -2.846 20.780 1.00 84.12 353 ALA A C 1
ATOM 2757 O O . ALA A 1 353 ? -9.901 -2.950 19.701 1.00 84.12 353 ALA A O 1
ATOM 2758 N N . TYR A 1 354 ? -10.093 -1.960 21.697 1.00 88.00 354 TYR A N 1
ATOM 2759 C CA . TYR A 1 354 ? -8.943 -1.076 21.502 1.00 88.00 354 TYR A CA 1
ATOM 2760 C C . TYR A 1 354 ? -7.622 -1.857 21.416 1.00 88.00 354 TYR A C 1
ATOM 2762 O O . TYR A 1 354 ? -6.806 -1.621 20.529 1.00 88.00 354 TYR A O 1
ATOM 2770 N N . THR A 1 355 ? -7.391 -2.807 22.326 1.00 84.38 355 THR A N 1
ATOM 2771 C CA . THR A 1 355 ? -6.121 -3.558 22.398 1.00 84.38 355 THR A CA 1
ATOM 2772 C C . THR A 1 355 ? -5.949 -4.556 21.256 1.00 84.38 355 THR A C 1
ATOM 2774 O O . THR A 1 355 ? -4.822 -4.805 20.827 1.00 84.38 355 THR A O 1
ATOM 2777 N N . THR A 1 356 ? -7.049 -5.104 20.738 1.00 83.88 356 THR A N 1
ATOM 2778 C CA . THR A 1 356 ? -7.058 -5.975 19.553 1.00 83.88 356 THR A CA 1
ATOM 2779 C C . THR A 1 356 ? -6.914 -5.199 18.242 1.00 83.88 356 THR A C 1
ATOM 2781 O O . THR A 1 356 ? -6.516 -5.780 17.228 1.00 83.88 356 THR A O 1
ATOM 2784 N N . SER A 1 357 ? -7.167 -3.886 18.250 1.00 82.88 357 SER A N 1
ATOM 2785 C CA . SER A 1 357 ? -6.976 -3.026 17.083 1.00 82.88 357 SER A CA 1
ATOM 2786 C C . SER A 1 357 ? -5.500 -2.920 16.688 1.00 82.88 357 SER A C 1
ATOM 2788 O O . SER A 1 357 ? -4.590 -2.804 17.515 1.00 82.88 357 SER A O 1
ATOM 2790 N N . LYS A 1 358 ? -5.237 -2.928 15.377 1.00 77.69 358 LYS A N 1
ATOM 2791 C CA . LYS A 1 358 ? -3.880 -2.765 14.843 1.00 77.69 358 LYS A CA 1
ATOM 2792 C C . LYS A 1 358 ? -3.433 -1.310 14.992 1.00 77.69 358 LYS A C 1
ATOM 2794 O O . LYS A 1 358 ? -3.801 -0.464 14.187 1.00 77.69 358 LYS A O 1
ATOM 2799 N N . VAL A 1 359 ? -2.591 -1.043 15.987 1.00 81.94 359 VAL A N 1
ATOM 2800 C CA . VAL A 1 359 ? -1.967 0.272 16.207 1.00 81.94 359 VAL A CA 1
ATOM 2801 C C . VAL A 1 359 ? -0.489 0.291 15.808 1.00 81.94 359 VAL A C 1
ATOM 2803 O O . VAL A 1 359 ? 0.258 -0.670 16.048 1.00 81.94 359 VAL A O 1
ATOM 2806 N N . LEU A 1 360 ? -0.059 1.412 15.229 1.00 82.75 360 LEU A N 1
ATOM 2807 C CA . LEU A 1 360 ? 1.326 1.696 14.853 1.00 82.75 360 LEU A CA 1
ATOM 2808 C C . LEU A 1 360 ? 2.038 2.408 16.018 1.00 82.75 360 LEU A C 1
ATOM 2810 O O . LEU A 1 360 ? 1.461 3.311 16.609 1.00 82.75 360 LEU A O 1
ATOM 2814 N N . GLY A 1 361 ? 3.268 2.018 16.369 1.00 81.12 361 GLY A N 1
ATOM 2815 C CA . GLY A 1 361 ? 4.063 2.729 17.388 1.00 81.12 361 GLY A CA 1
ATOM 2816 C C . GLY A 1 361 ? 4.906 1.831 18.295 1.00 81.12 361 GLY A C 1
ATOM 2817 O O . GLY A 1 361 ? 4.812 0.602 18.262 1.00 81.12 361 GLY A O 1
ATOM 2818 N N . THR A 1 362 ? 5.749 2.449 19.119 1.00 82.12 362 THR A N 1
ATOM 2819 C CA . THR A 1 362 ? 6.593 1.761 20.109 1.00 82.12 362 THR A CA 1
ATOM 2820 C C . THR A 1 362 ? 5.772 1.192 21.274 1.00 82.12 362 THR A C 1
ATOM 2822 O O . THR A 1 362 ? 4.622 1.567 21.494 1.00 82.12 362 THR A O 1
ATOM 2825 N N . ALA A 1 363 ? 6.360 0.275 22.052 1.00 80.75 363 ALA A N 1
ATOM 2826 C CA . ALA A 1 363 ? 5.686 -0.308 23.217 1.00 80.75 363 ALA A CA 1
ATOM 2827 C C . ALA A 1 363 ? 5.304 0.748 24.275 1.00 80.75 363 ALA A C 1
ATOM 2829 O O . ALA A 1 363 ? 4.232 0.655 24.870 1.00 80.75 363 ALA A O 1
ATOM 2830 N N . ASP A 1 364 ? 6.150 1.764 24.469 1.00 84.88 364 ASP A N 1
ATOM 2831 C CA . ASP A 1 364 ? 5.885 2.876 25.389 1.00 84.88 364 ASP A CA 1
ATOM 2832 C C . ASP A 1 364 ? 4.727 3.757 24.896 1.00 84.88 364 ASP A C 1
ATOM 2834 O O . ASP A 1 364 ? 3.798 4.030 25.652 1.00 84.88 364 ASP A O 1
ATOM 2838 N N . GLU A 1 365 ? 4.721 4.129 23.612 1.00 85.69 365 GLU A N 1
ATOM 2839 C CA . GLU A 1 365 ? 3.626 4.907 23.013 1.00 85.69 365 GLU A CA 1
ATOM 2840 C C . GLU A 1 365 ? 2.289 4.163 23.103 1.00 85.69 365 GLU A C 1
ATOM 2842 O O . GLU A 1 365 ? 1.286 4.746 23.511 1.00 85.69 365 GLU A O 1
ATOM 2847 N N . LYS A 1 366 ? 2.278 2.858 22.799 1.00 85.12 366 LYS A N 1
ATOM 2848 C CA . LYS A 1 366 ? 1.080 2.018 22.935 1.00 85.12 366 LYS A CA 1
ATOM 2849 C C . LYS A 1 366 ? 0.582 1.961 24.377 1.00 85.12 366 LYS A C 1
ATOM 2851 O O . LYS A 1 366 ? -0.618 2.079 24.604 1.00 85.12 366 LYS A O 1
ATOM 2856 N N . SER A 1 367 ? 1.494 1.804 25.338 1.00 86.69 367 SER A N 1
ATOM 2857 C CA . SER A 1 367 ? 1.167 1.786 26.767 1.00 86.69 367 SER A CA 1
ATOM 2858 C C . SER A 1 367 ? 0.555 3.115 27.219 1.00 86.69 367 SER A C 1
ATOM 2860 O O . SER A 1 367 ? -0.499 3.124 27.851 1.00 86.69 367 SER A O 1
ATOM 2862 N N . LYS A 1 368 ? 1.157 4.246 26.833 1.00 90.06 368 LYS A N 1
ATOM 2863 C CA . LYS A 1 368 ? 0.644 5.589 27.146 1.00 90.06 368 LYS A CA 1
ATOM 2864 C C . LYS A 1 368 ? -0.736 5.838 26.544 1.00 90.06 368 LYS A C 1
ATOM 2866 O O . LYS A 1 368 ? -1.616 6.323 27.249 1.00 90.06 368 LYS A O 1
ATOM 2871 N N . ALA A 1 369 ? -0.939 5.477 25.278 1.00 88.25 369 ALA A N 1
ATOM 2872 C CA . ALA A 1 369 ? -2.227 5.633 24.610 1.00 88.25 369 ALA A CA 1
ATOM 2873 C C . ALA A 1 369 ? -3.313 4.754 25.258 1.00 88.25 369 ALA A C 1
ATOM 2875 O O . ALA A 1 369 ? -4.414 5.228 25.518 1.00 88.25 369 ALA A O 1
ATOM 2876 N N . LEU A 1 370 ? -2.982 3.506 25.615 1.00 89.12 370 LEU A N 1
ATOM 2877 C CA . LEU A 1 370 ? -3.895 2.615 26.336 1.00 89.12 370 LEU A CA 1
ATOM 2878 C C . LEU A 1 370 ? -4.261 3.158 27.728 1.00 89.12 370 LEU A C 1
ATOM 2880 O O . LEU A 1 370 ? -5.416 3.079 28.135 1.00 89.12 370 LEU A O 1
ATOM 2884 N N . GLN A 1 371 ? -3.297 3.731 28.456 1.00 91.38 371 GLN A N 1
ATOM 2885 C CA . GLN A 1 371 ? -3.560 4.374 29.747 1.00 91.38 371 GLN A CA 1
ATOM 2886 C C . GLN A 1 371 ? -4.453 5.609 29.606 1.00 91.38 371 GLN A C 1
ATOM 2888 O O . GLN A 1 371 ? -5.335 5.808 30.438 1.00 91.38 371 GLN A O 1
ATOM 2893 N N . ALA A 1 372 ? -4.232 6.435 28.580 1.00 92.75 372 ALA A N 1
ATOM 2894 C CA . ALA A 1 372 ? -5.075 7.594 28.299 1.00 92.75 372 ALA A CA 1
ATOM 2895 C C . ALA A 1 372 ? -6.516 7.168 27.989 1.00 92.75 372 ALA A C 1
ATOM 2897 O O . ALA A 1 372 ? -7.441 7.672 28.618 1.00 92.75 372 ALA A O 1
ATOM 2898 N N . PHE A 1 373 ? -6.690 6.162 27.127 1.00 92.88 373 PHE A N 1
ATOM 2899 C CA . PHE A 1 373 ? -8.003 5.600 26.815 1.00 92.88 373 PHE A CA 1
ATOM 2900 C C . PHE A 1 373 ? -8.693 5.013 28.057 1.00 92.88 373 PHE A C 1
ATOM 2902 O 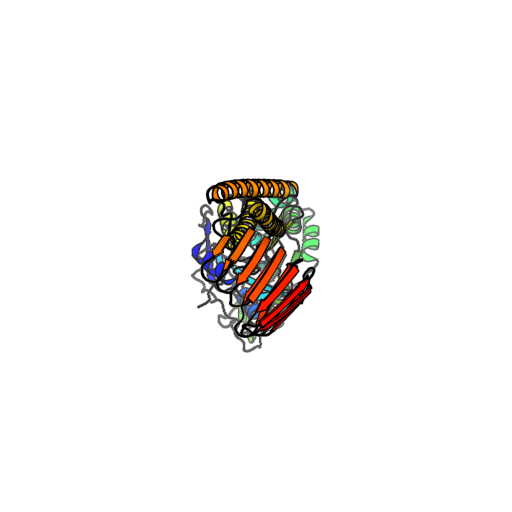O . PHE A 1 373 ? -9.863 5.276 28.305 1.00 92.88 373 PHE A O 1
ATOM 2909 N N . GLY A 1 374 ? -7.964 4.285 28.912 1.00 90.38 374 GLY A N 1
ATOM 2910 C CA . GLY A 1 374 ? -8.515 3.771 30.172 1.00 90.38 374 GLY A CA 1
ATOM 2911 C C . GLY A 1 374 ? -8.963 4.867 31.151 1.00 90.38 374 GLY A C 1
ATOM 2912 O O . GLY A 1 374 ? -9.958 4.688 31.858 1.00 90.38 374 GLY A O 1
ATOM 2913 N N . LYS A 1 375 ? -8.266 6.012 31.186 1.00 92.81 375 LYS A N 1
ATOM 2914 C CA . LYS A 1 375 ? -8.691 7.179 31.978 1.00 92.81 375 LYS A CA 1
ATOM 2915 C C . LYS A 1 375 ? -9.980 7.780 31.433 1.00 92.81 375 LYS A C 1
ATOM 2917 O O . LYS A 1 375 ? -10.898 7.999 32.209 1.00 92.81 375 LYS A O 1
ATOM 2922 N N . GLU A 1 376 ? -10.067 7.963 30.122 1.00 93.19 376 GLU A N 1
ATOM 2923 C CA . GLU A 1 376 ? -11.261 8.492 29.457 1.00 93.19 376 GLU A CA 1
ATOM 2924 C C . GLU A 1 376 ? -12.485 7.593 29.683 1.00 93.19 376 GLU A C 1
ATOM 2926 O O . GLU A 1 376 ? -13.536 8.077 30.087 1.00 93.19 376 GLU A O 1
ATOM 2931 N N . LEU A 1 377 ? -12.331 6.267 29.569 1.00 87.62 377 LEU A N 1
ATOM 2932 C CA . LEU A 1 377 ? -13.397 5.319 29.917 1.00 87.62 377 LEU A CA 1
ATOM 2933 C C . LEU A 1 377 ? -13.855 5.473 31.375 1.00 87.62 377 LEU A C 1
ATOM 2935 O O . LEU A 1 377 ? -15.034 5.292 31.681 1.00 87.62 377 LEU A O 1
ATOM 2939 N N . SER A 1 378 ? -12.927 5.771 32.288 1.00 86.19 378 SER A N 1
ATOM 2940 C CA . SER A 1 378 ? -13.234 5.990 33.707 1.00 86.19 378 SER A CA 1
ATOM 2941 C C . SER A 1 378 ? -13.975 7.311 33.934 1.00 86.19 378 SER A C 1
ATOM 2943 O O . SER A 1 378 ? -14.851 7.381 34.796 1.00 86.19 378 SER A O 1
ATOM 2945 N N . GLU A 1 379 ? -13.644 8.344 33.160 1.00 89.00 379 GLU A N 1
ATOM 2946 C CA . GLU A 1 379 ? -14.340 9.632 33.162 1.00 89.00 379 GLU A CA 1
ATOM 2947 C C . GLU A 1 379 ? -15.763 9.488 32.613 1.00 89.00 379 GLU A C 1
ATOM 2949 O O . GLU A 1 379 ? -16.701 9.881 33.308 1.00 89.00 379 GLU A O 1
ATOM 2954 N N . GLU A 1 380 ? -15.943 8.826 31.462 1.00 84.25 380 GLU A N 1
ATOM 2955 C CA . GLU A 1 380 ? -17.274 8.521 30.918 1.00 84.25 380 GLU A CA 1
ATOM 2956 C C . GLU A 1 380 ? -18.107 7.723 31.930 1.00 84.25 380 GLU A C 1
ATOM 2958 O O . GLU A 1 380 ? -19.254 8.074 32.205 1.00 84.25 380 GLU A O 1
ATOM 2963 N N . ARG A 1 381 ? -17.530 6.694 32.571 1.00 81.94 381 ARG A N 1
ATOM 2964 C CA . ARG A 1 381 ? -18.216 5.941 33.637 1.00 81.94 381 ARG A CA 1
ATOM 2965 C C . ARG A 1 381 ? -18.767 6.867 34.721 1.00 81.94 381 ARG A C 1
ATOM 2967 O O . ARG A 1 381 ? -19.906 6.677 35.141 1.00 81.94 381 ARG A O 1
ATOM 2974 N N . ARG A 1 382 ? -17.988 7.849 35.181 1.00 83.94 382 ARG A N 1
ATOM 2975 C CA . ARG A 1 382 ? -18.419 8.774 36.240 1.00 83.94 382 ARG A CA 1
ATOM 2976 C C . ARG A 1 382 ? -19.629 9.602 35.805 1.00 83.94 382 ARG A C 1
ATOM 2978 O O . ARG A 1 382 ? -20.560 9.757 36.592 1.00 83.94 382 ARG A O 1
ATOM 2985 N N . GLU A 1 383 ? -19.627 10.101 34.572 1.00 82.62 383 GLU A N 1
ATOM 2986 C CA . GLU A 1 383 ? -20.753 10.861 34.014 1.00 82.62 383 GLU A CA 1
ATOM 2987 C C . GLU A 1 383 ? -22.026 10.011 33.956 1.00 82.62 383 GLU A C 1
ATOM 2989 O O . GLU A 1 383 ? -23.098 10.455 34.372 1.00 82.62 383 GLU A O 1
ATOM 2994 N N . TRP A 1 384 ? -21.905 8.754 33.528 1.00 75.75 384 TRP A N 1
ATOM 2995 C CA . TRP A 1 384 ? -23.034 7.829 33.492 1.00 75.75 384 TRP A CA 1
ATOM 2996 C C . TRP A 1 384 ? -23.534 7.435 34.884 1.00 75.75 384 TRP A C 1
ATOM 2998 O O . TRP A 1 384 ? -24.742 7.356 35.092 1.00 75.75 384 TRP A O 1
ATOM 3008 N N . GLU A 1 385 ? -22.646 7.234 35.860 1.00 75.00 385 GLU A N 1
ATOM 3009 C CA . GLU A 1 385 ? -23.050 6.995 37.250 1.00 75.00 385 GLU A CA 1
ATOM 3010 C C . GLU A 1 385 ? -23.826 8.182 37.830 1.00 75.00 385 GLU A C 1
ATOM 3012 O O . GLU A 1 385 ? -24.806 7.993 38.549 1.00 75.00 385 GLU A O 1
ATOM 3017 N N . GLU A 1 386 ? -23.399 9.411 37.532 1.00 78.75 386 GLU A N 1
ATOM 3018 C CA . GLU A 1 386 ? -24.116 10.625 37.929 1.00 78.75 386 GLU A CA 1
ATOM 3019 C C . GLU A 1 386 ? -25.488 10.710 37.250 1.00 78.75 386 GLU A C 1
ATOM 3021 O O . GLU A 1 386 ? -26.481 10.959 37.936 1.00 78.75 386 GLU A O 1
ATOM 3026 N N . ALA A 1 387 ? -25.570 10.423 35.948 1.00 74.81 387 ALA A N 1
ATOM 3027 C CA . ALA A 1 387 ? -26.828 10.401 35.205 1.00 74.81 387 ALA A CA 1
ATOM 3028 C C . ALA A 1 387 ? -27.793 9.303 35.691 1.00 74.81 387 ALA A C 1
ATOM 3030 O O . ALA A 1 387 ? -29.003 9.518 35.729 1.00 74.81 387 ALA A O 1
ATOM 3031 N N . ASN A 1 388 ? -27.271 8.139 36.084 1.00 69.75 388 ASN A N 1
ATOM 3032 C CA . ASN A 1 388 ? -28.061 7.021 36.593 1.00 69.75 388 ASN A CA 1
ATOM 3033 C C . ASN A 1 388 ? -28.564 7.280 38.025 1.00 69.75 388 ASN A C 1
ATOM 3035 O O . ASN A 1 388 ? -29.727 7.027 38.317 1.00 69.75 388 ASN A O 1
ATOM 3039 N N . ARG A 1 389 ? -27.738 7.876 38.902 1.00 65.75 389 ARG A N 1
ATOM 3040 C CA . ARG A 1 389 ? -28.144 8.280 40.266 1.00 65.75 389 ARG A CA 1
ATOM 3041 C C . ARG A 1 389 ? -29.278 9.307 40.291 1.00 65.75 389 ARG A C 1
ATOM 3043 O O . ARG A 1 389 ? -30.012 9.373 41.269 1.00 65.75 389 ARG A O 1
ATOM 3050 N N . GLN A 1 390 ? -29.411 10.121 39.245 1.00 62.81 390 GLN A N 1
ATOM 3051 C CA . GLN A 1 390 ? -30.486 11.112 39.129 1.00 62.81 390 GLN A CA 1
ATOM 3052 C C . GLN A 1 390 ? -31.848 10.501 38.762 1.00 62.81 390 GLN A C 1
ATOM 3054 O O . GLN A 1 390 ? -32.847 11.218 38.752 1.00 62.81 390 GLN A O 1
ATOM 3059 N N . LYS A 1 391 ? -31.910 9.201 38.457 1.00 59.81 391 LYS A N 1
ATOM 3060 C CA . LYS A 1 391 ? -33.134 8.505 38.060 1.00 59.81 391 LYS A CA 1
ATOM 3061 C C . LYS A 1 391 ? -33.551 7.569 39.206 1.00 59.81 391 LYS A C 1
ATOM 3063 O O . LYS A 1 391 ? -32.937 6.533 39.422 1.00 59.81 391 LYS A O 1
ATOM 3068 N N . GLU A 1 392 ? -34.530 8.014 39.993 1.00 44.69 392 GLU A N 1
ATOM 3069 C CA . GLU A 1 392 ? -34.895 7.475 41.316 1.00 44.69 392 GLU A CA 1
ATOM 3070 C C . GLU A 1 392 ? -35.237 5.969 41.367 1.00 44.69 392 GLU A C 1
ATOM 3072 O O . GLU A 1 392 ? -35.830 5.395 40.452 1.00 44.69 392 GLU A O 1
ATOM 3077 N N . GLU A 1 393 ? -34.884 5.361 42.507 1.00 41.75 393 GLU A N 1
ATOM 3078 C CA . GLU A 1 393 ? -35.157 3.984 42.932 1.00 41.75 393 GLU A CA 1
ATOM 3079 C C . GLU A 1 393 ? -36.661 3.647 42.964 1.00 41.75 393 GLU A C 1
ATOM 3081 O O . GLU A 1 393 ? -37.460 4.355 43.575 1.00 41.75 393 GLU A O 1
ATOM 3086 N N . VAL A 1 394 ? -37.047 2.493 42.407 1.00 41.91 394 VAL A N 1
ATOM 3087 C CA . VAL A 1 394 ? -38.380 1.903 42.617 1.00 41.91 394 VAL A CA 1
ATOM 3088 C C . VAL A 1 394 ? -38.240 0.674 43.514 1.00 41.91 394 VAL A C 1
ATOM 3090 O O . VAL A 1 394 ? -38.044 -0.444 43.038 1.00 41.91 394 VAL A O 1
ATOM 3093 N N . PHE A 1 395 ? -38.381 0.864 44.827 1.00 40.44 395 PHE A N 1
ATOM 3094 C CA . PHE A 1 395 ? -38.782 -0.230 45.713 1.00 40.44 395 PHE A CA 1
ATOM 3095 C C . PHE A 1 395 ? -40.247 -0.571 45.414 1.00 40.44 395 PHE A C 1
ATOM 3097 O O . PHE A 1 395 ? -41.155 0.176 45.777 1.00 40.44 395 PHE A O 1
ATOM 3104 N N . ALA A 1 396 ? -40.496 -1.700 44.749 1.00 44.38 396 ALA A N 1
ATOM 3105 C CA . ALA A 1 396 ? -41.850 -2.219 44.578 1.00 44.38 396 ALA A CA 1
ATOM 3106 C C . ALA A 1 396 ? -42.255 -3.004 45.837 1.00 44.38 396 ALA A C 1
ATOM 3108 O O . ALA A 1 396 ? -41.887 -4.167 46.009 1.00 44.38 396 ALA A O 1
ATOM 3109 N N . LEU A 1 397 ? -42.989 -2.347 46.737 1.00 41.06 397 LEU A N 1
ATOM 3110 C CA . LEU A 1 397 ? -43.718 -2.996 47.825 1.00 41.06 397 LEU A CA 1
ATOM 3111 C C . LEU A 1 397 ? -45.165 -3.201 47.374 1.00 41.06 397 LEU A C 1
ATOM 3113 O O . LEU A 1 397 ? -45.941 -2.249 47.329 1.00 41.06 397 LEU A O 1
ATOM 3117 N N . ASP A 1 398 ? -45.523 -4.445 47.063 1.00 50.09 398 ASP A N 1
ATOM 3118 C CA . ASP A 1 398 ? -46.898 -4.819 46.732 1.00 50.09 398 ASP A CA 1
ATOM 3119 C C . ASP A 1 398 ? -47.542 -5.476 47.957 1.00 50.09 398 ASP A C 1
ATOM 3121 O O . ASP A 1 398 ? -47.164 -6.579 48.369 1.00 50.09 398 ASP A O 1
ATOM 3125 N N . GLY A 1 399 ? -48.520 -4.786 48.545 1.00 39.91 399 GLY A N 1
ATOM 3126 C CA . GLY A 1 399 ? -49.360 -5.293 49.627 1.00 39.91 399 GLY A CA 1
ATOM 3127 C C . GLY A 1 399 ? -50.821 -5.328 49.197 1.00 39.91 399 GLY A C 1
ATOM 3128 O O . GLY A 1 399 ? -51.355 -4.330 48.714 1.00 39.91 399 GLY A O 1
ATOM 3129 N N . LYS A 1 400 ? -51.484 -6.469 49.388 1.00 51.06 400 LYS A N 1
ATOM 3130 C CA . LYS A 1 400 ? -52.917 -6.635 49.135 1.00 51.06 400 LYS A CA 1
ATOM 3131 C C . LYS A 1 400 ? -53.602 -7.178 50.389 1.00 51.06 400 LYS A C 1
ATOM 3133 O O . LYS A 1 400 ? -53.144 -8.149 50.985 1.00 51.06 400 LYS A O 1
ATOM 3138 N N . CYS A 1 401 ? -54.709 -6.545 50.765 1.00 43.97 401 CYS A N 1
ATOM 3139 C CA . CYS A 1 401 ? -55.598 -6.983 51.837 1.00 43.97 401 CYS A CA 1
ATOM 3140 C C . CYS A 1 401 ? -57.039 -6.907 51.321 1.00 43.97 401 CYS A C 1
ATOM 3142 O O . CYS A 1 401 ? -57.486 -5.831 50.922 1.00 43.97 401 CYS A O 1
ATOM 3144 N N . ASP A 1 402 ? -57.742 -8.039 51.296 1.00 48.28 402 ASP A N 1
ATOM 3145 C CA . ASP A 1 402 ? -59.164 -8.120 50.948 1.00 48.28 402 ASP A CA 1
ATOM 3146 C C . ASP A 1 402 ? -59.910 -8.890 52.044 1.00 48.28 402 ASP A C 1
ATOM 3148 O O . ASP A 1 402 ? -59.481 -9.961 52.475 1.00 48.28 402 ASP A O 1
ATOM 3152 N N . THR A 1 403 ? -61.009 -8.309 52.525 1.00 52.25 403 THR A N 1
ATOM 3153 C CA . THR A 1 403 ? -61.843 -8.848 53.611 1.00 52.25 403 THR A CA 1
ATOM 3154 C C . THR A 1 403 ? -63.290 -9.104 53.182 1.00 52.25 403 THR A C 1
ATOM 3156 O O . THR A 1 403 ? -64.122 -9.506 53.995 1.00 52.25 403 THR A O 1
ATOM 3159 N N . SER A 1 404 ? -63.625 -8.868 51.909 1.00 47.03 404 SER A N 1
ATOM 3160 C CA . SER A 1 404 ? -65.013 -8.814 51.431 1.00 47.03 404 SER A CA 1
ATOM 3161 C C . SER A 1 404 ? -65.689 -10.183 51.259 1.00 47.03 404 SER A C 1
ATOM 3163 O O . SER A 1 404 ? -66.917 -10.260 51.290 1.00 47.03 404 SER A O 1
ATOM 3165 N N . ARG A 1 405 ? -64.915 -11.267 51.085 1.00 50.66 405 ARG A N 1
ATOM 3166 C CA . ARG A 1 405 ? -65.402 -12.656 50.883 1.00 50.66 405 ARG A CA 1
ATOM 3167 C C . ARG A 1 405 ? -64.577 -13.699 51.658 1.00 50.66 405 ARG A C 1
ATOM 3169 O O . ARG A 1 405 ? -64.380 -14.833 51.209 1.00 50.66 405 ARG A O 1
ATOM 3176 N N . GLY A 1 406 ? -64.054 -13.279 52.808 1.00 55.50 406 GLY A N 1
ATOM 3177 C CA . GLY A 1 406 ? -63.040 -13.979 53.604 1.00 55.50 406 GLY A CA 1
ATOM 3178 C C . GLY A 1 406 ? -61.795 -13.117 53.800 1.00 55.50 406 GLY A C 1
ATOM 3179 O O . GLY A 1 406 ? -61.759 -11.995 53.309 1.00 55.50 406 GLY A O 1
ATOM 3180 N N . LEU A 1 407 ? -60.797 -13.623 54.528 1.00 55.84 407 LEU A N 1
ATOM 3181 C CA . LEU A 1 407 ? -59.540 -12.912 54.786 1.00 55.84 407 LEU A CA 1
ATOM 3182 C C . LEU A 1 407 ? -58.485 -13.364 53.775 1.00 55.84 407 LEU A C 1
ATOM 3184 O O . LEU A 1 407 ? -58.124 -14.538 53.794 1.00 55.84 407 LEU A O 1
ATOM 3188 N N . ASP A 1 408 ? -57.983 -12.451 52.944 1.00 56.47 408 ASP A N 1
ATOM 3189 C CA . ASP A 1 408 ? -56.847 -12.668 52.038 1.00 56.47 408 ASP A CA 1
ATOM 3190 C C . ASP A 1 408 ? -55.777 -11.593 52.273 1.00 56.47 408 ASP A C 1
ATOM 3192 O O . ASP A 1 408 ? -55.997 -10.401 52.036 1.00 56.47 408 ASP A O 1
ATOM 3196 N N . LEU A 1 409 ? -54.628 -12.022 52.795 1.00 55.34 409 LEU A N 1
ATOM 3197 C CA . LEU A 1 409 ? -53.467 -11.189 53.083 1.00 55.34 409 LEU A CA 1
ATOM 3198 C C . LEU A 1 409 ? -52.301 -11.657 52.221 1.00 55.34 409 LEU A C 1
ATOM 3200 O O . LEU A 1 409 ? -51.874 -12.806 52.328 1.00 55.34 409 LEU A O 1
ATOM 3204 N N . ALA A 1 410 ? -51.746 -10.758 51.415 1.00 62.94 410 ALA A N 1
ATOM 3205 C CA . ALA A 1 410 ? -50.538 -11.020 50.648 1.00 62.94 410 ALA A CA 1
ATOM 3206 C C . ALA A 1 410 ? -49.603 -9.812 50.690 1.00 62.94 410 ALA A C 1
ATOM 3208 O O . ALA A 1 410 ? -50.031 -8.666 50.539 1.00 62.94 410 ALA A O 1
ATOM 3209 N N . GLY A 1 411 ? -48.315 -10.075 50.879 1.00 63.00 411 GLY A N 1
ATOM 3210 C CA . GLY A 1 411 ? -47.273 -9.060 50.820 1.00 63.00 411 GLY A CA 1
ATOM 3211 C C . GLY A 1 411 ? -46.019 -9.638 50.193 1.00 63.00 411 GLY A C 1
ATOM 3212 O O . GLY A 1 411 ? -45.615 -10.749 50.535 1.00 63.00 411 GLY A O 1
ATOM 3213 N N . SER A 1 412 ? -45.403 -8.892 49.281 1.00 68.75 412 SER A N 1
ATOM 3214 C CA . SER A 1 412 ? -44.119 -9.272 48.694 1.00 68.75 412 SER A CA 1
ATOM 3215 C C . SER A 1 412 ? -43.202 -8.064 48.548 1.00 68.75 412 SER A C 1
ATOM 3217 O O . SER A 1 412 ? -43.664 -6.949 48.305 1.00 68.75 412 SER A O 1
ATOM 3219 N N . GLY A 1 413 ? -41.904 -8.304 48.696 1.00 59.12 413 GLY A N 1
ATOM 3220 C CA . GLY A 1 413 ? -40.846 -7.340 48.435 1.00 59.12 413 GLY A CA 1
ATOM 3221 C C . GLY A 1 413 ? -39.734 -7.998 47.627 1.00 59.12 413 GLY A C 1
ATOM 3222 O O . GLY A 1 413 ? -39.420 -9.173 47.816 1.00 59.12 413 GLY A O 1
ATOM 3223 N N . SER A 1 414 ? -39.143 -7.244 46.711 1.00 56.50 414 SER A N 1
ATOM 3224 C CA . SER A 1 414 ? -38.026 -7.691 45.875 1.00 56.50 414 SER A CA 1
ATOM 3225 C C . SER A 1 414 ? -36.964 -6.609 45.807 1.00 56.50 414 SER A C 1
ATOM 3227 O O . SER A 1 414 ? -37.311 -5.433 45.723 1.00 56.50 414 SER A O 1
ATOM 3229 N N . LEU A 1 415 ? -35.692 -7.008 45.781 1.00 48.62 415 LEU A N 1
ATOM 3230 C CA . LEU A 1 415 ? -34.578 -6.079 45.577 1.00 48.62 415 LEU A CA 1
ATOM 3231 C C . LEU A 1 415 ? -34.580 -5.503 44.154 1.00 48.62 415 LEU A C 1
ATOM 3233 O O . LEU A 1 415 ? -34.276 -4.335 43.956 1.00 48.62 415 LEU A O 1
ATOM 3237 N N . LEU A 1 416 ? -34.972 -6.314 43.168 1.00 46.75 416 LEU A N 1
ATOM 3238 C CA . LEU A 1 416 ? -35.192 -5.869 41.796 1.00 46.75 416 LEU A CA 1
ATOM 3239 C C . LEU A 1 416 ? -36.348 -6.656 41.188 1.00 46.75 416 LEU A C 1
ATOM 3241 O O . LEU A 1 416 ? -36.385 -7.886 41.280 1.00 46.75 416 LEU A O 1
ATOM 3245 N N . ARG A 1 417 ? -37.256 -5.947 40.518 1.00 56.66 417 ARG A N 1
ATOM 3246 C CA . ARG A 1 417 ? -38.301 -6.546 39.691 1.00 56.66 417 ARG A CA 1
ATOM 3247 C C . ARG A 1 417 ? -38.354 -5.855 38.342 1.00 56.66 417 ARG A C 1
ATOM 3249 O O . ARG A 1 417 ? -38.795 -4.716 38.237 1.00 56.66 417 ARG A O 1
ATOM 3256 N N . LEU A 1 418 ? -37.927 -6.556 37.300 1.00 51.12 418 LEU A N 1
ATOM 3257 C CA . LEU A 1 418 ? -38.098 -6.106 35.921 1.00 51.12 418 LEU A CA 1
ATOM 3258 C C . LEU A 1 418 ? -39.340 -6.784 35.350 1.00 51.12 418 LEU A C 1
ATOM 3260 O O . LEU A 1 418 ? -39.460 -8.007 35.405 1.00 51.12 418 LEU A O 1
ATOM 3264 N N . SER A 1 419 ? -40.260 -6.007 34.783 1.00 59.50 419 SER A N 1
ATOM 3265 C CA . SER A 1 419 ? -41.443 -6.545 34.108 1.00 59.50 419 SER A CA 1
ATOM 3266 C C . SER A 1 419 ? -41.594 -5.944 32.714 1.00 59.50 419 SER A C 1
ATOM 3268 O O . SER A 1 419 ? -41.419 -4.746 32.505 1.00 59.50 419 SER A O 1
ATOM 3270 N N . LYS A 1 420 ? -41.894 -6.800 31.740 1.00 57.78 420 LYS A N 1
ATOM 3271 C CA . LYS A 1 420 ? -42.337 -6.442 30.388 1.00 57.78 420 LYS A CA 1
ATOM 3272 C C . LYS A 1 420 ? -43.589 -7.276 30.079 1.00 57.78 420 LYS A C 1
ATOM 3274 O O . LYS A 1 420 ? -43.813 -8.290 30.745 1.00 57.78 420 LYS A O 1
ATOM 3279 N N . PRO A 1 421 ? -44.425 -6.908 29.093 1.00 62.94 421 PRO A N 1
ATOM 3280 C CA . PRO A 1 421 ? -45.583 -7.719 28.722 1.00 62.94 421 PRO A CA 1
ATOM 3281 C C . PRO A 1 421 ? -45.182 -9.180 28.463 1.00 62.94 421 PRO A C 1
ATOM 3283 O O . PRO A 1 421 ? -44.404 -9.471 27.559 1.00 62.94 421 PRO A O 1
ATOM 3286 N N . GLY A 1 422 ? -45.675 -10.094 29.303 1.00 65.56 422 GLY A N 1
ATOM 3287 C CA . GLY A 1 422 ? -45.398 -11.528 29.196 1.00 65.56 422 GLY A CA 1
ATOM 3288 C C . GLY A 1 422 ? -44.051 -12.012 29.749 1.00 65.56 422 GLY A C 1
ATOM 3289 O O . GLY A 1 422 ? -43.765 -13.195 29.590 1.00 65.56 422 GLY A O 1
ATOM 3290 N N . ALA A 1 423 ? -43.232 -11.181 30.406 1.00 57.28 423 ALA A N 1
ATOM 3291 C CA . ALA A 1 423 ? -41.995 -11.645 31.044 1.00 57.28 423 ALA A CA 1
ATOM 3292 C C . ALA A 1 423 ? -41.628 -10.860 32.311 1.00 57.28 423 ALA A C 1
ATOM 3294 O O . ALA A 1 423 ? -41.779 -9.638 32.362 1.00 57.28 423 ALA A O 1
ATOM 3295 N N . THR A 1 424 ? -41.094 -11.554 33.315 1.00 67.94 424 THR A N 1
ATOM 3296 C CA . THR A 1 424 ? -40.599 -10.952 34.560 1.00 67.94 424 THR A CA 1
ATOM 3297 C C . THR A 1 424 ? -39.227 -11.496 34.952 1.00 67.94 424 THR A C 1
ATOM 3299 O O . THR A 1 424 ? -38.895 -12.646 34.657 1.00 67.94 424 THR A O 1
ATOM 3302 N N . LEU A 1 425 ? -38.436 -10.670 35.636 1.00 63.38 425 LEU A N 1
ATOM 3303 C CA . LEU A 1 425 ? -37.229 -11.056 36.364 1.00 63.38 425 LEU A CA 1
ATOM 3304 C C . LEU A 1 425 ? -37.330 -10.518 37.792 1.00 63.38 425 LE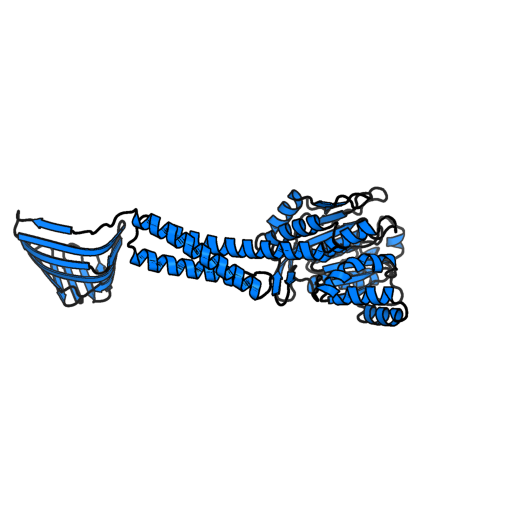U A C 1
ATOM 3306 O O . LEU A 1 425 ? -37.438 -9.309 37.978 1.00 63.38 425 LEU A O 1
ATOM 3310 N N . ASP A 1 426 ? -37.254 -11.413 38.768 1.00 64.19 426 ASP A N 1
ATOM 3311 C CA . ASP A 1 426 ? -37.248 -11.108 40.194 1.00 64.19 426 ASP A CA 1
ATOM 3312 C C . ASP A 1 426 ? -35.864 -11.446 40.787 1.00 64.19 426 ASP A C 1
ATOM 3314 O O . ASP A 1 426 ? -35.351 -12.553 40.588 1.00 64.19 426 ASP A O 1
ATOM 3318 N N . VAL A 1 427 ? -35.268 -10.518 41.541 1.00 61.47 427 VAL A N 1
ATOM 3319 C CA . VAL A 1 427 ? -34.022 -10.723 42.306 1.00 61.47 427 VAL A CA 1
ATOM 3320 C C . VAL A 1 427 ? -34.306 -10.531 43.790 1.00 61.47 427 VAL A C 1
ATOM 3322 O O . VAL A 1 427 ? -34.903 -9.527 44.185 1.00 61.47 427 VAL A O 1
ATOM 3325 N N . ALA A 1 428 ? -33.865 -11.495 44.603 1.00 65.12 428 ALA A N 1
ATOM 3326 C CA . ALA A 1 428 ? -34.053 -11.526 46.055 1.00 65.12 428 ALA A CA 1
ATOM 3327 C C . ALA A 1 428 ? -35.497 -11.184 46.471 1.00 65.12 428 ALA A C 1
ATOM 3329 O O . ALA A 1 428 ? -35.737 -10.306 47.300 1.00 65.12 428 ALA A O 1
ATOM 3330 N N . LYS A 1 429 ? -36.468 -11.855 45.846 1.00 74.75 429 LYS A N 1
ATOM 3331 C CA . LYS A 1 429 ? -37.886 -11.690 46.152 1.00 74.75 429 LYS A CA 1
ATOM 3332 C C . LYS A 1 429 ? -38.276 -12.583 47.318 1.00 74.75 429 LYS A C 1
ATOM 3334 O O . LYS A 1 429 ? -38.030 -13.790 47.296 1.00 74.75 429 LYS A O 1
ATOM 3339 N N . VAL A 1 430 ? -38.925 -11.983 48.303 1.00 71.75 430 VAL A N 1
ATOM 3340 C CA . VAL A 1 430 ? -39.549 -12.672 49.426 1.00 71.75 430 VAL A CA 1
ATOM 3341 C C . VAL A 1 430 ? -40.981 -12.197 49.568 1.00 71.75 430 VAL A C 1
ATOM 3343 O O . VAL A 1 430 ? -41.291 -11.019 49.389 1.00 71.75 430 VAL A O 1
ATOM 3346 N N . GLY A 1 431 ? -41.869 -13.116 49.894 1.00 79.25 431 GLY A N 1
ATOM 3347 C CA . GLY A 1 431 ? -43.271 -12.793 50.048 1.00 79.25 431 GLY A CA 1
ATOM 3348 C C . GLY A 1 431 ? -44.000 -13.871 50.812 1.00 79.25 431 GLY A C 1
ATOM 3349 O O . GLY A 1 431 ? -43.518 -14.990 50.982 1.00 79.25 431 GLY A O 1
ATOM 3350 N N . GLY A 1 432 ? -45.170 -13.512 51.301 1.00 74.50 432 GLY A N 1
ATOM 3351 C CA . GLY A 1 432 ? -46.039 -14.424 52.011 1.00 74.50 432 GLY A CA 1
ATOM 3352 C C . GLY A 1 432 ? -47.479 -14.139 51.660 1.00 74.50 432 GLY A C 1
ATOM 3353 O O . GLY A 1 432 ? -47.864 -12.990 51.428 1.00 74.50 432 GLY A O 1
ATOM 3354 N N . ASN A 1 433 ? -48.275 -15.196 51.641 1.00 75.56 433 ASN A N 1
ATOM 3355 C CA . ASN A 1 433 ? -49.711 -15.097 51.514 1.00 75.56 433 ASN A CA 1
ATOM 3356 C C . ASN A 1 433 ? -50.414 -16.017 52.512 1.00 75.56 433 ASN A C 1
ATOM 3358 O O . ASN A 1 433 ? -49.972 -17.132 52.796 1.00 75.56 433 ASN A O 1
ATOM 3362 N N . TYR A 1 434 ? -51.535 -15.537 53.032 1.00 67.31 434 TYR A N 1
ATOM 3363 C CA . TYR A 1 434 ? -52.443 -16.285 53.883 1.00 67.31 434 TYR A CA 1
ATOM 3364 C C . TYR A 1 434 ? -53.873 -15.887 53.532 1.00 67.31 434 TYR A C 1
ATOM 3366 O O . TYR A 1 434 ? -54.257 -14.727 53.679 1.00 67.31 434 TYR A O 1
ATOM 3374 N N . GLY A 1 435 ? -54.653 -16.861 53.077 1.00 72.44 435 GLY A N 1
ATOM 3375 C CA . GLY A 1 435 ? -55.995 -16.652 52.566 1.00 72.44 435 GLY A CA 1
ATOM 3376 C C . GLY A 1 435 ? -56.949 -17.755 53.001 1.00 72.44 435 GLY A C 1
ATOM 3377 O O . GLY A 1 435 ? -56.722 -18.932 52.723 1.00 72.44 435 GLY A O 1
ATOM 3378 N N . VAL A 1 436 ? -58.047 -17.377 53.649 1.00 64.44 436 VAL A N 1
ATOM 3379 C CA . VAL A 1 436 ? -59.196 -18.248 53.924 1.00 64.44 436 VAL A CA 1
ATOM 3380 C C . VAL A 1 436 ? -60.434 -17.539 53.394 1.00 64.44 436 VAL A C 1
ATOM 3382 O O . VAL A 1 436 ? -60.902 -16.558 53.973 1.00 64.44 436 VAL A O 1
ATOM 3385 N N . THR A 1 437 ? -60.951 -18.028 52.268 1.00 68.56 437 THR A N 1
ATOM 3386 C CA . THR A 1 437 ? -62.084 -17.430 51.550 1.00 68.56 437 THR A CA 1
ATOM 3387 C C . THR A 1 437 ? -63.184 -18.452 51.305 1.00 68.56 437 THR A C 1
ATOM 3389 O O . THR A 1 437 ? -62.966 -19.660 51.386 1.00 68.56 437 THR A O 1
ATOM 3392 N N . GLU A 1 438 ? -64.365 -17.983 50.908 1.00 62.75 438 GLU A N 1
ATOM 3393 C CA . GLU A 1 438 ? -65.473 -18.858 50.488 1.00 62.75 438 GLU A CA 1
ATOM 3394 C C . GLU A 1 438 ? -65.141 -19.733 49.259 1.00 62.75 438 GLU A C 1
ATOM 3396 O O . GLU A 1 438 ? -65.851 -20.693 48.944 1.00 62.75 438 GLU A O 1
ATOM 3401 N N . SER A 1 439 ? -64.062 -19.401 48.544 1.00 66.88 439 SER A N 1
ATOM 3402 C CA . SER A 1 439 ? -63.599 -20.107 47.347 1.00 66.88 439 SER A CA 1
ATOM 3403 C C . SER A 1 439 ? -62.483 -21.124 47.612 1.00 66.88 439 SER A C 1
ATOM 3405 O O . SER A 1 439 ? -62.223 -21.965 46.748 1.00 66.88 439 SER A O 1
ATOM 3407 N N . GLY A 1 440 ? -61.866 -21.096 48.799 1.00 78.88 440 GLY A N 1
ATOM 3408 C CA . GLY A 1 440 ? -60.776 -21.995 49.173 1.00 78.88 440 GLY A CA 1
ATOM 3409 C C . GLY A 1 440 ? -59.822 -21.423 50.223 1.00 78.88 440 GLY A C 1
ATOM 3410 O O . GLY A 1 440 ? -59.969 -20.287 50.683 1.00 78.88 440 GLY A O 1
ATOM 3411 N N . VAL A 1 441 ? -58.824 -22.234 50.572 1.00 77.38 441 VAL A N 1
ATOM 3412 C CA . VAL A 1 441 ? -57.746 -21.915 51.516 1.00 77.38 441 VAL A CA 1
ATOM 3413 C C . VAL A 1 441 ? -56.408 -21.922 50.783 1.00 77.38 441 VAL A C 1
ATOM 3415 O O . VAL A 1 441 ? -56.139 -22.814 49.976 1.00 77.38 441 VAL A O 1
ATOM 3418 N N . GLY A 1 442 ? -55.556 -20.949 51.087 1.00 81.06 442 GLY A N 1
ATOM 3419 C CA . GLY A 1 442 ? -54.194 -20.870 50.583 1.00 81.06 442 GLY A CA 1
ATOM 3420 C C . GLY A 1 442 ? -53.246 -20.290 51.623 1.00 81.06 442 GLY A C 1
ATOM 3421 O O . GLY A 1 442 ? -53.544 -19.273 52.238 1.00 81.06 442 GLY A O 1
ATOM 3422 N N . VAL A 1 443 ? -52.094 -20.918 51.814 1.00 78.19 443 VAL A N 1
ATOM 3423 C CA . VAL A 1 443 ? -51.002 -20.371 52.625 1.00 78.19 443 VAL A CA 1
ATOM 3424 C C . VAL A 1 443 ? -49.686 -20.656 51.930 1.00 78.19 443 VAL A C 1
ATOM 3426 O O . VAL A 1 443 ? -49.469 -21.768 51.453 1.00 78.19 443 VAL A O 1
ATOM 3429 N N . GLY A 1 444 ? -48.802 -19.671 51.865 1.00 83.62 444 GLY A N 1
ATOM 3430 C CA . GLY A 1 444 ? -47.523 -19.842 51.200 1.00 83.62 444 GLY A CA 1
ATOM 3431 C C . GLY A 1 444 ? -46.497 -18.797 51.592 1.00 83.62 444 GLY A C 1
ATOM 3432 O O . GLY A 1 444 ? -46.816 -17.685 52.009 1.00 83.62 444 GLY A O 1
ATOM 3433 N N . VAL A 1 445 ? -45.241 -19.195 51.453 1.00 79.19 445 VAL A N 1
ATOM 3434 C CA . VAL A 1 445 ? -44.070 -18.331 51.508 1.00 79.19 445 VAL A CA 1
ATOM 3435 C C . VAL A 1 445 ? -43.336 -18.500 50.184 1.00 79.19 445 VAL A C 1
ATOM 3437 O O . VAL A 1 445 ? -43.021 -19.623 49.778 1.00 79.19 445 VAL A O 1
ATOM 3440 N N . GLU A 1 446 ? -43.076 -17.384 49.512 1.00 84.56 446 GLU A N 1
ATOM 3441 C CA . GLU A 1 446 ? -42.221 -17.334 48.331 1.00 84.56 446 GLU A CA 1
ATOM 3442 C C . GLU A 1 446 ? -40.830 -16.818 48.706 1.00 84.56 446 GLU A C 1
ATOM 3444 O O . GLU A 1 446 ? -40.679 -15.872 49.484 1.00 84.56 446 GLU A O 1
ATOM 3449 N N . ALA A 1 447 ? -39.809 -17.457 48.145 1.00 77.81 447 ALA A N 1
ATOM 3450 C CA . ALA A 1 447 ? -38.415 -17.088 48.321 1.00 77.81 447 ALA A CA 1
ATOM 3451 C C . ALA A 1 447 ? -37.658 -17.395 47.027 1.00 77.81 447 ALA A C 1
ATOM 3453 O O . ALA A 1 447 ? -37.415 -18.556 46.688 1.00 77.81 447 ALA A O 1
ATOM 3454 N N . LYS A 1 448 ? -37.276 -16.342 46.303 1.00 78.81 448 LYS A N 1
ATOM 3455 C CA . LYS A 1 448 ? -36.602 -16.408 45.003 1.00 78.81 448 LYS A CA 1
ATOM 3456 C C . LYS A 1 448 ? -35.312 -15.593 45.058 1.00 78.81 448 LYS A C 1
ATOM 3458 O O . LYS A 1 448 ? -35.353 -14.384 45.265 1.00 78.81 448 LYS A O 1
ATOM 3463 N N . ALA A 1 449 ? -34.162 -16.237 44.856 1.00 65.50 449 ALA A N 1
ATOM 3464 C CA . ALA A 1 449 ? -32.874 -15.534 44.829 1.00 65.50 449 ALA A CA 1
ATOM 3465 C C . ALA A 1 449 ? -32.660 -14.815 43.486 1.00 65.50 449 ALA A C 1
ATOM 3467 O O . ALA A 1 449 ? -32.295 -13.644 43.451 1.00 65.50 449 ALA A O 1
ATOM 3468 N N . LEU A 1 450 ? -32.950 -15.516 42.391 1.00 67.50 450 LEU A N 1
ATOM 3469 C CA . LEU A 1 450 ? -32.954 -15.011 41.021 1.00 67.50 450 LEU A CA 1
ATOM 3470 C C . LEU A 1 450 ? -33.969 -15.847 40.248 1.00 67.50 450 LEU A C 1
ATOM 3472 O O . LEU A 1 450 ? -33.824 -17.067 40.217 1.00 67.50 450 LEU A O 1
ATOM 3476 N N . TRP A 1 451 ? -34.999 -15.240 39.669 1.00 73.62 451 TRP A N 1
ATOM 3477 C CA . TRP A 1 451 ? -36.078 -15.987 39.025 1.00 73.62 451 TRP A CA 1
ATOM 3478 C C . TRP A 1 451 ? -36.648 -15.232 37.832 1.00 73.62 451 TRP A C 1
ATOM 3480 O O . TRP A 1 451 ? -37.110 -14.104 37.974 1.00 73.62 451 TRP A O 1
ATOM 3490 N N . THR A 1 452 ? -36.638 -15.856 36.657 1.00 68.75 452 THR A N 1
ATOM 3491 C CA . THR A 1 452 ? -37.278 -15.318 35.457 1.00 68.75 452 THR A CA 1
ATOM 3492 C C . THR A 1 452 ? -38.498 -16.146 35.088 1.00 68.75 452 THR A C 1
ATOM 3494 O O . THR A 1 452 ? -38.453 -17.371 35.159 1.00 68.75 452 THR A O 1
ATOM 3497 N N . GLU A 1 453 ? -39.585 -15.487 34.692 1.00 78.50 453 GLU A N 1
ATOM 3498 C CA . GLU A 1 453 ? -40.790 -16.130 34.164 1.00 78.50 453 GLU A CA 1
ATOM 3499 C C . GLU A 1 453 ? -41.134 -15.532 32.804 1.00 78.50 453 GLU A C 1
ATOM 3501 O O . GLU A 1 453 ? -41.079 -14.317 32.611 1.00 78.50 453 GLU A O 1
ATOM 3506 N N . ARG A 1 454 ? -41.523 -16.385 31.859 1.00 72.94 454 ARG A N 1
ATOM 3507 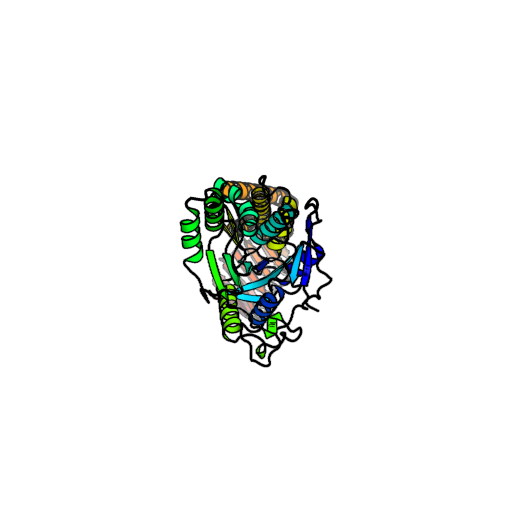C CA . ARG A 1 454 ? -42.026 -15.993 30.545 1.00 72.94 454 ARG A CA 1
ATOM 3508 C C . ARG A 1 454 ? -43.364 -16.670 30.303 1.00 72.94 454 ARG A C 1
ATOM 3510 O O . ARG A 1 454 ? -43.465 -17.895 30.365 1.00 72.94 454 ARG A O 1
ATOM 3517 N N . LYS A 1 455 ? -44.378 -15.865 30.003 1.00 82.81 455 LYS A N 1
ATOM 3518 C CA . LYS A 1 455 ? -45.713 -16.335 29.654 1.00 82.81 455 LYS A CA 1
ATOM 3519 C C . LYS A 1 455 ? -45.790 -16.625 28.162 1.00 82.81 455 LYS A C 1
ATOM 3521 O O . LYS A 1 455 ? -45.534 -15.737 27.349 1.00 82.81 455 LYS A O 1
ATOM 3526 N N . GLY A 1 456 ? -46.127 -17.859 27.812 1.00 76.38 456 GLY A N 1
ATOM 3527 C CA . GLY A 1 456 ? -46.377 -18.281 26.435 1.00 76.38 456 GLY A CA 1
ATOM 3528 C C . GLY A 1 456 ? -47.871 -18.415 26.152 1.00 76.38 456 GLY A C 1
ATOM 3529 O O . GLY A 1 456 ? -48.698 -18.337 27.061 1.00 76.38 456 GLY A O 1
ATOM 3530 N N . GLU A 1 457 ? -48.238 -18.632 24.891 1.00 80.62 457 GLU A N 1
ATOM 3531 C CA . GLU A 1 457 ? -49.636 -18.911 24.524 1.00 80.62 457 GLU A CA 1
ATOM 3532 C C . GLU A 1 457 ? -50.103 -20.270 25.064 1.00 80.62 457 GLU A C 1
ATOM 3534 O O . GLU A 1 457 ? -51.226 -20.383 25.541 1.00 80.62 457 GLU A O 1
ATOM 3539 N N . THR A 1 458 ? -49.221 -21.275 25.057 1.00 82.56 458 THR A N 1
ATOM 3540 C CA . THR A 1 458 ? -49.525 -22.659 25.465 1.00 82.56 458 THR A CA 1
ATOM 3541 C C . THR A 1 458 ? -48.834 -23.084 26.760 1.00 82.56 458 THR A C 1
ATOM 3543 O O . THR A 1 458 ? -49.384 -23.871 27.528 1.00 82.56 458 THR A O 1
ATOM 3546 N N . VAL A 1 459 ? -47.625 -22.576 27.015 1.00 83.56 459 VAL A N 1
ATOM 3547 C CA . VAL A 1 459 ? -46.812 -22.948 28.179 1.00 83.56 459 VAL A CA 1
ATOM 3548 C C . VAL A 1 459 ? -46.163 -21.713 28.782 1.00 83.56 459 VAL A C 1
ATOM 3550 O O . VAL A 1 459 ? -45.520 -20.938 28.074 1.00 83.56 459 VAL A O 1
ATOM 3553 N N . ASP A 1 460 ? -46.283 -21.564 30.097 1.00 82.69 460 ASP A N 1
ATOM 3554 C CA . ASP A 1 460 ? -45.485 -20.617 30.869 1.00 82.69 460 ASP A CA 1
ATOM 3555 C C . ASP A 1 460 ? -44.240 -21.324 31.417 1.00 82.69 460 ASP A C 1
ATOM 3557 O O . ASP A 1 460 ? -44.316 -22.443 31.937 1.00 82.69 460 ASP A O 1
ATOM 3561 N N . VAL A 1 461 ? -43.089 -20.663 31.303 1.00 75.50 461 VAL A N 1
ATOM 3562 C CA . VAL A 1 461 ? -41.784 -21.208 31.698 1.00 75.50 461 VAL A CA 1
ATOM 3563 C C . VAL A 1 461 ? -41.148 -20.295 32.735 1.00 75.50 461 VAL A C 1
ATOM 3565 O O . VAL A 1 461 ? -41.062 -19.086 32.526 1.00 75.50 461 VAL A O 1
ATOM 3568 N N . GLY A 1 462 ? -40.675 -20.880 33.832 1.00 78.69 462 GLY A N 1
ATOM 3569 C CA . GLY A 1 462 ? -39.881 -20.200 34.851 1.00 78.69 462 GLY A CA 1
ATOM 3570 C C . GLY A 1 462 ? -38.523 -20.869 35.032 1.00 78.69 462 GLY A C 1
ATOM 3571 O O . GLY A 1 462 ? -38.439 -22.095 34.980 1.00 78.69 462 GLY A O 1
ATOM 3572 N N . VAL A 1 463 ? -37.465 -20.084 35.232 1.00 63.31 463 VAL A N 1
ATOM 3573 C CA . VAL A 1 463 ? -36.094 -20.573 35.457 1.00 63.31 463 VAL A CA 1
ATOM 3574 C C . VAL A 1 463 ? -35.426 -19.723 36.534 1.00 63.31 463 VAL A C 1
ATOM 3576 O O . VAL A 1 463 ? -35.545 -18.498 36.518 1.00 63.31 463 VAL A O 1
ATOM 3579 N N . GLY A 1 464 ? -34.699 -20.347 37.459 1.00 78.94 464 GLY A N 1
ATOM 3580 C CA . GLY A 1 464 ? -33.958 -19.612 38.480 1.00 78.94 464 GLY A CA 1
ATOM 3581 C C . GLY A 1 464 ? -33.630 -20.431 39.719 1.00 78.94 464 GLY A C 1
ATOM 3582 O O . GLY A 1 464 ? -33.406 -21.624 39.620 1.00 78.94 464 GLY A O 1
ATOM 3583 N N . PHE A 1 465 ? -33.609 -19.794 40.887 1.00 76.00 465 PHE A N 1
ATOM 3584 C CA . PHE A 1 465 ? -33.474 -20.441 42.192 1.00 76.00 465 PHE A CA 1
ATOM 3585 C C . PHE A 1 465 ? -34.635 -20.019 43.089 1.00 76.00 465 PHE A C 1
ATOM 3587 O O . PHE A 1 465 ? -34.753 -18.840 43.436 1.00 76.00 465 PHE A O 1
ATOM 3594 N N . ASN A 1 466 ? -35.478 -20.977 43.467 1.00 85.62 466 ASN A N 1
ATOM 3595 C CA . ASN A 1 466 ? -36.599 -20.755 44.374 1.00 85.62 466 ASN A CA 1
ATOM 3596 C C . ASN A 1 466 ? -36.662 -21.827 45.471 1.00 85.62 466 ASN A C 1
ATOM 3598 O O . ASN A 1 466 ? -36.209 -22.954 45.277 1.00 85.62 466 ASN A O 1
ATOM 3602 N N . ALA A 1 467 ? -37.264 -21.472 46.601 1.00 84.25 467 ALA A N 1
ATOM 3603 C CA . ALA A 1 467 ? -37.534 -22.373 47.721 1.00 84.25 467 ALA A CA 1
ATOM 3604 C C . ALA A 1 467 ? -38.999 -22.267 48.183 1.00 84.25 467 ALA A C 1
ATOM 3606 O O . ALA A 1 467 ? -39.309 -22.425 49.366 1.00 84.25 467 ALA A O 1
ATOM 3607 N N . ASP A 1 468 ? -39.903 -21.988 47.242 1.00 87.25 468 ASP A N 1
ATOM 3608 C CA . ASP A 1 468 ? -41.297 -21.674 47.539 1.00 87.25 468 ASP A CA 1
ATOM 3609 C C . ASP A 1 468 ? -41.982 -22.843 48.251 1.00 87.25 468 ASP A C 1
ATOM 3611 O O . ASP A 1 468 ? -41.910 -24.001 47.819 1.00 87.25 468 ASP A O 1
ATOM 3615 N N . THR A 1 469 ? -42.679 -22.538 49.340 1.00 83.31 469 THR A N 1
ATOM 3616 C CA . THR A 1 469 ? -43.377 -23.527 50.160 1.00 83.31 469 THR A CA 1
ATOM 3617 C C . THR A 1 469 ? -44.778 -23.033 50.452 1.00 83.31 469 THR A C 1
ATOM 3619 O O . THR A 1 469 ? -44.952 -21.953 51.007 1.00 83.31 469 THR A O 1
ATOM 3622 N N . GLY A 1 470 ? -45.785 -23.816 50.090 1.00 87.25 470 GLY A N 1
ATOM 3623 C CA . GLY A 1 470 ? -47.167 -23.420 50.273 1.00 87.25 470 GLY A CA 1
ATOM 3624 C C . GLY A 1 470 ? -48.156 -24.484 49.843 1.00 87.25 470 GLY A C 1
ATOM 3625 O O . GLY A 1 470 ? -47.812 -25.502 49.250 1.00 87.25 470 GLY A O 1
ATOM 3626 N N . PHE A 1 471 ? -49.412 -24.236 50.160 1.00 83.12 471 PHE A N 1
ATOM 3627 C CA . PHE A 1 471 ? -50.528 -25.099 49.843 1.00 83.12 471 PHE A CA 1
ATOM 3628 C C . PHE A 1 471 ? -51.721 -24.245 49.439 1.00 83.12 471 PHE A C 1
ATOM 3630 O O . PHE A 1 471 ? -51.993 -23.221 50.065 1.00 83.12 471 PHE A O 1
ATOM 3637 N N . ARG A 1 472 ? -52.446 -24.685 48.413 1.00 84.44 472 ARG A N 1
ATOM 3638 C CA . ARG A 1 472 ? -53.701 -24.092 47.962 1.00 84.44 472 ARG A CA 1
ATOM 3639 C C . ARG A 1 472 ? -54.703 -25.201 47.673 1.00 84.44 472 ARG A C 1
ATOM 3641 O O . ARG A 1 472 ? -54.405 -26.122 46.920 1.00 84.44 472 ARG A O 1
ATOM 3648 N N . ALA A 1 473 ? -55.908 -25.077 48.212 1.00 80.75 473 ALA A N 1
ATOM 3649 C CA . ALA A 1 473 ? -57.031 -25.932 47.857 1.00 80.75 473 ALA A CA 1
ATOM 3650 C C . ALA A 1 473 ? -58.323 -25.120 47.811 1.00 80.75 473 ALA A C 1
ATOM 3652 O O . ALA A 1 473 ? -58.679 -24.435 48.771 1.00 80.75 473 ALA A O 1
ATOM 3653 N N . GLY A 1 474 ? -59.039 -25.208 46.695 1.00 82.56 474 GLY A N 1
ATOM 3654 C CA . GLY A 1 474 ? -60.282 -24.480 46.491 1.00 82.56 474 GLY A CA 1
ATOM 3655 C C . GLY A 1 474 ? -61.075 -24.997 45.301 1.00 82.56 474 GLY A C 1
ATOM 3656 O O . GLY A 1 474 ? -60.736 -26.009 44.692 1.00 82.56 474 GLY A O 1
ATOM 3657 N N . LYS A 1 475 ? -62.145 -24.277 44.961 1.00 78.06 475 LYS A N 1
ATOM 3658 C CA . LYS A 1 475 ? -63.048 -24.657 43.862 1.00 78.06 475 LYS A CA 1
ATOM 3659 C C . LYS A 1 475 ? -62.377 -24.639 42.484 1.00 78.06 475 LYS A C 1
ATOM 3661 O O . LYS A 1 475 ? -62.834 -25.360 41.613 1.00 78.06 475 LYS A O 1
ATOM 3666 N N . SER A 1 476 ? -61.320 -23.845 42.311 1.00 74.88 476 SER A N 1
ATOM 3667 C CA . SER A 1 476 ? -60.593 -23.669 41.046 1.00 74.88 476 SER A CA 1
ATOM 3668 C C . SER A 1 476 ? -59.359 -24.563 40.893 1.00 74.88 476 SER A C 1
ATOM 3670 O O . SER A 1 476 ? -58.639 -24.446 39.902 1.00 74.88 476 SER A O 1
ATOM 3672 N N . GLY A 1 477 ? -59.077 -25.429 41.873 1.00 85.12 477 GLY A N 1
ATOM 3673 C CA . GLY A 1 477 ? -57.944 -26.351 41.822 1.00 85.12 477 GLY A CA 1
ATOM 3674 C C . GLY A 1 477 ? -57.275 -26.621 43.166 1.00 85.12 477 GLY A C 1
ATOM 3675 O O . GLY A 1 477 ? -57.622 -26.049 44.206 1.00 85.12 477 GLY A O 1
ATOM 3676 N N . VAL A 1 478 ? -56.284 -27.510 43.123 1.00 87.56 478 VAL A N 1
ATOM 3677 C CA . VAL A 1 478 ? -55.443 -27.895 44.260 1.00 87.56 478 VAL A CA 1
ATOM 3678 C C . VAL A 1 478 ? -53.983 -27.894 43.828 1.00 87.56 478 VAL A C 1
ATOM 3680 O O . VAL A 1 478 ? -53.631 -28.420 42.773 1.00 87.56 478 VAL A O 1
ATOM 3683 N N . GLY A 1 479 ? -53.122 -27.350 44.678 1.00 88.56 479 GLY A N 1
ATOM 3684 C CA . GLY A 1 479 ? -51.689 -27.354 44.458 1.00 88.56 479 GLY A CA 1
ATOM 3685 C C . GLY A 1 479 ? -50.902 -27.212 45.745 1.00 88.56 479 GLY A C 1
ATOM 3686 O O . GLY A 1 479 ? -51.395 -26.736 46.769 1.00 88.56 479 GLY A O 1
ATOM 3687 N N . GLY A 1 480 ? -49.652 -27.643 45.694 1.00 88.06 480 GLY A N 1
ATOM 3688 C CA . GLY A 1 480 ? -48.734 -27.538 46.812 1.00 88.06 480 GLY A CA 1
ATOM 3689 C C . GLY A 1 480 ? -47.300 -27.433 46.336 1.00 88.06 480 GLY A C 1
ATOM 3690 O O . GLY A 1 480 ? -46.933 -27.981 45.295 1.00 88.06 480 GLY A O 1
ATOM 3691 N N . SER A 1 481 ? -46.487 -26.734 47.117 1.00 87.62 481 SER A N 1
ATOM 3692 C CA . SER A 1 481 ? -45.045 -26.687 46.958 1.00 87.62 481 SER A CA 1
ATOM 3693 C C . SER A 1 481 ? -44.337 -26.841 48.302 1.00 87.62 481 SER A C 1
ATOM 3695 O O . SER A 1 481 ? -44.834 -26.414 49.343 1.00 87.62 481 SER A O 1
ATOM 3697 N N . PHE A 1 482 ? -43.160 -27.450 48.284 1.00 86.88 482 PHE A N 1
ATOM 3698 C CA . PHE A 1 482 ? -42.280 -27.608 49.428 1.00 86.88 482 PHE A CA 1
ATOM 3699 C C . PHE A 1 482 ? -40.832 -27.468 48.965 1.00 86.88 482 PHE A C 1
ATOM 3701 O O . PHE A 1 482 ? -40.367 -28.243 48.128 1.00 86.88 482 PHE A O 1
ATOM 3708 N N . LEU A 1 483 ? -40.130 -26.462 49.495 1.00 84.94 483 LEU A N 1
ATOM 3709 C CA . LEU A 1 483 ? -38.742 -26.139 49.145 1.00 84.94 483 LEU A CA 1
ATOM 3710 C C . LEU A 1 483 ? -38.511 -26.068 47.628 1.00 84.94 483 LEU A C 1
ATOM 3712 O O . LEU A 1 483 ? -37.534 -26.599 47.106 1.00 84.94 483 LEU A O 1
ATOM 3716 N N . GLY A 1 484 ? -39.444 -25.438 46.913 1.00 80.44 484 GLY A N 1
ATOM 3717 C CA . GLY A 1 484 ? -39.390 -25.257 45.466 1.00 80.44 484 GLY A CA 1
ATOM 3718 C C . GLY A 1 484 ? -39.828 -26.463 44.633 1.00 80.44 484 GLY A C 1
ATOM 3719 O O . GLY A 1 484 ? -40.015 -26.313 43.431 1.00 80.44 484 GLY A O 1
ATOM 3720 N N . PHE A 1 485 ? -40.073 -27.636 45.220 1.00 85.50 485 PHE A N 1
ATOM 3721 C CA . PHE A 1 485 ? -40.744 -28.736 44.518 1.00 85.50 485 PHE A CA 1
ATOM 3722 C C . PHE A 1 485 ? -42.251 -28.584 44.641 1.00 85.50 485 PHE A C 1
ATOM 3724 O O . PHE A 1 485 ? -42.746 -28.422 45.748 1.00 85.50 485 PHE A O 1
ATOM 3731 N N . GLY A 1 486 ? -43.005 -28.664 43.550 1.00 90.25 486 GLY A N 1
ATOM 3732 C CA . GLY A 1 486 ? -44.456 -28.545 43.640 1.00 90.25 486 GLY A CA 1
ATOM 3733 C C . GLY A 1 486 ? -45.207 -28.934 42.382 1.00 90.25 486 GLY A C 1
ATOM 3734 O O . GLY A 1 486 ? -44.629 -29.075 41.304 1.00 90.25 486 GLY A O 1
ATOM 3735 N N . ALA A 1 487 ? -46.513 -29.088 42.544 1.00 88.94 487 ALA A N 1
ATOM 3736 C CA . ALA A 1 487 ? -47.454 -29.296 41.458 1.00 88.94 487 ALA A CA 1
ATOM 3737 C C . ALA A 1 487 ? -48.778 -28.594 41.779 1.00 88.94 487 ALA A C 1
ATOM 3739 O O . ALA A 1 487 ? -49.172 -28.513 42.943 1.00 88.94 487 ALA A O 1
ATOM 3740 N N . ASP A 1 488 ? -49.458 -28.094 40.753 1.00 88.94 488 ASP A N 1
ATOM 3741 C CA . ASP A 1 488 ? -50.795 -27.493 40.860 1.00 88.94 488 ASP A CA 1
ATOM 3742 C C . ASP A 1 488 ? -51.644 -27.953 39.674 1.00 88.94 488 ASP A C 1
ATOM 3744 O O . ASP A 1 488 ? -51.144 -28.044 38.548 1.00 88.94 488 ASP A O 1
ATOM 3748 N N . VAL A 1 489 ? -52.902 -28.286 39.955 1.00 87.69 489 VAL A N 1
ATOM 3749 C CA . VAL A 1 489 ? -53.900 -28.726 38.978 1.00 87.69 489 VAL A CA 1
ATOM 3750 C C . VAL A 1 489 ? -55.172 -27.922 39.210 1.00 87.69 489 VAL A C 1
ATOM 3752 O O . VAL A 1 489 ? -55.731 -27.951 40.310 1.00 87.69 489 VAL A O 1
ATOM 3755 N N . GLY A 1 490 ? -55.653 -27.237 38.176 1.00 86.00 490 GLY A N 1
ATOM 3756 C CA . GLY A 1 490 ? -56.863 -26.430 38.261 1.00 86.00 490 GLY A CA 1
ATOM 3757 C C . GLY A 1 490 ? -57.401 -25.994 36.904 1.00 86.00 490 GLY A C 1
ATOM 3758 O O . GLY A 1 490 ? -56.936 -26.445 35.859 1.00 86.00 490 GLY A O 1
ATOM 3759 N N . ASP A 1 491 ? -58.370 -25.082 36.935 1.00 82.12 491 ASP A N 1
ATOM 3760 C CA . ASP A 1 491 ? -59.073 -24.593 35.738 1.00 82.12 491 ASP A CA 1
ATOM 3761 C C . ASP A 1 491 ? -58.158 -23.810 34.774 1.00 82.12 491 ASP A C 1
ATOM 3763 O O . ASP A 1 491 ? -58.471 -23.664 33.598 1.00 82.12 491 ASP A O 1
ATOM 3767 N N . GLU A 1 492 ? -57.015 -23.319 35.266 1.00 75.50 492 GLU A N 1
ATOM 3768 C CA . GLU A 1 492 ? -55.982 -22.618 34.484 1.00 75.50 492 GLU A CA 1
ATOM 3769 C C . GLU A 1 492 ? -54.862 -23.550 33.977 1.00 75.50 492 GLU A C 1
ATOM 3771 O O . GLU A 1 492 ? -53.817 -23.073 33.524 1.00 75.50 492 GLU A O 1
ATOM 3776 N N . GLY A 1 493 ? -55.053 -24.868 34.110 1.00 86.31 493 GLY A N 1
ATOM 3777 C CA . GLY A 1 493 ? -54.155 -25.897 33.598 1.00 86.31 493 GLY A CA 1
ATOM 3778 C C . GLY A 1 493 ? -53.345 -26.639 34.668 1.00 86.31 493 GLY A C 1
ATOM 3779 O O . GLY A 1 493 ? -53.723 -26.717 35.841 1.00 86.31 493 GLY A O 1
ATOM 3780 N N . VAL A 1 494 ? -52.231 -27.246 34.247 1.00 89.56 494 VAL A N 1
ATOM 3781 C CA . VAL A 1 494 ? -51.382 -28.111 35.088 1.00 89.56 494 VAL A CA 1
ATOM 3782 C C . VAL A 1 494 ? -49.972 -27.550 35.158 1.00 89.56 494 VAL A C 1
ATOM 3784 O O . VAL A 1 494 ? -49.365 -27.241 34.132 1.00 89.56 494 VAL A O 1
ATOM 3787 N N . SER A 1 495 ? -49.412 -27.458 36.363 1.00 89.00 495 SER A N 1
ATOM 3788 C CA . SER A 1 495 ? -48.035 -27.006 36.556 1.00 89.00 495 SER A CA 1
ATOM 3789 C C . SER A 1 495 ? -47.187 -27.965 37.377 1.00 89.00 495 SER A C 1
ATOM 3791 O O . SER A 1 495 ? -47.674 -28.634 38.287 1.00 89.00 495 SER A O 1
ATOM 3793 N N . ILE A 1 496 ? -45.899 -28.005 37.040 1.00 86.94 496 ILE A N 1
ATOM 3794 C CA . ILE A 1 496 ? -44.845 -28.712 37.767 1.00 86.94 496 ILE A CA 1
ATOM 3795 C C . ILE A 1 496 ? -43.727 -27.714 38.045 1.00 86.94 496 ILE A C 1
ATOM 3797 O O . ILE A 1 496 ? -43.328 -26.938 37.173 1.00 86.94 496 ILE A O 1
ATOM 3801 N N . LYS A 1 497 ? -43.204 -27.746 39.266 1.00 86.38 497 LYS A N 1
ATOM 3802 C CA . LYS A 1 497 ? -42.168 -26.841 39.744 1.00 86.38 497 LYS A CA 1
ATOM 3803 C C . LYS A 1 497 ? -41.069 -27.605 40.468 1.00 86.38 497 LYS A C 1
ATOM 3805 O O . LYS A 1 497 ? -41.329 -28.559 41.196 1.00 86.38 497 LYS A O 1
ATOM 3810 N N . THR A 1 498 ? -39.839 -27.167 40.249 1.00 87.38 498 THR A N 1
ATOM 3811 C CA . THR A 1 498 ? -38.631 -27.602 40.948 1.00 87.38 498 THR A CA 1
ATOM 3812 C C . THR A 1 498 ? -37.900 -26.369 41.491 1.00 87.38 498 THR A C 1
ATOM 3814 O O . THR A 1 498 ? -38.225 -25.244 41.086 1.00 87.38 498 THR A O 1
ATOM 3817 N N . PRO A 1 499 ? -36.873 -26.537 42.346 1.00 81.75 499 PRO A N 1
ATOM 3818 C CA . PRO A 1 499 ? -36.063 -25.415 42.819 1.00 81.75 499 PRO A CA 1
ATOM 3819 C C . PRO A 1 499 ? -35.435 -24.587 41.691 1.00 81.75 499 PRO A C 1
ATOM 3821 O O . PRO A 1 499 ? -35.143 -23.410 41.894 1.00 81.75 499 PRO A O 1
ATOM 3824 N N . PHE A 1 500 ? -35.260 -25.182 40.502 1.00 76.19 500 PHE A N 1
ATOM 3825 C CA . PHE A 1 500 ? -34.530 -24.562 39.397 1.00 76.19 500 PHE A CA 1
ATOM 3826 C C . PHE A 1 500 ? -35.391 -24.119 38.211 1.00 76.19 500 PHE A C 1
ATOM 3828 O O . PHE A 1 500 ? -34.991 -23.246 37.442 1.00 76.19 500 PHE A O 1
ATOM 3835 N N . PHE A 1 501 ? -36.567 -24.719 38.035 1.00 78.75 501 PHE A N 1
ATOM 3836 C CA . PHE A 1 501 ? -37.441 -24.421 36.903 1.00 78.75 501 PHE A CA 1
ATOM 3837 C C . PHE A 1 501 ? -38.908 -24.732 37.202 1.00 78.75 501 PHE A C 1
ATOM 3839 O O . PHE A 1 501 ? -39.218 -25.587 38.032 1.00 78.75 501 PHE A O 1
ATOM 3846 N N . SER A 1 502 ? -39.815 -24.079 36.479 1.00 84.81 502 SER A N 1
ATOM 3847 C CA . SER A 1 502 ? -41.249 -24.368 36.492 1.00 84.81 502 SER A CA 1
ATOM 3848 C C . SER A 1 502 ? -41.827 -24.407 35.087 1.00 84.81 502 SER A C 1
ATOM 3850 O O . SER A 1 502 ? -41.450 -23.603 34.237 1.00 84.81 502 SER A O 1
ATOM 3852 N N . LEU A 1 503 ? -42.797 -25.287 34.875 1.00 81.81 503 LEU A N 1
ATOM 3853 C CA . LEU A 1 503 ? -43.590 -25.361 33.655 1.00 81.81 503 LEU A CA 1
ATOM 3854 C C . LEU A 1 503 ? -45.067 -25.340 34.035 1.00 81.81 503 LEU A C 1
ATOM 3856 O O . LEU A 1 503 ? -45.481 -26.104 34.907 1.00 81.81 503 LEU A O 1
ATOM 3860 N N . ARG A 1 504 ? -45.859 -24.490 33.382 1.00 87.62 504 ARG A N 1
ATOM 3861 C CA . ARG A 1 504 ? -47.323 -24.506 33.471 1.00 87.62 504 ARG A CA 1
ATOM 3862 C C . ARG A 1 504 ? -47.904 -24.634 32.074 1.00 87.62 504 ARG A C 1
ATOM 3864 O O . ARG A 1 504 ? -47.677 -23.768 31.237 1.00 87.62 504 ARG A O 1
ATOM 3871 N N . PHE A 1 505 ? -48.655 -25.698 31.854 1.00 85.31 505 PHE A N 1
ATOM 3872 C CA . PHE A 1 505 ? -49.416 -25.946 30.637 1.00 85.31 505 PHE A CA 1
ATOM 3873 C C . PHE A 1 505 ? -50.811 -25.359 30.834 1.00 85.31 505 PHE A C 1
ATOM 3875 O O . PHE A 1 505 ? -51.435 -25.684 31.844 1.00 85.31 505 PHE A O 1
ATOM 3882 N N . LYS A 1 506 ? -51.238 -24.476 29.927 1.00 84.38 506 LYS A N 1
ATOM 3883 C CA . LYS A 1 506 ? -52.543 -23.798 29.976 1.00 84.38 506 LYS A CA 1
ATOM 3884 C C . LYS A 1 506 ? -53.657 -24.634 29.370 1.00 84.38 506 LYS A C 1
ATOM 3886 O O . LYS A 1 506 ? -53.368 -25.365 28.393 1.00 84.38 506 LYS A O 1
#

Radius of gyration: 36.46 Å; chains: 1; bounding box: 101×54×91 Å

pLDDT: mean 82.96, std 13.08, range [39.91, 98.0]